Protein AF-A0A1Y1HLN6-F1 (afdb_monomer)

InterPro domains:
  IPR004328 BRO1 domain [PF03097] (76-357)
  IPR004328 BRO1 domain [PS51180] (1-440)
  IPR004328 BRO1 domain [SM01041] (19-430)
  IPR038499 BRO1 domain superfamily [G3DSA:1.25.40.280] (29-387)
  IPR038898 BRO1 domain-containing protein BROX [PTHR23032] (1-384)

Secondary structure (DSSP, 8-state):
-----------------PPPP------B-S---HHHHTTTTS-HHHHHHHHHHHHHHHHHHHHTTSTTTPPPHHHHHHHHHHHHHHHTTSHHHHTTS-EEEE-SSBSSSEEEES-HHHHHHHHHHHHHHHHHHHHHHHTS--TTPPPPHHHHHHHHHHHHHHHHHHHHIIIIITTTSS-HHHHHT--GGGSHHHHHHHHHHHHHHHHHHHHHHTTT-TTS-HHHHHHHHHHHHHHHHHHHHHHTT--SB-HHHHHHHHHHHHHHHHHHHHHHHHHHHHHHT--STTHHHHHHHHHHHHHHHHHHHHHHHHHHHHSSSPPP--PPPHHHHHHHHHHHHHHHHHHHHIIIII-PPPPSSPPPPPPP-----PPP--PPPPPGGGGTTS------------------------------------------------------

Organism: Klebsormidium nitens (NCBI:txid105231)

Radius of gyration: 29.05 Å; Cα contacts (8 Å, |Δi|>4): 603; chains: 1; bounding box: 72×100×76 Å

Foldseek 3Di:
DDDDDDDDDDDPLAAAFFAFDFLDAKAFPDQKPLVVLCVVPADPVLSVQLNVLNVVLRVQSVQVVDPDDGDDNVVSLLSNQQSLVLQLPDPCSQQRIWTKMADSFFPDGMDIGSGSLLVNLSSLLNQLSSLSVQLRVLRGDDPRDHRDPVSLVSSLQSLLQSLQSLVCSLPPRQDPRDDPVCQVRRGLSRHSLQSLLSSLSSLLSSLVSVLVSCVPPPPQDLVNNLLSLLSSLVSLVSSLVSLVPRDRGDQSSVLVNLVSVLSNLLSQLSNLQSQLVVLLPDPDQQSLLLSLLSLVSSVVSLVVSVVSLVVSCPGPVHDDNPSDYPSSVVCVVVSVVSNVVSVVCCVPPRVHHRDPDHDDRDNHPCPRHRDHDDRDHRDCSSVPPPDDDDDDDDDDDDDDDDDDDDDDDDDDDDDDDDDDDDDDDDDDDDDDDDDDDDDD

Structure (mmCIF, N/CA/C/O backbone):
data_AF-A0A1Y1HLN6-F1
#
_entry.id   AF-A0A1Y1HLN6-F1
#
loop_
_atom_site.group_PDB
_atom_site.id
_atom_site.type_symbol
_atom_site.label_atom_id
_atom_site.label_alt_id
_atom_site.label_comp_id
_atom_site.label_asym_id
_atom_site.label_entity_id
_atom_site.label_seq_id
_atom_site.pdbx_PDB_ins_code
_atom_site.Cartn_x
_atom_site.Cartn_y
_atom_site.Cartn_z
_atom_site.occupancy
_atom_site.B_iso_or_equiv
_atom_site.auth_seq_id
_atom_site.auth_comp_id
_atom_site.auth_asym_id
_atom_site.auth_atom_id
_atom_site.pdbx_PDB_model_num
ATOM 1 N N . MET A 1 1 ? 38.274 47.391 -0.704 1.00 29.92 1 MET A N 1
ATOM 2 C CA . MET A 1 1 ? 38.345 46.811 -2.063 1.00 29.92 1 MET A CA 1
ATOM 3 C C . MET A 1 1 ? 39.164 45.528 -2.000 1.00 29.92 1 MET A C 1
ATOM 5 O O . MET A 1 1 ? 40.218 45.572 -1.386 1.00 29.92 1 MET A O 1
ATOM 9 N N . GLY A 1 2 ? 38.673 44.441 -2.613 1.00 26.55 2 GLY A N 1
ATOM 10 C CA . GLY A 1 2 ? 39.388 43.168 -2.833 1.00 26.55 2 GLY A CA 1
ATOM 11 C C . GLY A 1 2 ? 39.224 42.144 -1.701 1.00 26.55 2 GLY A C 1
ATOM 12 O O . GLY A 1 2 ? 39.966 42.196 -0.734 1.00 26.55 2 GLY A O 1
ATOM 13 N N . CYS A 1 3 ? 38.142 41.360 -1.660 1.00 24.03 3 CYS A N 1
ATOM 14 C CA . CYS A 1 3 ? 37.932 40.070 -2.352 1.00 24.03 3 CYS A CA 1
ATOM 15 C C . CYS A 1 3 ? 38.729 38.903 -1.736 1.00 24.03 3 CYS A C 1
ATOM 17 O O . CYS A 1 3 ? 39.879 38.674 -2.093 1.00 24.03 3 CYS A O 1
ATOM 19 N N . ALA A 1 4 ? 38.070 38.119 -0.875 1.00 26.00 4 ALA A N 1
ATOM 20 C CA . ALA A 1 4 ? 38.476 36.760 -0.529 1.00 26.00 4 ALA A CA 1
ATOM 21 C C . ALA A 1 4 ? 37.462 35.787 -1.146 1.00 26.00 4 ALA A C 1
ATOM 23 O O . ALA A 1 4 ? 36.274 35.825 -0.827 1.00 26.00 4 ALA A O 1
ATOM 24 N N . ALA A 1 5 ? 37.935 34.958 -2.074 1.00 28.08 5 ALA A N 1
ATOM 25 C CA . ALA A 1 5 ? 37.158 33.903 -2.703 1.00 28.08 5 ALA A CA 1
ATOM 26 C C . ALA A 1 5 ? 36.904 32.778 -1.687 1.00 28.08 5 ALA A C 1
ATOM 28 O O . ALA A 1 5 ? 37.830 32.080 -1.271 1.00 28.08 5 ALA A O 1
ATOM 29 N N . GLY A 1 6 ? 35.646 32.616 -1.279 1.00 26.19 6 GLY A N 1
ATOM 30 C CA . GLY A 1 6 ? 35.192 31.469 -0.502 1.00 26.19 6 GLY A CA 1
ATOM 31 C C . GLY A 1 6 ? 34.996 30.268 -1.420 1.00 26.19 6 GLY A C 1
ATOM 32 O O . GLY A 1 6 ? 34.179 30.311 -2.337 1.00 26.19 6 GLY A O 1
ATOM 33 N N . LYS A 1 7 ? 35.757 29.199 -1.175 1.00 26.69 7 LYS A N 1
ATOM 34 C CA . LYS A 1 7 ? 35.515 27.877 -1.758 1.00 26.69 7 LYS A CA 1
ATOM 35 C C . LYS A 1 7 ? 34.116 27.416 -1.347 1.00 26.69 7 LYS A C 1
ATOM 37 O O . LYS A 1 7 ? 33.857 27.224 -0.163 1.00 26.69 7 LYS A O 1
ATOM 42 N N . THR A 1 8 ? 33.233 27.225 -2.318 1.00 26.41 8 THR A N 1
ATOM 43 C CA . THR A 1 8 ? 31.985 26.484 -2.140 1.00 26.41 8 THR A CA 1
ATOM 44 C C . THR A 1 8 ? 32.344 25.026 -1.866 1.00 26.41 8 THR A C 1
ATOM 46 O O . THR A 1 8 ? 32.855 24.339 -2.751 1.00 26.41 8 THR A O 1
ATOM 49 N N . SER A 1 9 ? 32.140 24.565 -0.632 1.00 27.22 9 SER A N 1
ATOM 50 C CA . SER A 1 9 ? 32.163 23.139 -0.313 1.00 27.22 9 SER A CA 1
ATOM 51 C C . SER A 1 9 ? 31.026 22.463 -1.071 1.00 27.22 9 SER A C 1
ATOM 53 O O . SER A 1 9 ? 29.874 22.887 -0.954 1.00 27.22 9 SER A O 1
ATOM 55 N N . ALA A 1 10 ? 31.367 21.450 -1.864 1.00 28.22 10 ALA A N 1
ATOM 56 C CA . ALA A 1 10 ? 30.407 20.567 -2.502 1.00 28.22 10 ALA A CA 1
ATOM 57 C C . ALA A 1 10 ? 29.442 20.023 -1.440 1.00 28.22 10 ALA A C 1
ATOM 59 O O . ALA A 1 10 ? 29.867 19.547 -0.388 1.00 28.22 10 ALA A O 1
ATOM 60 N N . VAL A 1 11 ? 28.148 20.166 -1.703 1.00 30.42 11 VAL A N 1
ATOM 61 C CA . VAL A 1 11 ? 27.100 19.480 -0.955 1.00 30.42 11 VAL A CA 1
ATOM 62 C C . VAL A 1 11 ? 27.232 18.008 -1.331 1.00 30.42 11 VAL A C 1
ATOM 64 O O . VAL A 1 11 ? 27.036 17.665 -2.492 1.00 30.42 11 VAL A O 1
ATOM 67 N N . ASP A 1 12 ? 27.639 17.167 -0.381 1.00 27.11 12 ASP A N 1
ATOM 68 C CA . ASP A 1 12 ? 27.586 15.715 -0.543 1.00 27.11 12 ASP A CA 1
ATOM 69 C C . ASP A 1 12 ? 26.129 15.304 -0.808 1.00 27.11 12 ASP A C 1
ATOM 71 O O . ASP A 1 12 ? 25.257 15.473 0.051 1.00 27.11 12 ASP A O 1
ATOM 75 N N . ASP A 1 13 ? 25.871 14.776 -2.005 1.00 34.47 13 ASP A N 1
ATOM 76 C CA . ASP A 1 13 ? 24.613 14.137 -2.396 1.00 34.47 13 ASP A CA 1
ATOM 77 C C . ASP A 1 13 ? 24.435 12.834 -1.592 1.00 34.47 13 ASP A C 1
ATOM 79 O O . ASP A 1 13 ? 24.794 11.742 -2.038 1.00 34.47 13 ASP A O 1
ATOM 83 N N . LYS A 1 14 ? 23.914 12.946 -0.365 1.00 43.97 14 LYS A N 1
ATOM 84 C CA . LYS A 1 14 ? 23.647 11.799 0.518 1.00 43.97 14 LYS A CA 1
ATOM 85 C C . LYS A 1 14 ? 22.472 10.956 0.011 1.00 43.97 14 LYS A C 1
ATOM 87 O O . LYS A 1 14 ? 21.434 11.496 -0.373 1.00 43.97 14 LYS A O 1
ATOM 92 N N . GLU A 1 15 ? 22.619 9.632 0.056 1.00 40.84 15 GLU A N 1
ATOM 93 C CA . GLU A 1 15 ? 21.611 8.674 -0.412 1.00 40.84 15 GLU A CA 1
ATOM 94 C C . GLU A 1 15 ? 20.513 8.424 0.638 1.00 40.84 15 GLU A C 1
ATOM 96 O O . GLU A 1 15 ? 20.801 7.874 1.701 1.00 40.84 15 GLU A O 1
ATOM 101 N N . PRO A 1 16 ? 19.244 8.787 0.378 1.00 45.59 16 PRO A N 1
ATOM 102 C CA . PRO A 1 16 ? 18.127 8.337 1.202 1.00 45.59 16 PRO A CA 1
ATOM 103 C C . PRO A 1 16 ? 17.753 6.887 0.862 1.00 45.59 16 PRO A C 1
ATOM 105 O O . PRO A 1 16 ? 17.787 6.474 -0.298 1.00 45.59 16 PRO A O 1
ATOM 108 N N . GLY A 1 17 ? 17.315 6.125 1.862 1.00 48.16 17 GLY A N 1
ATOM 109 C CA . GLY A 1 17 ? 16.719 4.806 1.651 1.00 48.16 17 GLY A CA 1
ATOM 110 C C . GLY A 1 17 ? 15.365 4.850 0.913 1.00 48.16 17 GLY A C 1
ATOM 111 O O . GLY A 1 17 ? 14.820 5.922 0.629 1.00 48.16 17 GLY A O 1
ATOM 112 N N . PRO A 1 18 ? 14.791 3.683 0.573 1.00 57.91 18 PRO A N 1
ATOM 113 C CA . PRO A 1 18 ? 13.494 3.587 -0.098 1.00 57.91 18 PRO A CA 1
ATOM 114 C C . PRO A 1 18 ? 12.382 4.216 0.750 1.00 57.91 18 PRO A C 1
ATOM 116 O O . PRO A 1 18 ? 12.263 3.937 1.938 1.00 57.91 18 PRO A O 1
ATOM 119 N N . GLN A 1 19 ? 11.554 5.071 0.148 1.00 69.31 19 GLN A N 1
ATOM 120 C CA . GLN A 1 19 ? 10.585 5.868 0.899 1.00 69.31 19 GLN A CA 1
ATOM 121 C C . GLN A 1 19 ? 9.187 5.237 0.888 1.00 69.31 19 GLN A C 1
ATOM 123 O O . GLN A 1 19 ? 8.571 5.067 -0.169 1.00 69.31 19 GLN A O 1
ATOM 128 N N . VAL A 1 20 ? 8.667 4.950 2.081 1.00 80.75 20 VAL A N 1
ATOM 129 C CA . VAL A 1 20 ? 7.297 4.473 2.303 1.00 80.75 20 VAL A CA 1
ATOM 130 C C . VAL A 1 20 ? 6.437 5.647 2.766 1.00 80.75 20 VAL A C 1
ATOM 132 O O . VAL A 1 20 ? 6.754 6.297 3.761 1.00 80.75 20 VAL A O 1
ATOM 135 N N . PHE A 1 21 ? 5.354 5.941 2.045 1.00 83.88 21 PHE A N 1
ATOM 136 C CA . PHE A 1 21 ? 4.353 6.910 2.495 1.00 83.88 21 PHE A CA 1
ATOM 137 C C . PHE A 1 21 ? 3.326 6.230 3.405 1.00 83.88 21 PHE A C 1
ATOM 139 O O . PHE A 1 21 ? 2.778 5.190 3.044 1.00 83.88 21 PHE A O 1
ATOM 146 N N . SER A 1 22 ? 3.030 6.850 4.545 1.00 84.44 22 SER A N 1
ATOM 147 C CA . SER A 1 22 ? 1.969 6.436 5.464 1.00 84.44 22 SER A CA 1
ATOM 148 C C . SER A 1 22 ? 0.910 7.543 5.553 1.00 84.44 22 SER A C 1
ATOM 150 O O . SER A 1 22 ? 1.285 8.711 5.681 1.00 84.44 22 SER A O 1
ATOM 152 N N . PRO A 1 23 ? -0.396 7.210 5.521 1.00 80.31 23 PRO A N 1
ATOM 153 C CA . PRO A 1 23 ? -1.470 8.173 5.765 1.00 80.31 23 PRO A CA 1
ATOM 154 C C . PRO A 1 23 ? -1.574 8.614 7.240 1.00 80.31 23 PRO A C 1
ATOM 156 O O . PRO A 1 23 ? -2.346 9.519 7.536 1.00 80.31 23 PRO A O 1
ATOM 159 N N . GLY A 1 24 ? -0.794 8.011 8.146 1.00 84.62 24 GLY A N 1
ATOM 160 C CA . GLY A 1 24 ? -0.754 8.338 9.572 1.00 84.62 24 GLY A CA 1
ATOM 161 C C . GLY A 1 24 ? -1.697 7.489 10.433 1.00 84.62 24 GLY A C 1
ATOM 162 O O . GLY A 1 24 ? -2.741 7.011 9.983 1.00 84.62 24 GLY A O 1
ATOM 163 N N . LEU A 1 25 ? -1.306 7.282 11.693 1.00 90.12 25 LEU A N 1
ATOM 164 C CA . LEU A 1 25 ? -2.078 6.525 12.682 1.00 90.12 25 LEU A CA 1
ATOM 165 C C . LEU A 1 25 ? -3.244 7.356 13.227 1.00 90.12 25 LEU A C 1
ATOM 167 O O . LEU A 1 25 ? -3.020 8.406 13.828 1.00 90.12 25 LEU A O 1
ATOM 171 N N . ARG A 1 26 ? -4.481 6.877 13.051 1.00 92.56 26 ARG A N 1
ATOM 172 C CA . ARG A 1 26 ? -5.685 7.457 13.673 1.00 92.56 26 ARG A CA 1
ATOM 173 C C . ARG A 1 26 ? -5.709 7.175 15.176 1.00 92.56 26 ARG A C 1
ATOM 175 O O . ARG A 1 26 ? -5.148 6.181 15.632 1.00 92.56 26 ARG A O 1
ATOM 182 N N . HIS A 1 27 ? -6.425 8.006 15.927 1.00 92.00 27 HIS A N 1
ATOM 183 C CA . HIS A 1 27 ? -6.564 7.911 17.382 1.00 92.00 27 HIS A CA 1
ATOM 184 C C . HIS A 1 27 ? -8.038 7.846 17.772 1.00 92.00 27 HIS A C 1
ATOM 186 O O . HIS A 1 27 ? -8.852 8.521 17.145 1.00 92.00 27 HIS A O 1
ATOM 192 N N . PRO A 1 28 ? -8.406 7.108 18.829 1.00 93.31 28 PRO A N 1
ATOM 193 C CA . PRO A 1 28 ? -9.713 7.266 19.455 1.00 93.31 28 PRO A CA 1
ATOM 194 C C . PRO A 1 28 ? -9.944 8.736 19.856 1.00 93.31 28 PRO A C 1
ATOM 196 O O . PRO A 1 28 ? -9.133 9.297 20.590 1.00 93.31 28 PRO A O 1
ATOM 199 N N . SER A 1 29 ? -11.006 9.378 19.357 1.00 85.12 29 SER A N 1
ATOM 200 C CA . SER A 1 29 ? -11.251 10.822 19.562 1.00 85.12 29 SER A CA 1
ATOM 201 C C . SER A 1 29 ? -12.098 11.143 20.793 1.00 85.12 29 SER A C 1
ATOM 203 O O . SER A 1 29 ? -12.063 12.269 21.283 1.00 85.12 29 SER A O 1
ATOM 205 N N . SER A 1 30 ? -12.869 10.173 21.280 1.00 73.31 30 SER A N 1
ATOM 206 C CA . SER A 1 30 ? -13.723 10.293 22.460 1.00 73.31 30 SER A CA 1
ATOM 207 C C . SER A 1 30 ? -13.644 9.030 23.311 1.00 73.31 30 SER A C 1
ATOM 209 O O . SER A 1 30 ? -13.392 7.930 22.800 1.00 73.31 30 SER A O 1
ATOM 211 N N . ASP A 1 31 ? -13.838 9.187 24.621 1.00 75.62 31 ASP A N 1
ATOM 212 C CA . ASP A 1 31 ? -13.949 8.066 25.548 1.00 75.62 31 ASP A CA 1
ATOM 213 C C . ASP A 1 31 ? -15.291 7.369 25.313 1.00 75.62 31 ASP A C 1
ATOM 215 O O . ASP A 1 31 ? -16.357 7.895 25.636 1.00 75.62 31 ASP A O 1
ATOM 219 N N . ALA A 1 32 ? -15.240 6.181 24.712 1.00 84.31 32 ALA A N 1
ATOM 220 C CA . ALA A 1 32 ? -16.422 5.363 24.494 1.00 84.31 32 ALA A CA 1
ATOM 221 C C . ALA A 1 32 ? -17.040 4.987 25.846 1.00 84.31 32 ALA A C 1
ATOM 223 O O . ALA A 1 32 ? -16.388 4.365 26.689 1.00 84.31 32 ALA A O 1
ATOM 224 N N . ASN A 1 33 ? -18.308 5.336 26.058 1.00 88.50 33 ASN A N 1
ATOM 225 C CA . ASN A 1 33 ? -18.982 5.082 27.327 1.00 88.50 33 ASN A CA 1
ATOM 226 C C . ASN A 1 33 ? -19.594 3.675 27.364 1.00 88.50 33 ASN A C 1
ATOM 228 O O . ASN A 1 33 ? -20.807 3.506 27.512 1.00 88.50 33 ASN A O 1
ATOM 232 N N . PHE A 1 34 ? -18.740 2.653 27.247 1.00 93.50 34 PHE A N 1
ATOM 233 C CA . PHE A 1 34 ? -19.156 1.248 27.266 1.00 93.50 34 PHE A CA 1
ATOM 234 C C . PHE A 1 34 ? -20.017 0.918 28.488 1.00 93.50 34 PHE A C 1
ATOM 236 O O . PHE A 1 34 ? -20.987 0.175 28.372 1.00 93.50 34 PHE A O 1
ATOM 243 N N . ARG A 1 35 ? -19.709 1.505 29.652 1.00 91.50 35 ARG A N 1
ATOM 244 C CA . ARG A 1 35 ? -20.424 1.234 30.903 1.00 91.50 35 ARG A CA 1
ATOM 245 C C . ARG A 1 35 ? -21.891 1.637 30.868 1.00 91.50 35 ARG A C 1
ATOM 247 O O . ARG A 1 35 ? -22.736 0.876 31.330 1.00 91.50 35 ARG A O 1
ATOM 254 N N . VAL A 1 36 ? -22.195 2.818 30.338 1.00 92.06 36 VAL A N 1
ATOM 255 C CA . VAL A 1 36 ? -23.585 3.273 30.213 1.00 92.06 36 VAL A CA 1
ATOM 256 C C . VAL A 1 36 ? -24.261 2.590 29.027 1.00 92.06 36 VAL A C 1
ATOM 258 O O . VAL A 1 36 ? -25.377 2.096 29.159 1.00 92.06 36 VAL A O 1
ATOM 261 N N . GLU A 1 37 ? -23.589 2.521 27.879 1.00 93.25 37 GLU A N 1
ATOM 262 C CA . GLU A 1 37 ? -24.217 2.102 26.620 1.00 93.25 37 GLU A CA 1
ATOM 263 C C . GLU A 1 37 ? -24.426 0.581 26.494 1.00 93.25 37 GLU A C 1
ATOM 265 O O . GLU A 1 37 ? -25.338 0.139 25.785 1.00 93.25 37 GLU A O 1
ATOM 270 N N . LEU A 1 38 ? -23.640 -0.224 27.220 1.00 93.19 38 LEU A N 1
ATOM 271 C CA . LEU A 1 38 ? -23.789 -1.684 27.301 1.00 93.19 38 LEU A CA 1
ATOM 272 C C . LEU A 1 38 ? -24.459 -2.163 28.596 1.00 93.19 38 LEU A C 1
ATOM 274 O O . LEU A 1 38 ? -24.530 -3.373 28.831 1.00 93.19 38 LEU A O 1
ATOM 278 N N . SER A 1 39 ? -24.979 -1.252 29.423 1.00 90.62 39 SER A N 1
ATOM 279 C CA . SER A 1 39 ? -25.675 -1.618 30.659 1.00 90.62 39 SER A CA 1
ATOM 280 C C . SER A 1 39 ? -26.838 -2.577 30.371 1.00 90.62 39 SER A C 1
ATOM 282 O O . SER A 1 39 ? -27.693 -2.305 29.526 1.00 90.62 39 SER A O 1
ATOM 284 N N . GLY A 1 40 ? -26.835 -3.738 31.031 1.00 87.69 40 GLY A N 1
ATOM 285 C CA . GLY A 1 40 ? -27.831 -4.797 30.829 1.00 87.69 40 GLY A CA 1
ATOM 286 C C . GLY A 1 40 ? -27.706 -5.581 29.514 1.00 87.69 40 GLY A C 1
ATOM 287 O O . GLY A 1 40 ? -28.495 -6.495 29.290 1.00 87.69 40 GLY A O 1
ATOM 288 N N . LYS A 1 41 ? -26.731 -5.257 28.653 1.00 90.00 41 LYS A N 1
ATOM 289 C CA . LYS A 1 41 ? -26.472 -5.939 27.369 1.00 90.00 41 LYS A CA 1
ATOM 290 C C . LYS A 1 41 ? -25.193 -6.781 27.373 1.00 90.00 41 LYS A C 1
ATOM 292 O O . LYS A 1 41 ? -25.070 -7.700 26.570 1.00 90.00 41 LYS A O 1
ATOM 297 N N . ALA A 1 42 ? -24.250 -6.464 28.257 1.00 90.25 42 ALA A N 1
ATOM 298 C CA . ALA A 1 42 ? -23.002 -7.192 28.466 1.00 90.25 42 ALA A CA 1
ATOM 299 C C . ALA A 1 42 ? -22.700 -7.303 29.970 1.00 90.25 42 ALA A C 1
ATOM 301 O O . ALA A 1 42 ? -23.250 -6.550 30.774 1.00 90.25 42 ALA A O 1
ATOM 302 N N . SER A 1 43 ? -21.842 -8.250 30.358 1.00 92.81 43 SER A N 1
ATOM 303 C CA . SER A 1 43 ? -21.429 -8.416 31.756 1.00 92.81 43 SER A CA 1
ATOM 304 C C . SER A 1 43 ? -20.450 -7.317 32.186 1.00 92.81 43 SER A C 1
ATOM 306 O O . SER A 1 43 ? -19.627 -6.866 31.388 1.00 92.81 43 SER A O 1
ATOM 308 N N . ASP A 1 44 ? -20.491 -6.915 33.459 1.00 92.44 44 ASP A N 1
ATOM 309 C CA . ASP A 1 44 ? -19.596 -5.875 33.993 1.00 92.44 44 ASP A CA 1
ATOM 310 C C . ASP A 1 44 ? -18.099 -6.160 33.740 1.00 92.44 44 ASP A C 1
ATOM 312 O O . ASP A 1 44 ? -17.396 -5.245 33.309 1.00 92.44 44 ASP A O 1
ATOM 316 N N . PRO A 1 45 ? -17.583 -7.401 33.906 1.00 93.81 45 PRO A N 1
ATOM 317 C CA . PRO A 1 45 ? -16.180 -7.694 33.603 1.00 93.81 45 PRO A CA 1
ATOM 318 C C . PRO A 1 45 ? -15.817 -7.469 32.131 1.00 93.81 45 PRO A C 1
ATOM 320 O O . PRO A 1 45 ? -14.715 -7.021 31.817 1.00 93.81 45 PRO A O 1
ATOM 323 N N . LEU A 1 46 ? -16.741 -7.768 31.217 1.00 93.88 46 LEU A N 1
ATOM 324 C CA . LEU A 1 46 ? -16.534 -7.613 29.780 1.00 93.88 46 LEU A CA 1
ATOM 325 C C . LEU A 1 46 ? -16.537 -6.135 29.374 1.00 93.88 46 LEU A C 1
ATOM 327 O O . LEU A 1 46 ? -15.687 -5.697 28.601 1.00 93.88 46 LEU A O 1
ATOM 331 N N . VAL A 1 47 ? -17.453 -5.359 29.949 1.00 94.44 47 VAL A N 1
ATOM 332 C CA . VAL A 1 47 ? -17.524 -3.901 29.788 1.00 94.44 47 VAL A CA 1
ATOM 333 C C . VAL A 1 47 ? -16.250 -3.221 30.300 1.00 94.44 47 VAL A C 1
ATOM 335 O O . VAL A 1 47 ? -15.705 -2.339 29.629 1.00 94.44 47 VAL A O 1
ATOM 338 N N . GLU A 1 48 ? -15.744 -3.649 31.458 1.00 94.31 48 GLU A N 1
ATOM 339 C CA . GLU A 1 48 ? -14.488 -3.144 32.022 1.00 94.31 48 GLU A CA 1
ATOM 340 C C . GLU A 1 48 ? -13.290 -3.508 31.134 1.00 94.31 48 GLU A C 1
ATOM 342 O O . GLU A 1 48 ? -12.417 -2.675 30.880 1.00 94.31 48 GLU A O 1
ATOM 347 N N . THR A 1 49 ? -13.279 -4.729 30.593 1.00 95.31 49 THR A N 1
ATOM 348 C CA . THR A 1 49 ? -12.235 -5.206 29.676 1.00 95.31 49 THR A CA 1
ATOM 349 C C . THR A 1 49 ? -12.207 -4.384 28.385 1.00 95.31 49 THR A C 1
ATOM 351 O O . THR A 1 49 ? -11.144 -3.899 27.999 1.00 95.31 49 THR A O 1
ATOM 354 N N . LEU A 1 50 ? -13.363 -4.149 27.752 1.00 95.12 50 LEU A N 1
ATOM 355 C CA . LEU A 1 50 ? -13.490 -3.288 26.566 1.00 95.12 50 LEU A CA 1
ATOM 356 C C . LEU A 1 50 ? -12.972 -1.870 26.837 1.00 95.12 50 LEU A C 1
ATOM 358 O O . LEU A 1 50 ? -12.164 -1.344 26.069 1.00 95.12 50 LEU A O 1
ATOM 362 N N . SER A 1 51 ? -13.392 -1.277 27.957 1.00 94.62 51 SER A N 1
ATOM 363 C CA . SER A 1 51 ? -12.984 0.076 28.360 1.00 94.62 51 SER A CA 1
ATOM 364 C C . SER A 1 51 ? -11.473 0.161 28.585 1.00 94.62 51 SER A C 1
ATOM 366 O O . SER A 1 51 ? -10.807 1.060 28.064 1.00 94.62 51 SER A O 1
ATOM 368 N N . THR A 1 52 ? -10.914 -0.815 29.304 1.00 95.00 52 THR A N 1
ATOM 369 C CA . THR A 1 52 ? -9.481 -0.896 29.605 1.00 95.00 52 THR A CA 1
ATOM 370 C C . THR A 1 52 ? -8.653 -1.071 28.336 1.00 95.00 52 THR A C 1
ATOM 372 O O . THR A 1 52 ? -7.672 -0.352 28.135 1.00 95.00 52 THR A O 1
ATOM 375 N N . LEU A 1 53 ? -9.042 -1.997 27.456 1.00 95.44 53 LEU A N 1
ATOM 376 C CA . LEU A 1 53 ? -8.313 -2.276 26.219 1.00 95.44 53 LEU A CA 1
ATOM 377 C C . LEU A 1 53 ? -8.359 -1.085 25.263 1.00 95.44 53 LEU A C 1
ATOM 379 O O . LEU A 1 53 ? -7.308 -0.654 24.789 1.00 95.44 53 LEU A O 1
ATOM 383 N N . ARG A 1 54 ? -9.528 -0.468 25.054 1.00 94.81 54 ARG A N 1
ATOM 384 C CA . ARG A 1 54 ? -9.635 0.727 24.204 1.00 94.81 54 ARG A CA 1
ATOM 385 C C . ARG A 1 54 ? -8.820 1.904 24.749 1.00 94.81 54 ARG A C 1
ATOM 387 O O . ARG A 1 54 ? -8.143 2.591 23.985 1.00 94.81 54 ARG A O 1
ATOM 394 N N . THR A 1 55 ? -8.810 2.098 26.069 1.00 93.31 55 THR A N 1
ATOM 395 C CA . THR A 1 55 ? -7.971 3.119 26.721 1.00 93.31 55 THR A CA 1
ATOM 396 C C . THR A 1 55 ? -6.483 2.835 26.506 1.00 93.31 55 THR A C 1
ATOM 398 O O . THR A 1 55 ? -5.720 3.739 26.161 1.00 93.31 55 THR A O 1
ATOM 401 N N . ARG A 1 56 ? -6.056 1.570 26.638 1.00 92.62 56 ARG A N 1
ATOM 402 C CA . ARG A 1 56 ? -4.675 1.142 26.353 1.00 92.62 56 ARG A CA 1
ATOM 403 C C . ARG A 1 56 ? -4.287 1.357 24.893 1.00 92.62 56 ARG A C 1
ATOM 405 O O . ARG A 1 56 ? -3.148 1.754 24.644 1.00 92.62 56 ARG A O 1
ATOM 412 N N . VAL A 1 57 ? -5.204 1.142 23.946 1.00 93.06 57 VAL A N 1
ATOM 413 C CA . VAL A 1 57 ? -4.985 1.452 22.525 1.00 93.06 57 VAL A CA 1
ATOM 414 C C . VAL A 1 57 ? -4.720 2.948 22.352 1.00 93.06 57 VAL A C 1
ATOM 416 O O . VAL A 1 57 ? -3.681 3.317 21.807 1.00 93.06 57 VAL A O 1
ATOM 419 N N . GLY A 1 58 ? -5.589 3.813 22.887 1.00 91.62 58 GLY A N 1
ATOM 420 C CA . GLY A 1 58 ? -5.406 5.267 22.826 1.00 91.62 58 GLY A CA 1
ATOM 421 C C . GLY A 1 58 ? -4.094 5.737 23.468 1.00 91.62 58 GLY A C 1
ATOM 422 O O . GLY A 1 58 ? -3.344 6.507 22.868 1.00 91.62 58 GLY A O 1
ATOM 423 N N . ALA A 1 59 ? -3.761 5.221 24.654 1.00 89.38 59 ALA A N 1
ATOM 424 C CA . ALA A 1 59 ? -2.517 5.549 25.350 1.00 89.38 59 ALA A CA 1
ATOM 425 C C . ALA A 1 59 ? -1.269 5.105 24.566 1.00 89.38 59 ALA A C 1
ATOM 427 O O . ALA A 1 59 ? -0.312 5.872 24.442 1.00 89.38 59 ALA A O 1
ATOM 428 N N . THR A 1 60 ? -1.293 3.897 23.996 1.00 89.44 60 THR A N 1
ATOM 429 C CA . THR A 1 60 ? -0.201 3.364 23.168 1.00 89.44 60 THR A CA 1
ATOM 430 C C . THR A 1 60 ? -0.023 4.182 21.892 1.00 89.44 60 THR A C 1
ATOM 432 O O . THR A 1 60 ? 1.100 4.555 21.572 1.00 89.44 60 THR A O 1
ATOM 435 N N . LEU A 1 61 ? -1.112 4.547 21.209 1.00 87.75 61 LEU A N 1
ATOM 436 C CA . LEU A 1 61 ? -1.076 5.396 20.012 1.00 87.75 61 LEU A CA 1
ATOM 437 C C . LEU A 1 61 ? -0.548 6.810 20.294 1.00 87.75 61 LEU A C 1
ATOM 439 O O . LEU A 1 61 ? 0.178 7.374 19.477 1.00 87.75 61 LEU A O 1
ATOM 443 N N . ASN A 1 62 ? -0.865 7.375 21.461 1.00 81.62 62 ASN A N 1
ATOM 444 C CA . ASN A 1 62 ? -0.305 8.655 21.897 1.00 81.62 62 ASN A CA 1
ATOM 445 C C . ASN A 1 62 ? 1.199 8.537 22.207 1.00 81.62 62 ASN A C 1
ATOM 447 O O . ASN A 1 62 ? 1.979 9.429 21.867 1.00 81.62 62 ASN A O 1
ATOM 451 N N . GLY A 1 63 ? 1.623 7.427 22.821 1.00 69.12 63 GLY A N 1
ATOM 452 C CA . GLY A 1 63 ? 3.023 7.142 23.154 1.00 69.12 63 GLY A CA 1
ATOM 453 C C . GLY A 1 63 ? 3.898 6.734 21.962 1.00 69.12 63 GLY A C 1
ATOM 454 O O . GLY A 1 63 ? 5.097 7.011 21.973 1.00 69.12 63 GLY A O 1
ATOM 455 N N . ALA A 1 64 ? 3.311 6.142 20.916 1.00 59.12 64 ALA A N 1
ATOM 456 C CA . ALA A 1 64 ? 3.999 5.708 19.695 1.00 59.12 64 ALA A CA 1
ATOM 457 C C . ALA A 1 64 ? 4.635 6.870 18.906 1.00 59.12 64 ALA A C 1
ATOM 459 O O . ALA A 1 64 ? 5.516 6.655 18.078 1.00 59.12 64 ALA A O 1
ATOM 460 N N . THR A 1 65 ? 4.255 8.115 19.210 1.00 50.22 65 THR A N 1
ATOM 461 C CA . THR A 1 65 ? 4.834 9.331 18.618 1.00 50.22 65 THR A CA 1
ATOM 462 C C . THR A 1 65 ? 6.266 9.644 19.087 1.00 50.22 65 THR A C 1
ATOM 464 O O . THR A 1 65 ? 6.896 10.551 18.542 1.00 50.22 65 THR A O 1
ATOM 467 N N . LYS A 1 66 ? 6.820 8.911 20.072 1.00 45.41 66 LYS A N 1
ATOM 468 C CA . LYS A 1 66 ? 8.195 9.094 20.578 1.00 45.41 66 LYS A CA 1
ATOM 469 C C . LYS A 1 66 ? 9.125 7.931 20.173 1.00 45.41 66 LYS A C 1
ATOM 471 O O . LYS A 1 66 ? 9.118 6.893 20.838 1.00 45.41 66 LYS A O 1
ATOM 476 N N . PRO A 1 67 ? 9.965 8.083 19.131 1.00 50.47 67 PRO A N 1
ATOM 477 C CA . PRO A 1 67 ? 11.012 7.106 18.810 1.00 50.47 67 PRO A CA 1
ATOM 478 C C . PRO A 1 67 ? 12.186 7.174 19.815 1.00 50.47 67 PRO A C 1
ATOM 480 O O . PRO A 1 67 ? 12.442 8.254 20.353 1.00 50.47 67 PRO A O 1
ATOM 483 N N . PRO A 1 68 ? 12.937 6.076 20.078 1.00 48.50 68 PRO A N 1
ATOM 484 C CA . PRO A 1 68 ? 12.842 4.720 19.517 1.00 48.50 68 PRO A CA 1
ATOM 485 C C . PRO A 1 68 ? 12.240 3.673 20.489 1.00 48.50 68 PRO A C 1
ATOM 487 O O . PRO A 1 68 ? 12.323 2.479 20.222 1.00 48.50 68 PRO A O 1
ATOM 490 N N . SER A 1 69 ? 11.662 4.099 21.619 1.00 48.78 69 SER A N 1
ATOM 491 C CA . SER A 1 69 ? 11.348 3.226 22.771 1.00 48.78 69 SER A CA 1
ATOM 492 C C . SER A 1 69 ? 9.854 3.120 23.109 1.00 48.78 69 SER A C 1
ATOM 494 O O . SER A 1 69 ? 9.504 2.718 24.219 1.00 48.78 69 SER A O 1
ATOM 496 N N . GLY A 1 70 ? 8.967 3.537 22.202 1.00 52.78 70 GLY A N 1
ATOM 497 C CA . GLY A 1 70 ? 7.521 3.419 22.402 1.00 52.78 70 GLY A CA 1
ATOM 498 C C . GLY A 1 70 ? 7.072 1.950 22.496 1.00 52.78 70 GLY A C 1
ATOM 499 O O . GLY A 1 70 ? 7.683 1.087 21.863 1.00 52.78 70 GLY A O 1
ATOM 500 N N . PRO A 1 71 ? 6.027 1.633 23.282 1.00 56.81 71 PRO A N 1
ATOM 501 C CA . PRO A 1 71 ? 5.476 0.282 23.326 1.00 56.81 71 PRO A CA 1
ATOM 502 C C . PRO A 1 71 ? 4.973 -0.143 21.938 1.00 56.81 71 PRO A C 1
ATOM 504 O O . PRO A 1 71 ? 4.355 0.654 21.232 1.00 56.81 71 PRO A O 1
ATOM 507 N N . SER A 1 72 ? 5.231 -1.400 21.555 1.00 73.56 72 SER A N 1
ATOM 508 C CA . SER A 1 72 ? 4.692 -1.964 20.312 1.00 73.56 72 SER A CA 1
ATOM 509 C C . SER A 1 72 ? 3.165 -1.915 20.346 1.00 73.56 72 SER A C 1
ATOM 511 O O . SER A 1 72 ? 2.545 -2.350 21.318 1.00 73.56 72 SER A O 1
ATOM 513 N N . LEU A 1 73 ? 2.563 -1.371 19.289 1.00 85.62 73 LEU A N 1
ATOM 514 C CA . LEU A 1 73 ? 1.114 -1.230 19.171 1.00 85.62 73 LEU A CA 1
ATOM 515 C C . LEU A 1 73 ? 0.423 -2.577 18.920 1.00 85.62 73 LEU A C 1
ATOM 517 O O . LEU A 1 73 ? -0.698 -2.788 19.376 1.00 85.62 73 LEU A O 1
ATOM 521 N N . GLN A 1 74 ? 1.104 -3.492 18.229 1.00 88.00 74 GLN A N 1
ATOM 522 C CA . GLN A 1 74 ? 0.521 -4.745 17.757 1.00 88.00 74 GLN A CA 1
ATOM 523 C C . GLN A 1 74 ? -0.078 -5.607 18.888 1.00 88.00 74 GLN A C 1
ATOM 525 O O . GLN A 1 74 ? -1.262 -5.922 18.779 1.00 88.00 74 GLN A O 1
ATOM 530 N N . PRO A 1 75 ? 0.630 -5.920 19.996 1.00 90.81 75 PRO A N 1
ATOM 531 C CA . PRO A 1 75 ? 0.064 -6.753 21.060 1.00 90.81 75 PRO A CA 1
ATOM 532 C C . PRO A 1 75 ? -1.217 -6.166 21.662 1.00 90.81 75 PRO A C 1
ATOM 534 O O . PRO A 1 75 ? -2.165 -6.886 21.952 1.00 90.81 75 PRO A O 1
ATOM 537 N N . VAL A 1 76 ? -1.279 -4.838 21.802 1.00 92.62 76 VAL A N 1
ATOM 538 C CA . VAL A 1 76 ? -2.444 -4.157 22.383 1.00 92.62 76 VAL A CA 1
ATOM 539 C C . VAL A 1 76 ? -3.661 -4.263 21.460 1.00 92.62 76 VAL A C 1
ATOM 541 O O . VAL A 1 76 ? -4.778 -4.458 21.936 1.00 92.62 76 VAL A O 1
ATOM 544 N N . LEU A 1 77 ? -3.457 -4.158 20.143 1.00 94.25 77 LEU A N 1
ATOM 545 C CA . LEU A 1 77 ? -4.532 -4.342 19.167 1.00 94.25 77 LEU A CA 1
ATOM 546 C C . LEU A 1 77 ? -4.979 -5.809 19.103 1.00 94.25 77 LEU A C 1
ATOM 548 O O . LEU A 1 77 ? -6.178 -6.074 19.083 1.00 94.25 77 LEU A O 1
ATOM 552 N N . GLU A 1 78 ? -4.040 -6.756 19.131 1.00 94.06 78 GLU A N 1
ATOM 553 C CA . GLU A 1 78 ? -4.328 -8.197 19.123 1.00 94.06 78 GLU A CA 1
ATOM 554 C C . GLU A 1 78 ? -5.095 -8.659 20.370 1.00 94.06 78 GLU A C 1
ATOM 556 O O . GLU A 1 78 ? -5.937 -9.546 20.262 1.00 94.06 78 GLU A O 1
ATOM 561 N N . GLU A 1 79 ? -4.876 -8.030 21.528 1.00 95.12 79 GLU A N 1
ATOM 562 C CA . GLU A 1 79 ? -5.686 -8.258 22.732 1.00 95.12 79 GLU A CA 1
ATOM 563 C C . GLU A 1 79 ? -7.107 -7.678 22.605 1.00 95.12 79 GLU A C 1
ATOM 565 O O . GLU A 1 79 ? -8.061 -8.246 23.135 1.00 95.12 79 GLU A O 1
ATOM 570 N N . TYR A 1 80 ? -7.277 -6.551 21.904 1.00 96.44 80 TYR A N 1
ATOM 571 C CA . TYR A 1 80 ? -8.573 -5.875 21.784 1.00 96.44 80 TYR A CA 1
ATOM 572 C C . TYR A 1 80 ? -9.509 -6.523 20.758 1.00 96.44 80 TYR A C 1
ATOM 574 O O . TYR A 1 80 ? -10.715 -6.622 21.000 1.00 96.44 80 TYR A O 1
ATOM 582 N N . ILE A 1 81 ? -8.970 -6.996 19.629 1.00 96.12 81 ILE A N 1
ATOM 583 C CA . ILE A 1 81 ? -9.761 -7.541 18.514 1.00 96.12 81 ILE A CA 1
ATOM 584 C C . ILE A 1 81 ? -10.703 -8.690 18.948 1.00 96.12 81 ILE A C 1
ATOM 586 O O . ILE A 1 81 ? -11.889 -8.594 18.632 1.00 96.12 81 ILE A O 1
ATOM 590 N N . PRO A 1 82 ? -10.270 -9.738 19.685 1.00 95.75 82 PRO A N 1
ATOM 591 C CA . PRO A 1 82 ? -11.146 -10.836 20.122 1.00 95.75 82 PRO A CA 1
ATOM 592 C C . PRO A 1 82 ? -12.356 -10.377 20.940 1.00 95.75 82 PRO A C 1
ATOM 594 O O . PRO A 1 82 ? -13.462 -10.903 20.788 1.00 95.75 82 PRO A O 1
ATOM 597 N N . VAL A 1 83 ? -12.154 -9.380 21.806 1.00 95.31 83 VAL A N 1
ATOM 598 C CA . VAL A 1 83 ? -13.205 -8.841 22.674 1.00 95.31 83 VAL A CA 1
ATOM 599 C C . VAL A 1 83 ? -14.172 -7.985 21.855 1.00 95.31 83 VAL A C 1
ATOM 601 O O . VAL A 1 83 ? -15.387 -8.141 21.983 1.00 95.31 83 VAL A O 1
ATOM 604 N N . LEU A 1 84 ? -13.645 -7.142 20.962 1.00 94.62 84 LEU A N 1
ATOM 605 C CA . LEU A 1 84 ? -14.423 -6.305 20.046 1.00 94.62 84 LEU A CA 1
ATOM 606 C C . LEU A 1 84 ? -15.257 -7.135 19.061 1.00 94.62 84 LEU A C 1
ATOM 608 O O . LEU A 1 84 ? -16.397 -6.781 18.767 1.00 94.62 84 LEU A O 1
ATOM 612 N N . LEU A 1 85 ? -14.730 -8.266 18.589 1.00 93.75 85 LEU A N 1
ATOM 613 C CA . LEU A 1 85 ? -15.446 -9.175 17.693 1.00 93.75 85 LEU A CA 1
ATOM 614 C C . LEU A 1 85 ? -16.742 -9.716 18.296 1.00 93.75 85 LEU A C 1
ATOM 616 O O . LEU A 1 85 ? -17.646 -10.055 17.542 1.00 93.75 85 LEU A O 1
ATOM 620 N N . GLY A 1 86 ? -16.877 -9.793 19.621 1.00 92.69 86 GLY A N 1
ATOM 621 C CA . GLY A 1 86 ? -18.152 -10.179 20.224 1.00 92.69 86 GLY A CA 1
ATOM 622 C C . GLY A 1 86 ? -19.233 -9.102 20.090 1.00 92.69 86 GLY A C 1
ATOM 623 O O . GLY A 1 86 ? -20.398 -9.441 19.884 1.00 92.69 86 GLY A O 1
ATOM 624 N N . LEU A 1 87 ? -18.860 -7.814 20.079 1.00 91.31 87 LEU A N 1
ATOM 625 C CA . LEU A 1 87 ? -19.805 -6.716 19.829 1.00 91.31 87 LEU A CA 1
ATOM 626 C C . LEU A 1 87 ? -20.359 -6.741 18.402 1.00 91.31 87 LEU A C 1
ATOM 628 O O . LEU A 1 87 ? -21.494 -6.330 18.184 1.00 91.31 87 LEU A O 1
ATOM 632 N N . THR A 1 88 ? -19.597 -7.248 17.431 1.00 89.56 88 THR A N 1
ATOM 633 C CA . THR A 1 88 ? -20.034 -7.278 16.027 1.00 89.56 88 THR A CA 1
ATOM 634 C C . THR A 1 88 ? -21.009 -8.418 15.712 1.00 89.56 88 THR A C 1
ATOM 636 O O . THR A 1 88 ? -21.599 -8.423 14.631 1.00 89.56 88 THR A O 1
ATOM 639 N N . LYS A 1 89 ? -21.206 -9.378 16.634 1.00 84.88 89 LYS A N 1
ATOM 640 C CA . LYS A 1 89 ? -21.999 -10.602 16.395 1.00 84.88 89 LYS A CA 1
ATOM 641 C C . LYS A 1 89 ? -23.504 -10.397 16.406 1.00 84.88 89 LYS A C 1
ATOM 643 O O . LYS A 1 89 ? -24.211 -11.143 15.737 1.00 84.88 89 LYS A O 1
ATOM 648 N N . LEU A 1 90 ? -23.992 -9.436 17.182 1.00 78.81 90 LEU A N 1
ATOM 649 C CA . LEU A 1 90 ? -25.416 -9.134 17.287 1.00 78.81 90 LEU A CA 1
ATOM 650 C C . LEU A 1 90 ? -25.643 -7.703 16.822 1.00 78.81 90 LEU A C 1
ATOM 652 O O . LEU A 1 90 ? -24.982 -6.792 17.311 1.00 78.81 90 LEU A O 1
ATOM 656 N N . GLU A 1 91 ? -26.614 -7.487 15.936 1.00 77.56 91 GLU A N 1
ATOM 657 C CA . GLU A 1 91 ? -26.948 -6.142 15.442 1.00 77.56 91 GLU A CA 1
ATOM 658 C C . GLU A 1 91 ? -27.263 -5.171 16.592 1.00 77.56 91 GLU A C 1
ATOM 660 O O . GLU A 1 91 ? -26.819 -4.027 16.586 1.00 77.56 91 GLU A O 1
ATOM 665 N N . SER A 1 92 ? -27.937 -5.655 17.644 1.00 84.06 92 SER A N 1
ATOM 666 C CA . SER A 1 92 ? -28.260 -4.865 18.840 1.00 84.06 92 SER A CA 1
ATOM 667 C C . SER A 1 92 ? -27.041 -4.407 19.647 1.00 84.06 92 SER A C 1
ATOM 669 O O . SER A 1 92 ? -27.161 -3.474 20.445 1.00 84.06 92 SER A O 1
ATOM 671 N N . LEU A 1 93 ? -25.907 -5.102 19.505 1.00 88.75 93 LEU A N 1
ATOM 672 C CA . LEU A 1 93 ? -24.631 -4.762 20.135 1.00 88.75 93 LEU A CA 1
ATOM 673 C C . LEU A 1 93 ? -23.750 -3.933 19.202 1.00 88.75 93 LEU A C 1
ATOM 675 O O . LEU A 1 93 ? -23.090 -3.012 19.682 1.00 88.75 93 LEU A O 1
ATOM 679 N N . ASP A 1 94 ? -23.797 -4.194 17.892 1.00 89.62 94 ASP A N 1
ATOM 680 C CA . ASP A 1 94 ? -23.031 -3.446 16.895 1.00 89.62 94 ASP A CA 1
ATOM 681 C C . ASP A 1 94 ? -23.337 -1.950 16.989 1.00 89.62 94 ASP A C 1
ATOM 683 O O . ASP A 1 94 ? -22.424 -1.136 17.076 1.00 89.62 94 ASP A O 1
ATOM 687 N N . THR A 1 95 ? -24.614 -1.577 17.085 1.00 91.50 95 THR A N 1
ATOM 688 C CA . THR A 1 95 ? -25.029 -0.167 17.154 1.00 91.50 95 THR A CA 1
ATOM 689 C C . THR A 1 95 ? -25.191 0.365 18.583 1.00 91.50 95 THR A C 1
ATOM 691 O O . THR A 1 95 ? -25.743 1.453 18.788 1.00 91.50 95 THR A O 1
ATOM 694 N N . ALA A 1 96 ? -24.773 -0.398 19.600 1.00 92.00 96 ALA A N 1
ATOM 695 C CA . ALA A 1 96 ? -25.019 -0.037 20.995 1.00 92.00 96 ALA A CA 1
ATOM 696 C C . ALA A 1 96 ? -24.172 1.154 21.453 1.00 92.00 96 ALA A C 1
ATOM 698 O O . ALA A 1 96 ? -24.684 2.009 22.178 1.00 92.00 96 ALA A O 1
ATOM 699 N N . VAL A 1 97 ? -22.913 1.207 21.016 1.00 93.25 97 VAL A N 1
ATOM 700 C CA . VAL A 1 97 ? -21.902 2.136 21.531 1.00 93.25 97 VAL A CA 1
ATOM 701 C C . VAL A 1 97 ? -21.542 3.165 20.471 1.00 93.25 97 VAL A C 1
ATOM 703 O O . VAL A 1 97 ? -21.306 2.794 19.324 1.00 93.25 97 VAL A O 1
ATOM 706 N N . ASN A 1 98 ? -21.486 4.445 20.840 1.00 93.81 98 ASN A N 1
ATOM 707 C CA . ASN A 1 98 ? -20.963 5.489 19.962 1.00 93.81 98 ASN A CA 1
ATOM 708 C C . ASN A 1 98 ? -19.428 5.514 20.028 1.00 93.81 98 ASN A C 1
ATOM 710 O O . ASN A 1 98 ? -18.848 5.703 21.097 1.00 93.81 98 ASN A O 1
ATOM 714 N N . LEU A 1 99 ? -18.770 5.306 18.888 1.00 94.94 99 LEU A N 1
ATOM 715 C CA . LEU A 1 99 ? -17.326 5.099 18.803 1.00 94.94 99 LEU A CA 1
ATOM 716 C C . LEU A 1 99 ? -16.701 6.188 17.930 1.00 94.94 99 LEU A C 1
ATOM 718 O O . LEU A 1 99 ? -17.027 6.308 16.750 1.00 94.94 99 LEU A O 1
ATOM 722 N N . GLY A 1 100 ? -15.817 6.991 18.526 1.00 95.25 100 GLY A N 1
ATOM 723 C CA . GLY A 1 100 ? -15.153 8.123 17.878 1.00 95.25 100 GLY A CA 1
ATOM 724 C C . GLY A 1 100 ? -13.690 7.870 17.530 1.00 95.25 100 GLY A C 1
ATOM 725 O O . GLY A 1 100 ? -12.935 7.350 18.358 1.00 95.25 100 GLY A O 1
ATOM 726 N N . TRP A 1 101 ? -13.282 8.301 16.334 1.00 96.31 101 TRP A N 1
ATOM 727 C CA . TRP A 1 101 ? -11.897 8.290 15.854 1.0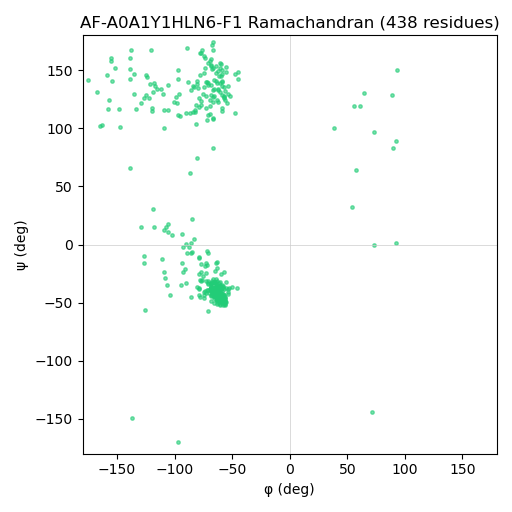0 96.31 101 TRP A CA 1
ATOM 728 C C . TRP A 1 101 ? -11.525 9.600 15.164 1.00 96.31 101 TRP A C 1
ATOM 730 O O . TRP A 1 101 ? -12.348 10.195 14.473 1.00 96.31 101 TRP A O 1
ATOM 740 N N . THR A 1 102 ? -10.264 10.010 15.285 1.00 95.25 102 THR A N 1
ATOM 741 C CA . THR A 1 102 ? -9.683 11.083 14.476 1.00 95.25 102 THR A CA 1
ATOM 742 C C . THR A 1 102 ? -9.546 10.646 13.022 1.00 95.25 102 THR A C 1
ATOM 744 O O . THR A 1 102 ? -9.433 9.456 12.715 1.00 95.25 102 THR A O 1
ATOM 747 N N . ASN A 1 103 ? -9.540 11.613 12.115 1.00 93.38 103 ASN A N 1
ATOM 748 C CA . ASN A 1 103 ? -9.347 11.387 10.692 1.00 93.38 103 ASN A CA 1
ATOM 749 C C . ASN A 1 103 ? -8.132 12.174 10.210 1.00 93.38 103 ASN A C 1
ATOM 751 O O . ASN A 1 103 ? -7.949 13.336 10.573 1.00 93.38 103 ASN A O 1
ATOM 755 N N . HIS A 1 104 ? -7.334 11.541 9.360 1.00 89.44 104 HIS A N 1
ATOM 756 C CA . HIS A 1 104 ? -6.177 12.155 8.716 1.00 89.44 104 HIS A CA 1
ATOM 757 C C . HIS A 1 104 ? -6.449 12.429 7.242 1.00 89.44 104 HIS A C 1
ATOM 759 O O . HIS A 1 104 ? -5.983 13.429 6.696 1.00 89.44 104 HIS A O 1
ATOM 765 N 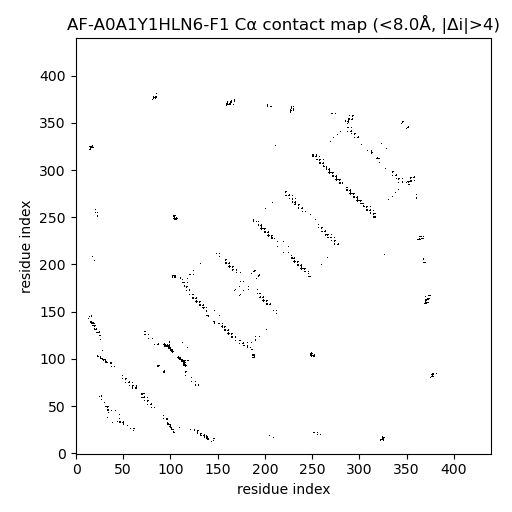N . LEU A 1 105 ? -7.215 11.551 6.591 1.00 90.81 105 LEU A N 1
ATOM 766 C CA . LEU A 1 105 ? -7.521 11.650 5.166 1.00 90.81 105 LEU A CA 1
ATOM 767 C C . LEU A 1 105 ? -8.816 12.406 4.878 1.00 90.81 105 LEU A C 1
ATOM 769 O O . LEU A 1 105 ? -8.965 12.928 3.773 1.00 90.81 105 LEU A O 1
ATOM 773 N N . ALA A 1 106 ? -9.748 12.473 5.828 1.00 88.81 106 ALA A N 1
ATOM 774 C CA . ALA A 1 106 ? -10.977 13.248 5.674 1.00 88.81 106 ALA A CA 1
ATOM 775 C C . ALA A 1 106 ? -10.748 14.758 5.885 1.00 88.81 106 ALA A C 1
ATOM 777 O O . ALA A 1 106 ? -9.720 15.194 6.401 1.00 88.81 106 ALA A O 1
ATOM 778 N N . ARG A 1 107 ? -11.722 15.577 5.470 1.00 85.06 107 ARG A N 1
ATOM 779 C CA . ARG A 1 107 ? -11.746 17.018 5.797 1.00 85.06 107 ARG A CA 1
ATOM 780 C C . ARG A 1 107 ? -12.114 17.270 7.253 1.00 85.06 107 ARG A C 1
ATOM 782 O O . ARG A 1 107 ? -11.539 18.157 7.879 1.00 85.06 107 ARG A O 1
ATOM 789 N N . ASP A 1 108 ? -13.066 16.496 7.758 1.00 87.38 108 ASP A N 1
ATOM 790 C CA . ASP A 1 108 ? -13.476 16.542 9.155 1.00 87.38 108 ASP A CA 1
ATOM 791 C C . ASP A 1 108 ? -12.407 15.879 10.012 1.00 87.38 108 ASP A C 1
ATOM 793 O O . ASP A 1 108 ? -11.928 14.802 9.668 1.00 87.38 108 ASP A O 1
ATOM 797 N N . SER A 1 109 ? -12.054 16.495 11.138 1.00 88.06 109 SER A N 1
ATOM 798 C CA . SER A 1 109 ? -10.956 16.033 11.996 1.00 88.06 109 SER A CA 1
ATOM 799 C C . SER A 1 109 ? -11.262 14.750 12.771 1.00 88.06 109 SER A C 1
ATOM 801 O O . SER A 1 109 ? -10.336 14.107 13.268 1.00 88.06 109 SER A O 1
ATOM 803 N N . ALA A 1 110 ? -12.536 14.376 12.898 1.00 93.88 110 ALA A N 1
ATOM 804 C CA . ALA A 1 110 ? -12.974 13.168 13.584 1.00 93.88 110 ALA A CA 1
ATOM 805 C C . ALA A 1 110 ? -14.336 12.685 13.070 1.00 93.88 110 ALA A C 1
ATOM 807 O O . ALA A 1 110 ? -15.123 13.459 12.525 1.00 93.88 110 ALA A O 1
ATOM 808 N N . THR A 1 111 ? -14.615 11.402 13.281 1.00 94.38 111 THR A N 1
ATOM 809 C CA . THR A 1 111 ? -15.899 10.769 12.978 1.00 94.38 111 THR A CA 1
ATOM 810 C C . THR A 1 111 ? -16.321 9.876 14.131 1.00 94.38 111 THR A C 1
ATOM 812 O O . THR A 1 111 ? -15.558 9.011 14.570 1.00 94.38 111 THR A O 1
ATOM 815 N N . GLU A 1 112 ? -17.561 10.065 14.574 1.00 94.50 112 GLU A N 1
ATOM 816 C CA . GLU A 1 112 ? -18.227 9.218 15.557 1.00 94.50 112 GLU A CA 1
ATOM 817 C C . GLU A 1 112 ? -19.345 8.426 14.890 1.00 94.50 112 GLU A C 1
ATOM 819 O O . GLU A 1 112 ? -20.170 8.999 14.178 1.00 94.50 112 GLU A O 1
ATOM 824 N N . LEU A 1 113 ? -19.368 7.111 15.111 1.00 93.25 113 LEU A N 1
ATOM 825 C CA . LEU A 1 113 ? -20.417 6.234 14.603 1.00 93.25 113 LEU A CA 1
ATOM 826 C C . LEU A 1 113 ? -20.825 5.212 15.658 1.00 93.25 113 LEU A C 1
ATOM 828 O O . LEU A 1 113 ? -19.993 4.630 16.355 1.00 93.25 113 LEU A O 1
ATOM 832 N N . ARG A 1 114 ? -22.125 4.920 15.697 1.00 93.12 114 ARG A N 1
ATOM 833 C CA . ARG A 1 114 ? -22.683 3.792 16.446 1.00 93.12 114 ARG A CA 1
ATOM 834 C C . ARG A 1 114 ? -22.520 2.495 15.657 1.00 93.12 114 ARG A C 1
ATOM 836 O O . ARG A 1 114 ? -23.478 2.016 15.059 1.00 93.12 114 ARG A O 1
ATOM 843 N N . SER A 1 115 ? -21.297 1.971 15.598 1.00 93.12 115 SER A N 1
ATOM 844 C CA . SER A 1 115 ? -21.002 0.690 14.945 1.00 93.12 115 SER A CA 1
ATOM 845 C C . SER A 1 115 ? -19.706 0.068 15.475 1.00 93.12 115 SER A C 1
ATOM 847 O O . SER A 1 115 ? -18.614 0.598 15.266 1.00 93.12 115 SER A O 1
ATOM 849 N N . ALA A 1 116 ? -19.800 -1.101 16.104 1.00 93.38 116 ALA A N 1
ATOM 850 C CA . ALA A 1 116 ? -18.647 -1.904 16.501 1.00 93.38 116 ALA A CA 1
ATOM 851 C C . ALA A 1 116 ? -17.853 -2.402 15.283 1.00 93.38 116 ALA A C 1
ATOM 853 O O . ALA A 1 116 ? -16.632 -2.537 15.349 1.00 93.38 116 ALA A O 1
ATOM 854 N N . LYS A 1 117 ? -18.511 -2.617 14.139 1.00 92.62 117 LYS A N 1
ATOM 855 C CA . LYS A 1 117 ? -17.843 -2.909 12.861 1.00 92.62 117 LYS A CA 1
ATOM 856 C C . LYS A 1 117 ? -17.006 -1.726 12.374 1.00 92.62 117 LYS A C 1
ATOM 858 O O . LYS A 1 117 ? -15.909 -1.948 11.870 1.00 92.62 117 LYS A O 1
ATOM 863 N N . TYR A 1 118 ? -17.459 -0.483 12.561 1.00 94.06 118 TYR A N 1
ATOM 864 C CA . TYR A 1 118 ? -16.635 0.703 12.281 1.00 94.06 118 TYR A CA 1
ATOM 865 C C . TYR A 1 118 ? -15.384 0.758 13.170 1.00 94.06 118 TYR A C 1
ATOM 867 O O . TYR A 1 118 ? -14.285 1.021 12.671 1.00 94.06 118 TYR A O 1
ATOM 875 N N . GLU A 1 119 ? -15.523 0.457 14.461 1.00 95.25 119 GLU A N 1
ATOM 876 C CA . GLU A 1 119 ? -14.380 0.334 15.373 1.00 95.25 119 GLU A CA 1
ATOM 877 C C . GLU A 1 119 ? -13.426 -0.775 14.913 1.00 95.25 119 GLU A C 1
ATOM 879 O O . GLU A 1 119 ? -12.224 -0.541 14.827 1.00 95.25 119 GLU A O 1
ATOM 884 N N . LEU A 1 120 ? -13.946 -1.949 14.536 1.00 95.06 120 LEU A N 1
ATOM 885 C CA . LEU A 1 120 ? -13.129 -3.072 14.073 1.00 95.06 120 LEU A CA 1
ATOM 886 C C . LEU A 1 120 ? -12.340 -2.712 12.811 1.00 95.06 120 LEU A C 1
ATOM 888 O O . LEU A 1 120 ? -11.133 -2.940 12.760 1.00 95.06 120 LEU A O 1
ATOM 892 N N . VAL A 1 121 ? -12.987 -2.104 11.812 1.00 94.81 121 VAL A N 1
ATOM 893 C CA . VAL A 1 121 ? -12.297 -1.628 10.602 1.00 94.81 121 VAL A CA 1
ATOM 894 C C . VAL A 1 121 ? -11.231 -0.589 10.954 1.00 94.81 121 VAL A C 1
ATOM 896 O O . VAL A 1 121 ? -10.132 -0.646 10.405 1.00 94.81 121 VAL A O 1
ATOM 899 N N . SER A 1 122 ? -11.523 0.331 11.877 1.00 95.38 122 SER A N 1
ATOM 900 C CA . SER A 1 122 ? -10.572 1.362 12.313 1.00 95.38 122 SER A CA 1
ATOM 901 C C . SER A 1 122 ? -9.349 0.753 13.005 1.00 95.38 122 SER A C 1
ATOM 903 O O . SER A 1 122 ? -8.222 1.127 12.690 1.00 95.38 122 SER A O 1
ATOM 905 N N . ILE A 1 123 ? -9.546 -0.249 13.865 1.00 95.81 123 ILE A N 1
ATOM 906 C CA . ILE A 1 123 ? -8.466 -0.995 14.526 1.00 95.81 123 ILE A CA 1
ATOM 907 C C . ILE A 1 123 ? -7.602 -1.754 13.514 1.00 95.81 123 ILE A C 1
ATOM 909 O O . ILE A 1 123 ? -6.376 -1.658 13.565 1.00 95.81 123 ILE A O 1
ATOM 913 N N . LEU A 1 124 ? -8.216 -2.466 12.562 1.00 95.81 124 LEU A N 1
ATOM 914 C CA . LEU A 1 124 ? -7.481 -3.188 11.518 1.00 95.81 124 LEU A CA 1
ATOM 915 C C . LEU A 1 124 ? -6.703 -2.231 10.604 1.00 95.81 124 LEU A C 1
ATOM 917 O O . LEU A 1 124 ? -5.562 -2.513 10.241 1.00 95.81 124 LEU A O 1
ATOM 921 N N . GLN A 1 125 ? -7.293 -1.085 10.255 1.00 95.56 125 GLN A N 1
ATOM 922 C CA . GLN A 1 125 ? -6.627 -0.054 9.461 1.00 95.56 125 GLN A CA 1
ATOM 923 C C . GLN A 1 125 ? -5.415 0.523 10.201 1.00 95.56 125 GLN A C 1
ATOM 925 O O . GLN A 1 125 ? -4.335 0.601 9.617 1.00 95.56 125 GLN A O 1
ATOM 930 N N . VAL A 1 126 ? -5.558 0.862 11.484 1.00 95.31 126 VAL A N 1
ATOM 931 C CA . VAL A 1 126 ? -4.458 1.357 12.325 1.00 95.31 126 VAL A CA 1
ATOM 932 C C . VAL A 1 126 ? -3.348 0.313 12.461 1.00 95.31 126 VAL A C 1
ATOM 934 O O . VAL A 1 126 ? -2.174 0.654 12.332 1.00 95.31 126 VAL A O 1
ATOM 937 N N . MET A 1 127 ? -3.699 -0.962 12.650 1.00 95.19 127 MET A N 1
ATOM 938 C CA . MET A 1 127 ? -2.727 -2.057 12.706 1.00 95.19 127 MET A CA 1
ATOM 939 C C . MET A 1 127 ? -1.926 -2.173 11.406 1.00 95.19 127 MET A C 1
ATOM 941 O O . MET A 1 127 ? -0.702 -2.283 11.437 1.00 95.19 127 MET A O 1
ATOM 945 N N . ALA A 1 128 ? -2.599 -2.101 10.255 1.00 96.38 128 ALA A N 1
ATOM 946 C CA . ALA A 1 128 ? -1.933 -2.134 8.959 1.00 96.38 128 ALA A CA 1
ATOM 947 C C . ALA A 1 128 ? -1.024 -0.913 8.746 1.00 96.38 128 ALA A C 1
ATOM 949 O O . ALA A 1 128 ? 0.108 -1.067 8.294 1.00 96.38 128 ALA A O 1
ATOM 950 N N . VAL A 1 129 ? -1.480 0.292 9.103 1.00 94.69 129 VAL A N 1
ATOM 951 C CA . VAL A 1 129 ? -0.664 1.512 8.998 1.00 94.69 129 VAL A CA 1
ATOM 952 C C . VAL A 1 129 ? 0.560 1.455 9.910 1.00 94.69 129 VAL A C 1
ATOM 954 O O . VAL A 1 129 ? 1.628 1.895 9.497 1.00 94.69 129 VAL A O 1
ATOM 957 N N . ALA A 1 130 ? 0.458 0.857 11.097 1.00 92.56 130 ALA A N 1
ATOM 958 C CA . ALA A 1 130 ? 1.609 0.673 11.977 1.00 92.56 130 ALA A CA 1
ATOM 959 C C . ALA A 1 130 ? 2.713 -0.163 11.313 1.00 92.56 130 ALA A C 1
ATOM 961 O O . ALA A 1 130 ? 3.874 0.240 11.346 1.00 92.56 130 ALA A O 1
ATOM 962 N N . PHE A 1 131 ? 2.351 -1.247 10.616 1.00 94.25 131 PHE A N 1
ATOM 963 C CA . PHE A 1 131 ? 3.300 -2.031 9.818 1.00 94.25 131 PHE A CA 1
ATOM 964 C C . PHE A 1 131 ? 3.900 -1.235 8.649 1.00 94.25 131 PHE A C 1
ATOM 966 O O . PHE A 1 131 ? 5.088 -1.372 8.356 1.00 94.25 131 PHE A O 1
ATOM 973 N N . VAL A 1 132 ? 3.112 -0.382 7.986 1.00 94.00 132 VAL A N 1
ATOM 974 C CA . VAL A 1 132 ? 3.617 0.517 6.931 1.00 94.00 132 VAL A CA 1
ATOM 975 C C . VAL A 1 132 ? 4.629 1.514 7.508 1.00 94.00 132 VAL A C 1
ATOM 977 O O . VAL A 1 132 ? 5.677 1.754 6.909 1.00 94.00 132 VAL A O 1
ATOM 980 N N . GLU A 1 133 ? 4.369 2.068 8.692 1.00 89.62 133 GLU A N 1
ATOM 981 C CA . GLU A 1 133 ? 5.321 2.943 9.376 1.00 89.62 133 GLU A CA 1
ATOM 982 C C . GLU A 1 133 ? 6.565 2.199 9.875 1.00 89.62 133 GLU A C 1
ATOM 984 O O . GLU A 1 133 ? 7.659 2.754 9.796 1.00 89.62 133 GLU A O 1
ATOM 989 N N . ASP A 1 134 ? 6.435 0.953 10.342 1.00 88.69 134 ASP A N 1
ATOM 990 C CA . ASP A 1 134 ? 7.572 0.089 10.685 1.00 88.69 134 ASP A CA 1
ATOM 991 C C . ASP A 1 134 ? 8.456 -0.181 9.468 1.00 88.69 134 ASP A C 1
ATOM 993 O O . ASP A 1 134 ? 9.679 -0.058 9.558 1.00 88.69 134 ASP A O 1
ATOM 997 N N . ALA A 1 135 ? 7.851 -0.471 8.312 1.00 91.00 135 ALA A N 1
ATOM 998 C CA . ALA A 1 135 ? 8.577 -0.601 7.054 1.00 91.00 135 ALA A CA 1
ATOM 999 C C . ALA A 1 135 ? 9.308 0.703 6.706 1.00 91.00 135 ALA A C 1
ATOM 1001 O O . ALA A 1 135 ? 10.498 0.684 6.398 1.00 91.00 135 ALA A O 1
ATOM 1002 N N . GLY A 1 136 ? 8.627 1.848 6.823 1.00 88.44 136 GLY A N 1
ATOM 1003 C CA . GLY A 1 136 ? 9.236 3.161 6.621 1.00 88.44 136 GLY A CA 1
ATOM 1004 C C . GLY A 1 136 ? 10.416 3.424 7.559 1.00 88.44 136 GLY A C 1
ATOM 1005 O O . GLY A 1 136 ? 11.459 3.876 7.099 1.00 88.44 136 GLY A O 1
ATOM 1006 N N . ARG A 1 137 ? 10.289 3.099 8.852 1.00 84.81 137 ARG A N 1
ATOM 1007 C CA . ARG A 1 137 ? 11.365 3.231 9.849 1.00 84.81 137 ARG A CA 1
ATOM 1008 C C . ARG A 1 137 ? 12.549 2.318 9.552 1.00 84.81 137 ARG A C 1
ATOM 1010 O O . ARG A 1 137 ? 13.683 2.769 9.657 1.00 84.81 137 ARG A O 1
ATOM 1017 N N . ALA A 1 138 ? 12.305 1.067 9.166 1.00 85.62 138 ALA A N 1
ATOM 1018 C CA . ALA A 1 138 ? 13.369 0.131 8.804 1.00 85.62 138 ALA A CA 1
ATOM 1019 C C . ALA A 1 138 ? 14.183 0.629 7.597 1.00 85.62 138 ALA A C 1
ATOM 1021 O O . ALA A 1 138 ? 15.388 0.417 7.527 1.00 85.62 138 ALA A O 1
ATOM 1022 N N . LEU A 1 139 ? 13.532 1.333 6.669 1.00 83.75 139 LEU A N 1
ATOM 1023 C CA . LEU A 1 139 ? 14.157 1.883 5.466 1.00 83.75 139 LEU A CA 1
ATOM 1024 C C . LEU A 1 139 ? 14.760 3.284 5.671 1.00 83.75 139 LEU A C 1
ATOM 1026 O O . LEU A 1 139 ? 15.355 3.835 4.743 1.00 83.75 139 LEU A O 1
ATOM 1030 N N . GLN A 1 140 ? 14.633 3.875 6.863 1.00 77.69 140 GLN A N 1
ATOM 1031 C CA . GLN A 1 140 ? 15.309 5.127 7.197 1.00 77.69 140 GLN A CA 1
ATOM 1032 C C . GLN A 1 140 ? 16.780 4.863 7.536 1.00 77.69 140 GLN A C 1
ATOM 1034 O O . GLN A 1 140 ? 17.113 4.084 8.427 1.00 77.69 140 GLN A O 1
ATOM 1039 N N . THR A 1 141 ? 17.678 5.572 6.857 1.00 64.69 141 THR A N 1
ATOM 1040 C CA . THR A 1 141 ? 19.116 5.548 7.139 1.00 64.69 141 THR A CA 1
ATOM 1041 C C . THR A 1 141 ? 19.406 6.303 8.441 1.00 64.69 141 THR A C 1
ATOM 1043 O O . THR A 1 141 ? 19.173 7.512 8.531 1.00 64.69 141 THR A O 1
ATOM 1046 N N . GLN A 1 142 ? 19.932 5.624 9.467 1.00 55.62 142 GLN A N 1
ATOM 1047 C CA . GLN A 1 142 ? 20.482 6.299 10.648 1.00 55.62 142 GLN A CA 1
ATOM 1048 C C . GLN A 1 142 ? 21.914 6.773 10.358 1.00 55.62 142 GLN A C 1
ATOM 1050 O O . GLN A 1 142 ? 22.858 5.982 10.379 1.00 55.62 142 GLN A O 1
ATOM 1055 N N . GLY A 1 143 ? 22.085 8.074 10.111 1.00 52.72 143 GLY A N 1
ATOM 1056 C CA . GLY A 1 143 ? 23.394 8.654 9.785 1.00 52.72 143 GLY A CA 1
ATOM 1057 C C . GLY A 1 143 ? 23.883 8.256 8.387 1.00 52.72 143 GLY A C 1
ATOM 1058 O O . GLY A 1 143 ? 23.079 8.144 7.469 1.00 52.72 143 GLY A O 1
ATOM 1059 N N . ASP A 1 144 ? 25.193 8.044 8.226 1.00 50.00 144 ASP A N 1
ATOM 1060 C CA . ASP A 1 144 ? 25.842 7.766 6.929 1.00 50.00 144 ASP A CA 1
ATOM 1061 C C . ASP A 1 144 ? 25.815 6.271 6.518 1.00 50.00 144 ASP A C 1
ATOM 1063 O O . ASP A 1 144 ? 26.658 5.822 5.744 1.00 50.00 144 ASP A O 1
ATOM 1067 N N . LYS A 1 145 ? 24.896 5.459 7.062 1.00 62.88 145 LYS A N 1
ATOM 1068 C CA . LYS A 1 145 ? 24.801 4.024 6.739 1.00 62.88 145 LYS A CA 1
ATOM 1069 C C . LYS A 1 145 ? 23.719 3.759 5.697 1.00 62.88 145 LYS A C 1
ATOM 1071 O O . LYS A 1 145 ? 22.565 4.123 5.913 1.00 62.88 145 LYS A O 1
ATOM 1076 N N . GLU A 1 146 ? 24.087 3.064 4.621 1.00 70.06 146 GLU A N 1
ATOM 1077 C CA . GLU A 1 146 ? 23.131 2.470 3.680 1.00 70.06 146 GLU A CA 1
ATOM 1078 C C . GLU A 1 146 ? 22.195 1.483 4.397 1.00 70.06 146 GLU A C 1
ATOM 1080 O O . GLU A 1 146 ? 22.569 0.841 5.384 1.00 70.06 146 GLU A O 1
ATOM 1085 N N . VAL A 1 147 ? 20.967 1.357 3.890 1.00 79.38 147 VAL A N 1
ATOM 1086 C CA . VAL A 1 147 ? 19.989 0.383 4.391 1.00 79.38 147 VAL A CA 1
ATOM 1087 C C . VAL A 1 147 ? 20.485 -1.027 4.073 1.00 79.38 147 VAL A C 1
ATOM 1089 O O . VAL A 1 147 ? 20.722 -1.362 2.913 1.00 79.38 147 VAL A O 1
ATOM 1092 N N . GLY A 1 148 ? 20.632 -1.866 5.096 1.00 84.25 148 GLY A N 1
ATOM 1093 C CA . GLY A 1 148 ? 21.103 -3.233 4.932 1.00 84.25 148 GLY A CA 1
ATOM 1094 C C . GLY A 1 148 ? 20.041 -4.188 4.380 1.00 84.25 148 GLY A C 1
ATOM 1095 O O . GLY A 1 148 ? 18.838 -3.918 4.334 1.00 84.25 148 GLY A O 1
ATOM 1096 N N . LEU A 1 149 ? 20.501 -5.375 3.975 1.00 87.44 149 LEU A N 1
ATOM 1097 C CA . LEU A 1 149 ? 19.642 -6.445 3.461 1.00 87.44 149 LEU A CA 1
ATOM 1098 C C . LEU A 1 149 ? 18.597 -6.908 4.490 1.00 87.44 149 LEU A C 1
ATOM 1100 O O . LEU A 1 149 ? 17.489 -7.295 4.114 1.00 87.44 149 LEU A O 1
ATOM 1104 N N . ALA A 1 150 ? 18.953 -6.917 5.776 1.00 89.56 150 ALA A N 1
ATOM 1105 C CA . ALA A 1 150 ? 18.058 -7.346 6.846 1.00 89.56 150 ALA A CA 1
ATOM 1106 C C . ALA A 1 150 ? 16.891 -6.364 7.010 1.00 89.56 150 ALA A C 1
ATOM 1108 O O . ALA A 1 150 ? 15.739 -6.785 7.090 1.00 89.56 150 ALA A O 1
ATOM 1109 N N . GLU A 1 151 ? 17.185 -5.067 6.970 1.00 90.12 151 GLU A N 1
ATOM 1110 C CA . GLU A 1 151 ? 16.216 -3.982 7.061 1.00 90.12 151 GLU A CA 1
ATOM 1111 C C . GLU A 1 151 ? 15.264 -3.979 5.859 1.00 90.12 151 GLU A C 1
ATOM 1113 O O . GLU A 1 151 ? 14.048 -3.912 6.039 1.00 90.12 151 GLU A O 1
ATOM 1118 N N . MET A 1 152 ? 15.785 -4.155 4.637 1.00 89.62 152 MET A N 1
ATOM 1119 C CA . MET A 1 152 ? 14.945 -4.282 3.438 1.00 89.62 152 MET A CA 1
ATOM 1120 C C . MET A 1 152 ? 14.008 -5.495 3.512 1.00 89.62 152 MET A C 1
ATOM 1122 O O . MET A 1 152 ? 12.832 -5.387 3.169 1.00 89.62 152 MET A O 1
ATOM 1126 N N . LYS A 1 153 ? 14.498 -6.648 3.993 1.00 92.75 153 LYS A N 1
ATOM 1127 C CA . LYS A 1 153 ? 13.669 -7.851 4.189 1.00 92.75 153 LYS A CA 1
ATOM 1128 C C . LYS A 1 153 ? 12.611 -7.658 5.275 1.00 92.75 153 LYS A C 1
ATOM 1130 O O . LYS A 1 153 ? 11.489 -8.130 5.111 1.00 92.75 153 LYS A O 1
ATOM 1135 N N . ALA A 1 154 ? 12.948 -6.965 6.362 1.00 93.12 154 ALA A N 1
ATOM 1136 C CA . ALA A 1 154 ? 11.999 -6.643 7.423 1.00 93.12 154 ALA A CA 1
ATOM 1137 C C . ALA A 1 154 ? 10.888 -5.712 6.912 1.00 93.12 154 ALA A C 1
ATOM 1139 O O . ALA A 1 154 ? 9.711 -5.979 7.149 1.00 93.12 154 ALA A O 1
ATOM 1140 N N . ALA A 1 155 ? 11.248 -4.678 6.147 1.00 93.38 155 ALA A N 1
ATOM 1141 C CA . ALA A 1 155 ? 10.289 -3.775 5.518 1.00 93.38 155 ALA A CA 1
ATOM 1142 C C . ALA A 1 155 ? 9.387 -4.500 4.510 1.00 93.38 155 ALA A C 1
ATOM 1144 O O . ALA A 1 155 ? 8.171 -4.316 4.528 1.00 93.38 155 ALA A O 1
ATOM 1145 N N . PHE A 1 156 ? 9.965 -5.375 3.682 1.00 94.88 156 PHE A N 1
ATOM 1146 C CA . PHE A 1 156 ? 9.213 -6.225 2.762 1.00 94.88 156 PHE A CA 1
ATOM 1147 C C . PHE A 1 156 ? 8.174 -7.076 3.509 1.00 94.88 156 PHE A C 1
ATOM 1149 O O . PHE A 1 156 ? 6.992 -7.027 3.180 1.00 94.88 156 PHE A O 1
ATOM 1156 N N . ALA A 1 157 ? 8.583 -7.786 4.565 1.00 96.44 157 ALA A N 1
ATOM 1157 C CA . ALA A 1 157 ? 7.674 -8.602 5.368 1.00 96.44 157 ALA A CA 1
ATOM 1158 C C . ALA A 1 157 ? 6.568 -7.767 6.041 1.00 96.44 157 ALA A C 1
ATOM 1160 O O . ALA A 1 157 ? 5.403 -8.159 6.027 1.00 96.44 157 ALA A O 1
ATOM 1161 N N . ALA A 1 158 ? 6.902 -6.595 6.589 1.00 96.06 158 ALA A N 1
ATOM 1162 C CA . ALA A 1 158 ? 5.925 -5.701 7.209 1.00 96.06 158 ALA A CA 1
ATOM 1163 C C . ALA A 1 158 ? 4.859 -5.214 6.207 1.00 96.06 158 ALA A C 1
ATOM 1165 O O . ALA A 1 158 ? 3.669 -5.217 6.526 1.00 96.06 158 ALA A O 1
ATOM 1166 N N . LEU A 1 159 ? 5.246 -4.880 4.971 1.00 97.62 159 LEU A N 1
ATOM 1167 C CA . LEU A 1 159 ? 4.297 -4.494 3.919 1.00 97.62 159 LEU A CA 1
ATOM 1168 C C . LEU A 1 159 ? 3.350 -5.641 3.538 1.00 97.62 159 LEU A C 1
ATOM 1170 O O . LEU A 1 159 ? 2.154 -5.406 3.352 1.00 97.62 159 LEU A O 1
ATOM 1174 N N . LEU A 1 160 ? 3.846 -6.883 3.464 1.00 98.25 160 LEU A N 1
ATOM 1175 C CA . LEU A 1 160 ? 2.995 -8.044 3.176 1.00 98.25 160 LEU A CA 1
ATOM 1176 C C . LEU A 1 160 ? 2.000 -8.330 4.309 1.00 98.25 160 LEU A C 1
ATOM 1178 O O . LEU A 1 160 ? 0.845 -8.656 4.023 1.00 98.25 160 LEU A O 1
ATOM 1182 N N . LYS A 1 161 ? 2.402 -8.137 5.573 1.00 97.88 161 LYS A N 1
ATOM 1183 C CA . LYS A 1 161 ? 1.500 -8.205 6.738 1.00 97.88 161 LYS A CA 1
ATOM 1184 C C . LYS A 1 161 ? 0.415 -7.141 6.686 1.00 97.88 161 LYS A C 1
ATOM 1186 O O . LYS A 1 161 ? -0.764 -7.462 6.826 1.00 97.88 161 LYS A O 1
ATOM 1191 N N . ALA A 1 162 ? 0.793 -5.890 6.419 1.00 97.75 162 ALA A N 1
ATOM 1192 C CA . ALA A 1 162 ? -0.162 -4.798 6.251 1.00 97.75 162 ALA A CA 1
ATOM 1193 C C . ALA A 1 162 ? -1.182 -5.113 5.144 1.00 97.75 162 ALA A C 1
ATOM 1195 O O . ALA A 1 162 ? -2.386 -4.938 5.335 1.00 97.75 162 ALA A O 1
ATOM 1196 N N . ALA A 1 163 ? -0.711 -5.629 4.003 1.00 98.31 163 ALA A N 1
ATOM 1197 C CA . ALA A 1 163 ? -1.573 -6.026 2.896 1.00 98.31 163 ALA A CA 1
ATOM 1198 C C . ALA A 1 163 ? -2.553 -7.147 3.292 1.00 98.31 163 ALA A C 1
ATOM 1200 O O . ALA A 1 163 ? -3.730 -7.069 2.944 1.00 98.31 163 ALA A O 1
ATOM 1201 N N . GLY A 1 164 ? -2.104 -8.147 4.055 1.00 97.94 164 GLY A N 1
ATOM 1202 C CA . GLY A 1 164 ? -2.951 -9.216 4.593 1.00 97.94 164 GLY A CA 1
ATOM 1203 C C . GLY A 1 164 ? -4.084 -8.718 5.477 1.00 97.94 164 GLY A C 1
ATOM 1204 O O . GLY A 1 164 ? -5.250 -9.061 5.272 1.00 97.94 164 GLY A O 1
ATOM 1205 N N . ILE A 1 165 ? -3.752 -7.845 6.426 1.00 97.12 165 ILE A N 1
ATOM 1206 C CA . ILE A 1 165 ? -4.720 -7.246 7.351 1.00 97.12 165 ILE A CA 1
ATOM 1207 C C . ILE A 1 165 ? -5.772 -6.433 6.585 1.00 97.12 165 ILE A C 1
ATOM 1209 O O . ILE A 1 165 ? -6.973 -6.558 6.837 1.00 97.12 165 ILE A O 1
ATOM 1213 N N . LEU A 1 166 ? -5.340 -5.625 5.611 1.00 97.25 166 LEU A N 1
ATOM 1214 C CA . LEU A 1 166 ? -6.247 -4.824 4.786 1.00 97.25 166 LEU A CA 1
ATOM 1215 C C . LEU A 1 166 ? -7.124 -5.700 3.893 1.00 97.25 166 LEU A C 1
ATOM 1217 O O . LEU A 1 166 ? -8.321 -5.442 3.788 1.00 97.25 166 LEU A O 1
ATOM 1221 N N . GLN A 1 167 ? -6.565 -6.755 3.297 1.00 95.81 167 GLN A N 1
ATOM 1222 C CA . GLN A 1 167 ? -7.332 -7.720 2.511 1.00 95.81 167 GLN A CA 1
ATOM 1223 C C . GLN A 1 167 ? -8.440 -8.362 3.354 1.00 95.81 167 GLN A C 1
ATOM 1225 O O . GLN A 1 167 ? -9.584 -8.430 2.900 1.00 95.81 167 GLN A O 1
ATOM 1230 N N . GLN A 1 168 ? -8.132 -8.762 4.591 1.00 92.62 168 GLN A N 1
ATOM 1231 C CA . GLN A 1 168 ? -9.119 -9.322 5.513 1.00 92.62 168 GLN A CA 1
ATOM 1232 C C . GLN A 1 168 ? -10.201 -8.301 5.892 1.00 92.62 168 GLN A C 1
ATOM 1234 O O . GLN A 1 168 ? -11.388 -8.634 5.888 1.00 92.62 168 GLN A O 1
ATOM 1239 N N . SER A 1 169 ? -9.814 -7.051 6.168 1.00 91.69 169 SER A N 1
ATOM 1240 C CA . SER A 1 169 ? -10.747 -5.957 6.480 1.00 91.69 169 SER A CA 1
ATOM 1241 C C . SER A 1 169 ? -11.717 -5.679 5.319 1.00 91.69 169 SER A C 1
ATOM 1243 O O . SER A 1 169 ? -12.936 -5.630 5.509 1.00 91.69 169 SER A O 1
ATOM 1245 N N . ILE A 1 170 ? -11.190 -5.593 4.091 1.00 91.12 170 ILE A N 1
ATOM 1246 C CA . ILE A 1 170 ? -11.972 -5.363 2.868 1.00 91.12 170 ILE A CA 1
ATOM 1247 C C . ILE A 1 170 ? -12.882 -6.549 2.553 1.00 91.12 170 ILE A C 1
ATOM 1249 O O . ILE A 1 170 ? -14.000 -6.331 2.110 1.00 91.12 170 ILE A O 1
ATOM 1253 N N . GLY A 1 171 ? -12.411 -7.787 2.722 1.00 85.56 171 GLY A N 1
ATOM 1254 C CA . GLY A 1 171 ? -13.158 -8.981 2.322 1.00 85.56 171 GLY A CA 1
ATOM 1255 C C . GLY A 1 171 ? -14.229 -9.409 3.322 1.00 85.56 171 GLY A C 1
ATOM 1256 O O . GLY A 1 171 ? -15.296 -9.859 2.912 1.00 85.56 171 GLY A O 1
ATOM 1257 N N . SER A 1 172 ? -13.957 -9.258 4.621 1.00 79.56 172 SER A N 1
ATOM 1258 C CA . SER A 1 172 ? -14.799 -9.839 5.675 1.00 79.56 172 SER A CA 1
ATOM 1259 C C . SER A 1 172 ? -15.616 -8.811 6.456 1.00 79.56 172 SER A C 1
ATOM 1261 O O . SER A 1 172 ? -16.685 -9.155 6.942 1.00 79.56 172 SER A O 1
ATOM 1263 N N . VAL A 1 173 ? -15.147 -7.564 6.591 1.00 74.44 173 VAL A N 1
ATOM 1264 C CA . VAL A 1 173 ? -15.777 -6.589 7.506 1.00 74.44 173 VAL A CA 1
ATOM 1265 C C . VAL A 1 173 ? -16.617 -5.544 6.760 1.00 74.44 173 VAL A C 1
ATOM 1267 O O . VAL A 1 173 ? -17.738 -5.247 7.166 1.00 74.44 173 VAL A O 1
ATOM 1270 N N . LEU A 1 174 ? -16.116 -5.002 5.644 1.00 75.56 174 LEU A N 1
ATOM 1271 C CA . LEU A 1 174 ? -16.792 -3.933 4.886 1.00 75.56 174 LEU A CA 1
ATOM 1272 C C . LEU A 1 174 ? -18.021 -4.342 4.038 1.00 75.56 174 LEU A C 1
ATOM 1274 O O . LEU A 1 174 ? -19.006 -3.599 4.058 1.00 75.56 174 LEU A O 1
ATOM 1278 N N . PRO A 1 175 ? -18.007 -5.427 3.235 1.00 61.16 175 PRO A N 1
ATOM 1279 C CA . PRO A 1 175 ? -18.972 -5.570 2.141 1.00 61.16 175 PRO A CA 1
ATOM 1280 C C . PRO A 1 175 ? -20.367 -6.021 2.578 1.00 61.16 175 PRO A C 1
ATOM 1282 O O . PRO A 1 175 ? -21.341 -5.632 1.940 1.00 61.16 175 PRO A O 1
ATOM 1285 N N . ASN A 1 176 ? -20.485 -6.804 3.655 1.00 55.88 176 ASN A N 1
ATOM 1286 C CA . ASN A 1 176 ? -21.695 -7.606 3.883 1.00 55.88 176 ASN A CA 1
ATOM 1287 C C . ASN A 1 176 ? -22.376 -7.418 5.241 1.00 55.88 176 ASN A C 1
ATOM 1289 O O . ASN A 1 176 ? -23.492 -7.896 5.409 1.00 55.88 176 ASN A O 1
ATOM 1293 N N . GLU A 1 177 ? -21.758 -6.723 6.197 1.00 61.88 177 GLU A N 1
ATOM 1294 C CA . GLU A 1 177 ? -22.265 -6.732 7.575 1.00 61.88 177 GLU A CA 1
ATOM 1295 C C . GLU A 1 177 ? -22.515 -5.345 8.171 1.00 61.88 177 GLU A C 1
ATOM 1297 O O . GLU A 1 177 ? -23.190 -5.243 9.191 1.00 61.88 177 GLU A O 1
ATOM 1302 N N . MET A 1 178 ? -21.986 -4.272 7.586 1.00 78.62 178 MET A N 1
ATOM 1303 C CA . MET A 1 178 ? -22.170 -2.932 8.143 1.00 78.62 178 MET A CA 1
ATOM 1304 C C . MET A 1 178 ? -23.543 -2.360 7.775 1.00 78.62 178 MET A C 1
ATOM 1306 O O . MET A 1 178 ? -23.952 -2.416 6.611 1.00 78.62 178 MET A O 1
ATOM 1310 N N . ASP A 1 179 ? -24.222 -1.769 8.762 1.00 82.62 179 ASP A N 1
ATOM 1311 C CA . ASP A 1 179 ? -25.466 -1.035 8.538 1.00 82.62 179 ASP A CA 1
ATOM 1312 C C . ASP A 1 179 ? -25.286 0.073 7.482 1.00 82.62 179 ASP A C 1
ATOM 1314 O O . ASP A 1 179 ? -24.212 0.669 7.338 1.00 82.62 179 ASP A O 1
ATOM 1318 N N . VAL A 1 180 ? -26.357 0.356 6.732 1.00 83.94 180 VAL A N 1
ATOM 1319 C CA . VAL A 1 180 ? -26.341 1.334 5.638 1.00 83.94 180 VAL A CA 1
ATOM 1320 C C . VAL A 1 180 ? -25.896 2.703 6.140 1.00 83.94 180 VAL A C 1
ATOM 1322 O O . VAL A 1 180 ? -25.064 3.328 5.483 1.00 83.94 180 VAL A O 1
ATOM 1325 N N . HIS A 1 181 ? -26.396 3.145 7.299 1.00 86.38 181 HIS A N 1
ATOM 1326 C CA . HIS A 1 181 ? -26.043 4.440 7.865 1.00 86.38 181 HIS A CA 1
ATOM 1327 C C . HIS A 1 181 ? -24.555 4.503 8.210 1.00 86.38 181 HIS A C 1
ATOM 1329 O O . HIS A 1 181 ? -23.881 5.459 7.830 1.00 86.38 181 HIS A O 1
ATOM 1335 N N . ALA A 1 182 ? -24.010 3.482 8.874 1.00 85.25 182 ALA A N 1
ATOM 1336 C CA . ALA A 1 182 ? -22.585 3.447 9.192 1.00 85.25 182 ALA A CA 1
ATOM 1337 C C . ALA A 1 182 ? -21.726 3.460 7.915 1.00 85.25 182 ALA A C 1
ATOM 1339 O O . ALA A 1 182 ? -20.795 4.256 7.803 1.00 85.25 182 ALA A O 1
ATOM 1340 N N . ARG A 1 183 ? -22.096 2.666 6.902 1.00 86.50 183 ARG A N 1
ATOM 1341 C CA . ARG A 1 183 ? -21.357 2.568 5.636 1.00 86.50 183 ARG A CA 1
ATOM 1342 C C . ARG A 1 183 ? -21.340 3.875 4.838 1.00 86.50 183 ARG A C 1
ATOM 1344 O O . ARG A 1 183 ? -20.321 4.190 4.228 1.00 86.50 183 ARG A O 1
ATOM 1351 N N . THR A 1 184 ? -22.435 4.638 4.827 1.00 88.06 184 THR A N 1
ATOM 1352 C CA . THR A 1 184 ? -22.503 5.925 4.108 1.00 88.06 184 THR A CA 1
ATOM 1353 C C . THR A 1 184 ? -21.789 7.066 4.826 1.00 88.06 184 THR A C 1
ATOM 1355 O O . THR A 1 184 ? -21.522 8.086 4.200 1.00 88.06 184 THR A O 1
ATOM 1358 N N . ASN A 1 185 ? -21.486 6.906 6.116 1.00 91.56 185 ASN A N 1
ATOM 1359 C CA . ASN A 1 185 ? -20.852 7.932 6.946 1.00 91.56 185 ASN A CA 1
ATOM 1360 C C . ASN A 1 185 ? -19.396 7.594 7.314 1.00 91.56 185 ASN A C 1
ATOM 1362 O O . ASN A 1 185 ? -18.815 8.241 8.184 1.00 91.56 185 ASN A O 1
ATOM 1366 N N . LEU A 1 186 ? -18.787 6.596 6.660 1.00 92.94 186 LEU A N 1
ATOM 1367 C CA . LEU A 1 186 ? -17.371 6.285 6.856 1.00 92.94 186 LEU A CA 1
ATOM 1368 C C . LEU A 1 186 ? -16.488 7.477 6.439 1.00 92.94 186 LEU A C 1
ATOM 1370 O O . LEU A 1 186 ? -16.668 8.013 5.339 1.00 92.94 186 LEU A O 1
ATOM 1374 N N . PRO A 1 187 ? -15.492 7.865 7.257 1.00 94.69 187 PRO A N 1
ATOM 1375 C CA . PRO A 1 187 ? -14.523 8.872 6.853 1.00 94.69 187 PRO A CA 1
ATOM 1376 C C . PRO A 1 187 ? -13.610 8.320 5.762 1.00 94.69 187 PRO A C 1
ATOM 1378 O O . PRO A 1 187 ? -13.420 7.103 5.653 1.00 94.69 187 PRO A O 1
ATOM 1381 N N . ALA A 1 188 ? -13.005 9.227 4.987 1.00 94.19 188 ALA A N 1
ATOM 1382 C CA . ALA A 1 188 ? -12.109 8.895 3.879 1.00 94.19 188 ALA A CA 1
ATOM 1383 C C . ALA A 1 188 ? -11.080 7.819 4.262 1.00 94.19 188 ALA A C 1
ATOM 1385 O O . ALA A 1 188 ? -10.831 6.923 3.466 1.00 94.19 188 ALA A O 1
ATOM 1386 N N . ASP A 1 189 ? -10.572 7.859 5.495 1.00 94.12 189 ASP A N 1
ATOM 1387 C CA . ASP A 1 189 ? -9.576 6.953 6.066 1.00 94.12 189 ASP A CA 1
ATOM 1388 C C . ASP A 1 189 ? -9.928 5.458 6.021 1.00 94.12 189 ASP A C 1
ATOM 1390 O O . ASP A 1 189 ? -9.032 4.622 5.909 1.00 94.12 189 ASP A O 1
ATOM 1394 N N . VAL A 1 190 ? -11.214 5.111 6.116 1.00 94.06 190 VAL A N 1
ATOM 1395 C CA . VAL A 1 190 ? -11.681 3.713 6.201 1.00 94.06 190 VAL A CA 1
ATOM 1396 C C . VAL A 1 190 ? -12.776 3.378 5.190 1.00 94.06 190 VAL A C 1
ATOM 1398 O O . VAL A 1 190 ? -13.438 2.346 5.293 1.00 94.06 190 VAL A O 1
ATOM 1401 N N . THR A 1 191 ? -12.963 4.224 4.176 1.00 93.44 191 THR A N 1
ATOM 1402 C CA . THR A 1 191 ? -13.808 3.862 3.032 1.00 93.44 191 THR A CA 1
ATOM 1403 C C . THR A 1 191 ? -13.250 2.625 2.311 1.00 93.44 191 THR A C 1
ATOM 1405 O O . THR A 1 191 ? -12.031 2.425 2.283 1.00 93.44 191 THR A O 1
ATOM 1408 N N . PRO A 1 192 ? -14.096 1.813 1.644 1.00 92.81 192 PRO A N 1
ATOM 1409 C CA . PRO A 1 192 ? -13.619 0.693 0.830 1.00 92.81 192 PRO A CA 1
ATOM 1410 C C . PRO A 1 192 ? -12.578 1.108 -0.218 1.00 92.81 192 PRO A C 1
ATOM 1412 O O . PRO A 1 192 ? -11.597 0.397 -0.429 1.00 92.81 192 PRO A O 1
ATOM 1415 N N . GLY A 1 193 ? -12.763 2.284 -0.830 1.00 94.00 193 GLY A N 1
ATOM 1416 C CA . GLY A 1 193 ? -11.824 2.866 -1.788 1.00 94.00 193 GLY A CA 1
ATOM 1417 C C . GLY A 1 193 ? -10.447 3.135 -1.186 1.00 94.00 193 GLY A C 1
ATOM 1418 O O . GLY A 1 193 ? -9.440 2.712 -1.752 1.00 94.00 193 GLY A O 1
ATOM 1419 N N . ALA A 1 194 ? -10.392 3.773 -0.014 1.00 95.25 194 ALA A N 1
ATOM 1420 C CA . ALA A 1 194 ? -9.130 4.052 0.666 1.00 95.25 194 ALA A CA 1
ATOM 1421 C C . ALA A 1 194 ? -8.449 2.781 1.182 1.00 95.25 194 ALA A C 1
ATOM 1423 O O . ALA A 1 194 ? -7.254 2.601 0.969 1.00 95.25 194 ALA A O 1
ATOM 1424 N N . LEU A 1 195 ? -9.188 1.852 1.790 1.00 96.06 195 LEU A N 1
ATOM 1425 C CA . LEU A 1 195 ? -8.596 0.601 2.270 1.00 96.06 195 LEU A CA 1
ATOM 1426 C C . LEU A 1 195 ? -8.038 -0.235 1.115 1.00 96.06 195 LEU A C 1
ATOM 1428 O O . LEU A 1 195 ? -6.922 -0.747 1.213 1.00 96.06 195 LEU A O 1
ATOM 1432 N N . LYS A 1 196 ? -8.758 -0.311 -0.012 1.00 97.06 196 LYS A N 1
ATOM 1433 C CA . LYS A 1 196 ? -8.267 -0.975 -1.226 1.00 97.06 196 LYS A CA 1
ATOM 1434 C C . LYS A 1 196 ? -7.058 -0.252 -1.820 1.00 97.06 196 LYS A C 1
ATOM 1436 O O . LYS A 1 196 ? -6.114 -0.918 -2.241 1.00 97.06 196 LYS A O 1
ATOM 1441 N N . ALA A 1 197 ? -7.045 1.080 -1.815 1.00 97.62 197 ALA A N 1
ATOM 1442 C CA . ALA A 1 197 ? -5.889 1.852 -2.256 1.00 97.62 197 ALA A CA 1
ATOM 1443 C C . ALA A 1 197 ? -4.648 1.577 -1.395 1.00 97.62 197 ALA A C 1
ATOM 1445 O O . ALA A 1 197 ? -3.576 1.324 -1.943 1.00 97.62 197 ALA A O 1
ATOM 1446 N N . LEU A 1 198 ? -4.796 1.543 -0.067 1.00 97.75 198 LEU A N 1
ATOM 1447 C CA . LEU A 1 198 ? -3.700 1.239 0.852 1.00 97.75 198 LEU A CA 1
ATOM 1448 C C . LEU A 1 198 ? -3.215 -0.209 0.697 1.00 97.75 198 LEU A C 1
ATOM 1450 O O . LEU A 1 198 ? -2.014 -0.447 0.635 1.00 97.75 198 LEU A O 1
ATOM 1454 N N . PHE A 1 199 ? -4.134 -1.167 0.541 1.00 98.31 199 PHE A N 1
ATOM 1455 C CA . PHE A 1 199 ? -3.805 -2.568 0.259 1.00 98.31 199 PHE A CA 1
ATOM 1456 C C . PHE A 1 199 ? -2.939 -2.705 -0.998 1.00 98.31 199 PHE A C 1
ATOM 1458 O O . PHE A 1 199 ? -1.894 -3.358 -0.980 1.00 98.31 199 PHE A O 1
ATOM 1465 N N . ARG A 1 200 ? -3.359 -2.061 -2.092 1.00 98.38 200 ARG A N 1
ATOM 1466 C CA . ARG A 1 200 ? -2.628 -2.083 -3.361 1.00 98.38 200 ARG A CA 1
ATOM 1467 C C . ARG A 1 200 ? -1.294 -1.348 -3.270 1.00 98.38 200 ARG A C 1
ATOM 1469 O O . ARG A 1 200 ? -0.307 -1.849 -3.800 1.00 98.38 200 ARG A O 1
ATOM 1476 N N . GLN A 1 201 ? -1.235 -0.231 -2.547 1.00 98.00 201 GLN A N 1
ATOM 1477 C CA . GLN A 1 201 ? 0.020 0.455 -2.251 1.00 98.00 201 GLN A CA 1
ATOM 1478 C C . GLN A 1 201 ? 1.022 -0.473 -1.547 1.00 98.00 201 GLN A C 1
ATOM 1480 O O . GLN A 1 201 ? 2.175 -0.520 -1.967 1.00 98.00 201 GLN A O 1
ATOM 1485 N N . CYS A 1 202 ? 0.608 -1.223 -0.519 1.00 98.19 202 CYS A N 1
ATOM 1486 C CA . CYS A 1 202 ? 1.513 -2.121 0.205 1.00 98.19 202 CYS A CA 1
ATOM 1487 C C . CYS A 1 202 ? 2.146 -3.169 -0.725 1.00 98.19 202 CYS A C 1
ATOM 1489 O O . CYS A 1 202 ? 3.355 -3.390 -0.672 1.00 98.19 202 CYS A O 1
ATOM 1491 N N . LEU A 1 203 ? 1.351 -3.774 -1.616 1.00 98.50 203 LEU A N 1
ATOM 1492 C CA . LEU A 1 203 ? 1.856 -4.738 -2.602 1.00 98.50 203 LEU A CA 1
ATOM 1493 C C . LEU A 1 203 ? 2.785 -4.083 -3.630 1.00 98.50 203 LEU A C 1
ATOM 1495 O O . LEU A 1 203 ? 3.826 -4.645 -3.963 1.00 98.50 203 LEU A O 1
ATOM 1499 N N . ALA A 1 204 ? 2.445 -2.883 -4.103 1.00 97.50 204 ALA A N 1
ATOM 1500 C CA . ALA A 1 204 ? 3.275 -2.152 -5.055 1.00 97.50 204 ALA A CA 1
ATOM 1501 C C . ALA A 1 204 ? 4.641 -1.774 -4.454 1.00 97.50 204 ALA A C 1
ATOM 1503 O O . ALA A 1 204 ? 5.677 -1.985 -5.081 1.00 97.50 204 ALA A O 1
ATOM 1504 N N . GLN A 1 205 ? 4.658 -1.292 -3.208 1.00 95.19 205 GLN A N 1
ATOM 1505 C CA . GLN A 1 205 ? 5.890 -0.989 -2.475 1.00 95.19 205 GLN A CA 1
ATOM 1506 C C . GLN A 1 205 ? 6.721 -2.251 -2.210 1.00 95.19 205 GLN A C 1
ATOM 1508 O O . GLN A 1 205 ? 7.946 -2.215 -2.326 1.00 95.19 205 GLN A O 1
ATOM 1513 N N . ALA A 1 206 ? 6.076 -3.379 -1.896 1.00 96.44 206 ALA A N 1
ATOM 1514 C CA . ALA A 1 206 ? 6.765 -4.656 -1.731 1.00 96.44 206 ALA A CA 1
ATOM 1515 C C . ALA A 1 206 ? 7.416 -5.127 -3.044 1.00 96.44 206 ALA A C 1
ATOM 1517 O O . ALA A 1 206 ? 8.572 -5.548 -3.027 1.00 96.44 206 ALA A O 1
ATOM 1518 N N . ALA A 1 207 ? 6.738 -4.981 -4.187 1.00 96.06 207 ALA A N 1
ATOM 1519 C CA . ALA A 1 207 ? 7.312 -5.269 -5.504 1.00 96.06 207 ALA A CA 1
ATOM 1520 C C . ALA A 1 207 ? 8.525 -4.369 -5.817 1.00 96.06 207 ALA A C 1
ATOM 1522 O O . ALA A 1 207 ? 9.569 -4.847 -6.258 1.00 96.06 207 ALA A O 1
ATOM 1523 N N . GLU A 1 208 ? 8.444 -3.071 -5.516 1.00 93.31 208 GLU A N 1
ATOM 1524 C CA . GLU A 1 208 ? 9.565 -2.136 -5.692 1.00 93.31 208 GLU A CA 1
ATOM 1525 C C . GLU A 1 208 ? 10.762 -2.447 -4.776 1.00 93.31 208 GLU A C 1
ATOM 1527 O O . GLU A 1 208 ? 11.909 -2.227 -5.171 1.00 93.31 208 GLU A O 1
ATOM 1532 N N . LEU A 1 209 ? 10.524 -2.956 -3.563 1.00 92.31 209 LEU A N 1
ATOM 1533 C CA . LEU A 1 209 ? 11.585 -3.456 -2.683 1.00 92.31 209 LEU A CA 1
ATOM 1534 C C . LEU A 1 209 ? 12.183 -4.764 -3.202 1.00 92.31 209 LEU A C 1
ATOM 1536 O O . LEU A 1 209 ? 13.400 -4.925 -3.152 1.00 92.31 209 LEU A O 1
ATOM 1540 N N . GLN A 1 210 ? 11.367 -5.672 -3.741 1.00 93.81 210 GLN A N 1
ATOM 1541 C CA . GLN A 1 210 ? 11.847 -6.913 -4.348 1.00 93.81 210 GLN A CA 1
ATOM 1542 C C . GLN A 1 210 ? 12.818 -6.624 -5.503 1.00 93.81 210 GLN A C 1
ATOM 1544 O O . GLN A 1 210 ? 13.901 -7.201 -5.551 1.00 93.81 210 GLN A O 1
ATOM 1549 N N . LEU A 1 211 ? 12.500 -5.652 -6.367 1.00 92.06 211 LEU A N 1
ATOM 1550 C CA . LEU A 1 211 ? 13.406 -5.211 -7.437 1.00 92.06 211 LEU A CA 1
ATOM 1551 C C . LEU A 1 211 ? 14.760 -4.722 -6.909 1.00 92.06 211 LEU A C 1
ATOM 1553 O O . LEU A 1 211 ? 15.793 -4.962 -7.532 1.00 92.06 211 LEU A O 1
ATOM 1557 N N . GLN A 1 212 ? 14.770 -4.047 -5.760 1.00 89.25 212 GLN A N 1
ATOM 1558 C CA . GLN A 1 212 ? 16.005 -3.575 -5.134 1.00 89.25 212 GLN A CA 1
ATOM 1559 C C . GLN A 1 212 ? 16.794 -4.717 -4.492 1.00 89.25 212 GLN A C 1
ATOM 1561 O O . GLN A 1 212 ? 18.011 -4.781 -4.656 1.00 89.25 212 GLN A O 1
ATOM 1566 N N . LEU A 1 213 ? 16.106 -5.647 -3.826 1.00 88.62 213 LEU A N 1
ATOM 1567 C CA . LEU A 1 213 ? 16.699 -6.866 -3.269 1.00 88.62 213 LEU A CA 1
ATOM 1568 C C . LEU A 1 213 ? 17.337 -7.745 -4.353 1.00 88.62 213 LEU A C 1
ATOM 1570 O O . LEU A 1 213 ? 18.329 -8.423 -4.086 1.00 88.62 213 LEU A O 1
ATOM 1574 N N . ASP A 1 214 ? 16.778 -7.731 -5.560 1.00 90.12 214 ASP A N 1
ATOM 1575 C CA . ASP A 1 214 ? 17.250 -8.512 -6.704 1.00 90.12 214 ASP A CA 1
ATOM 1576 C C . ASP A 1 214 ? 18.243 -7.751 -7.594 1.00 90.12 214 ASP A C 1
ATOM 1578 O O . ASP A 1 214 ? 18.775 -8.313 -8.551 1.00 90.12 214 ASP A O 1
ATOM 1582 N N . ARG A 1 215 ? 18.543 -6.480 -7.288 1.00 83.19 215 ARG A N 1
ATOM 1583 C CA . ARG A 1 215 ? 19.385 -5.617 -8.133 1.00 83.19 215 ARG A CA 1
ATOM 1584 C C . ARG A 1 215 ? 20.778 -6.200 -8.370 1.00 83.19 215 ARG A C 1
ATOM 1586 O O . ARG A 1 215 ? 21.238 -6.204 -9.509 1.00 83.19 215 ARG A O 1
ATOM 1593 N N . SER A 1 216 ? 21.432 -6.679 -7.311 1.00 75.50 216 SER A N 1
ATOM 1594 C CA . SER A 1 216 ? 22.790 -7.246 -7.349 1.00 75.50 216 SER A CA 1
ATOM 1595 C C . SER A 1 216 ? 22.824 -8.755 -7.597 1.00 75.50 216 SER A C 1
ATOM 1597 O O . SER A 1 216 ? 23.901 -9.345 -7.637 1.00 75.50 216 SER A O 1
ATOM 1599 N N . LYS A 1 217 ? 21.660 -9.391 -7.752 1.00 86.00 217 LYS A N 1
ATOM 1600 C CA . LYS A 1 217 ? 21.555 -10.830 -7.963 1.00 86.00 217 LYS A CA 1
ATOM 1601 C C . LYS A 1 217 ? 21.684 -11.155 -9.447 1.00 86.00 217 LYS A C 1
ATOM 1603 O O . LYS A 1 217 ? 20.827 -10.797 -10.258 1.00 86.00 217 LYS A O 1
ATOM 1608 N N . GLU A 1 218 ? 22.772 -11.827 -9.803 1.00 81.69 218 GLU A N 1
ATOM 1609 C CA . GLU A 1 218 ? 23.019 -12.289 -11.175 1.00 81.69 218 GLU A CA 1
ATOM 1610 C C . GLU A 1 218 ? 22.119 -13.473 -11.558 1.00 81.69 218 GLU A C 1
ATOM 1612 O O . GLU A 1 218 ? 21.806 -13.653 -12.731 1.00 81.69 218 GLU A O 1
ATOM 1617 N N . ASP A 1 219 ? 21.647 -14.244 -10.575 1.00 89.25 219 ASP A N 1
ATOM 1618 C CA . ASP A 1 219 ? 20.807 -15.429 -10.762 1.00 89.25 219 ASP A CA 1
ATOM 1619 C C . ASP A 1 219 ? 19.329 -15.109 -11.026 1.00 89.25 219 ASP A C 1
ATOM 1621 O O . ASP A 1 219 ? 18.580 -15.997 -11.431 1.00 89.25 219 ASP A O 1
ATOM 1625 N N . VAL A 1 220 ? 18.894 -13.856 -10.839 1.00 90.06 220 VAL A N 1
ATOM 1626 C CA . VAL A 1 220 ? 17.510 -13.445 -11.113 1.00 90.06 220 VAL A CA 1
ATOM 1627 C C . VAL A 1 220 ? 17.350 -13.106 -12.601 1.00 90.06 220 VAL A C 1
ATOM 1629 O O . VAL A 1 220 ? 17.900 -12.091 -13.058 1.00 90.06 220 VAL A O 1
ATOM 1632 N N . PRO A 1 221 ? 16.554 -13.881 -13.366 1.00 90.50 221 PRO A N 1
ATOM 1633 C CA . PRO A 1 221 ? 16.374 -13.643 -14.793 1.00 90.50 221 PRO A CA 1
ATOM 1634 C C . PRO A 1 221 ? 15.800 -12.245 -15.080 1.00 90.50 221 PRO A C 1
ATOM 1636 O O . PRO A 1 221 ? 14.929 -11.779 -14.335 1.00 90.50 221 PRO A O 1
ATOM 1639 N N . PRO A 1 222 ? 16.201 -11.580 -16.181 1.00 89.44 222 PRO A N 1
ATOM 1640 C CA . PRO A 1 222 ? 15.631 -10.290 -16.582 1.00 89.44 222 PRO A CA 1
ATOM 1641 C C . PRO A 1 222 ? 14.101 -10.322 -16.686 1.00 89.44 222 PRO A C 1
ATOM 1643 O O . PRO A 1 222 ? 13.419 -9.424 -16.194 1.00 89.44 222 PRO A O 1
ATOM 1646 N N . ALA A 1 223 ? 13.546 -11.408 -17.238 1.00 92.50 223 ALA A N 1
ATOM 1647 C CA . ALA A 1 223 ? 12.102 -11.606 -17.354 1.00 92.50 223 ALA A CA 1
ATOM 1648 C C . ALA A 1 223 ? 11.379 -11.566 -15.99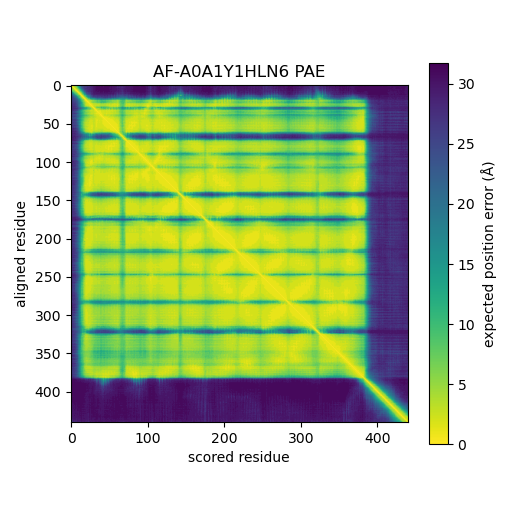9 1.00 92.50 223 ALA A C 1
ATOM 1650 O O . ALA A 1 223 ? 10.282 -11.016 -15.929 1.00 92.50 223 ALA A O 1
ATOM 1651 N N . THR A 1 224 ? 12.000 -12.082 -14.932 1.00 94.50 224 THR A N 1
ATOM 1652 C CA . THR A 1 224 ? 11.460 -12.037 -13.566 1.00 94.50 224 THR A CA 1
ATOM 1653 C C . THR A 1 224 ? 11.441 -10.609 -13.028 1.00 94.50 224 THR A C 1
ATOM 1655 O O . THR A 1 224 ? 10.428 -10.173 -12.491 1.00 94.50 224 THR A O 1
ATOM 1658 N N . ARG A 1 225 ? 12.518 -9.835 -13.228 1.00 93.19 225 ARG A N 1
ATOM 1659 C CA . ARG A 1 225 ? 12.560 -8.416 -12.819 1.00 93.19 225 ARG A CA 1
ATOM 1660 C C . ARG A 1 225 ? 11.516 -7.590 -13.562 1.00 93.19 225 ARG A C 1
ATOM 1662 O O . ARG A 1 225 ? 10.816 -6.787 -12.953 1.00 93.19 225 ARG A O 1
ATOM 1669 N N . ARG A 1 226 ? 11.363 -7.814 -14.867 1.00 95.31 226 ARG A N 1
ATOM 1670 C CA . ARG A 1 226 ? 10.293 -7.188 -15.648 1.00 95.31 226 ARG A CA 1
ATOM 1671 C C . ARG A 1 226 ? 8.910 -7.572 -15.116 1.00 95.31 226 ARG A C 1
ATOM 1673 O O . ARG A 1 226 ? 8.061 -6.694 -15.010 1.00 95.31 226 ARG A O 1
ATOM 1680 N N . ASP A 1 227 ? 8.681 -8.845 -14.793 1.00 96.88 227 ASP A N 1
ATOM 1681 C CA . ASP A 1 227 ? 7.394 -9.317 -14.268 1.00 96.88 227 ASP A CA 1
ATOM 1682 C C . ASP A 1 227 ? 7.023 -8.586 -12.970 1.00 96.88 227 ASP A C 1
ATOM 1684 O O . ASP A 1 227 ? 5.967 -7.962 -12.901 1.00 96.88 227 ASP A O 1
ATOM 1688 N N . VAL A 1 228 ? 7.952 -8.520 -12.008 1.00 97.00 228 VAL A N 1
ATOM 1689 C CA . VAL A 1 228 ? 7.776 -7.777 -10.746 1.00 97.00 228 VAL A CA 1
ATOM 1690 C C . VAL A 1 228 ? 7.565 -6.275 -10.991 1.00 97.00 228 VAL A C 1
ATOM 1692 O O . VAL A 1 228 ? 6.725 -5.649 -10.344 1.00 97.00 228 VAL A O 1
ATOM 1695 N N . ALA A 1 229 ? 8.274 -5.672 -11.952 1.00 96.75 229 ALA A N 1
ATOM 1696 C CA . ALA A 1 229 ? 8.043 -4.276 -12.325 1.00 96.75 229 ALA A CA 1
ATOM 1697 C C . ALA A 1 229 ? 6.633 -4.058 -12.906 1.00 96.75 229 ALA A C 1
ATOM 1699 O O . ALA A 1 229 ? 5.978 -3.066 -12.583 1.00 96.75 229 ALA A O 1
ATOM 1700 N N . CYS A 1 230 ? 6.130 -4.998 -13.710 1.00 98.31 230 CYS A N 1
ATOM 1701 C CA . CYS A 1 230 ? 4.764 -4.961 -14.230 1.00 98.31 230 CYS A CA 1
ATOM 1702 C C . CYS A 1 230 ? 3.722 -5.176 -13.117 1.00 98.31 230 CYS A C 1
ATOM 1704 O O . CYS A 1 230 ? 2.693 -4.500 -13.127 1.00 98.31 230 CYS A O 1
ATOM 1706 N N . GLU A 1 231 ? 3.989 -6.032 -12.120 1.00 98.12 231 GLU A N 1
ATOM 1707 C CA . GLU A 1 231 ? 3.146 -6.157 -10.915 1.00 98.12 231 GLU A CA 1
ATOM 1708 C C . GLU A 1 231 ? 3.003 -4.813 -10.193 1.00 98.12 231 GLU A C 1
ATOM 1710 O O . GLU A 1 231 ? 1.885 -4.394 -9.884 1.00 98.12 231 GLU A O 1
ATOM 1715 N N . ALA A 1 232 ? 4.113 -4.093 -9.987 1.00 97.44 232 ALA A N 1
ATOM 1716 C CA . ALA A 1 232 ? 4.094 -2.769 -9.365 1.00 97.44 232 ALA A CA 1
ATOM 1717 C C . ALA A 1 232 ? 3.235 -1.770 -10.163 1.00 97.44 232 ALA A C 1
ATOM 1719 O O . ALA A 1 232 ? 2.445 -1.030 -9.574 1.00 97.44 232 ALA A O 1
ATOM 1720 N N . VAL A 1 233 ? 3.334 -1.771 -11.501 1.00 98.38 233 VAL A N 1
ATOM 1721 C CA . VAL A 1 233 ? 2.499 -0.923 -12.377 1.00 98.38 233 VAL A CA 1
ATOM 1722 C C . VAL A 1 233 ? 1.014 -1.210 -12.179 1.00 98.38 233 VAL A C 1
ATOM 1724 O O . VAL A 1 233 ? 0.226 -0.267 -12.047 1.00 98.38 233 VAL A O 1
ATOM 1727 N N . VAL A 1 234 ? 0.633 -2.491 -12.155 1.00 98.50 234 VAL A N 1
ATOM 1728 C CA . VAL A 1 234 ? -0.764 -2.888 -11.957 1.00 98.50 234 VAL A CA 1
ATOM 1729 C C . VAL A 1 234 ? -1.246 -2.444 -10.582 1.00 98.50 234 VAL A C 1
ATOM 1731 O O . VAL A 1 234 ? -2.254 -1.748 -10.492 1.00 98.50 234 VAL A O 1
ATOM 1734 N N . HIS A 1 235 ? -0.510 -2.762 -9.518 1.00 98.56 235 HIS A N 1
ATOM 1735 C CA . HIS A 1 235 ? -0.927 -2.420 -8.162 1.00 98.56 235 HIS A CA 1
ATOM 1736 C C . HIS A 1 235 ? -1.033 -0.908 -7.935 1.00 98.56 235 HIS A C 1
ATOM 1738 O O . HIS A 1 235 ? -2.035 -0.453 -7.384 1.00 98.56 235 HIS A O 1
ATOM 1744 N N . TRP A 1 236 ? -0.087 -0.097 -8.416 1.00 98.19 236 TRP A N 1
ATOM 1745 C CA . TRP A 1 236 ? -0.226 1.361 -8.335 1.00 98.19 236 TRP A CA 1
ATOM 1746 C C . TRP A 1 236 ? -1.407 1.897 -9.155 1.00 98.19 236 TRP A C 1
ATOM 1748 O O . TRP A 1 236 ? -2.077 2.838 -8.725 1.00 98.19 236 TRP A O 1
ATOM 1758 N N . GLY A 1 237 ? -1.688 1.302 -10.319 1.00 98.25 237 GLY A N 1
ATOM 1759 C CA . GLY A 1 237 ? -2.866 1.639 -11.120 1.00 98.25 237 GLY A CA 1
ATOM 1760 C C . GLY A 1 237 ? -4.171 1.353 -10.384 1.00 98.25 237 GLY A C 1
ATOM 1761 O O . GLY A 1 237 ? -5.003 2.246 -10.237 1.00 98.25 237 GLY A O 1
ATOM 1762 N N . GLU A 1 238 ? -4.307 0.153 -9.829 1.00 98.31 238 GLU A N 1
ATOM 1763 C CA . GLU A 1 238 ? -5.476 -0.240 -9.041 1.00 98.31 238 GLU A CA 1
ATOM 1764 C C . GLU A 1 238 ? -5.618 0.591 -7.758 1.00 98.31 238 GLU A C 1
ATOM 1766 O O . GLU A 1 238 ? -6.739 0.877 -7.328 1.00 98.31 238 GLU A O 1
ATOM 1771 N N . ALA A 1 239 ? -4.501 1.000 -7.142 1.00 98.19 239 ALA A N 1
ATOM 1772 C CA . ALA A 1 239 ? -4.519 1.913 -6.005 1.00 98.19 239 ALA A CA 1
ATOM 1773 C C . ALA A 1 239 ? -5.150 3.251 -6.408 1.00 98.19 239 ALA A C 1
ATOM 1775 O O . ALA A 1 239 ? -6.117 3.688 -5.787 1.00 98.19 239 ALA A O 1
ATOM 1776 N N . ARG A 1 240 ? -4.670 3.855 -7.502 1.00 97.31 240 ARG A N 1
ATOM 1777 C CA . ARG A 1 240 ? -5.199 5.115 -8.040 1.00 97.31 240 ARG A CA 1
ATOM 1778 C C . ARG A 1 240 ? -6.684 5.022 -8.396 1.00 97.31 240 ARG A C 1
ATOM 1780 O O . ARG A 1 240 ? -7.442 5.932 -8.068 1.00 97.31 240 ARG A O 1
ATOM 1787 N N . GLU A 1 241 ? -7.101 3.950 -9.062 1.00 97.62 241 GLU A N 1
ATOM 1788 C CA . GLU A 1 241 ? -8.512 3.720 -9.404 1.00 97.62 241 GLU A CA 1
ATOM 1789 C C . GLU A 1 241 ? -9.383 3.610 -8.151 1.00 97.62 241 GLU A C 1
ATOM 1791 O O . GLU A 1 241 ? -10.460 4.199 -8.084 1.00 97.62 241 GLU A O 1
ATOM 1796 N N . SER A 1 242 ? -8.893 2.917 -7.121 1.00 96.88 242 SER A N 1
ATOM 1797 C CA . SER A 1 242 ? -9.606 2.783 -5.849 1.00 96.88 242 SER A CA 1
ATOM 1798 C C . SER A 1 242 ? -9.747 4.133 -5.139 1.00 96.88 242 SER A C 1
ATOM 1800 O O . SER A 1 242 ? -10.821 4.443 -4.622 1.00 96.88 242 SER A O 1
ATOM 1802 N N . MET A 1 243 ? -8.714 4.983 -5.184 1.00 95.31 243 MET A N 1
ATOM 1803 C CA . MET A 1 243 ? -8.771 6.343 -4.635 1.00 95.31 243 MET A CA 1
ATOM 1804 C C . MET A 1 243 ? -9.807 7.227 -5.336 1.00 95.31 243 MET A C 1
ATOM 1806 O O . MET A 1 243 ? -10.415 8.067 -4.681 1.00 95.31 243 MET A O 1
ATOM 1810 N N . ALA A 1 244 ? -10.067 7.027 -6.633 1.00 94.25 244 ALA A N 1
ATOM 1811 C CA . ALA A 1 244 ? -11.071 7.804 -7.366 1.00 94.25 244 ALA A CA 1
ATOM 1812 C C . ALA A 1 244 ? -12.507 7.598 -6.842 1.00 94.25 244 ALA A C 1
ATOM 1814 O O . ALA A 1 244 ? -13.389 8.402 -7.130 1.00 94.25 244 ALA A O 1
ATOM 1815 N N . THR A 1 245 ? -12.742 6.542 -6.056 1.00 92.44 245 THR A N 1
ATOM 1816 C CA . THR A 1 245 ? -14.042 6.269 -5.420 1.00 92.44 245 THR A CA 1
ATOM 1817 C C . THR A 1 245 ? -14.239 6.999 -4.085 1.00 92.44 245 THR A C 1
ATOM 1819 O O . THR A 1 245 ? -15.328 6.952 -3.517 1.00 92.44 245 THR A O 1
ATOM 1822 N N . VAL A 1 246 ? -13.209 7.681 -3.571 1.00 91.38 246 VAL A N 1
ATOM 1823 C CA . VAL A 1 246 ? -13.254 8.401 -2.291 1.00 91.38 246 VAL A CA 1
ATOM 1824 C C . VAL A 1 246 ? -13.707 9.843 -2.525 1.00 91.38 246 VAL A C 1
ATOM 1826 O O . VAL A 1 246 ? -12.994 10.636 -3.133 1.00 91.38 246 VAL A O 1
ATOM 1829 N N . SER A 1 247 ? -14.888 10.206 -2.023 1.00 84.94 247 SER A N 1
ATOM 1830 C CA . SER A 1 247 ? -15.501 11.528 -2.243 1.00 84.94 247 SER A CA 1
ATOM 1831 C C . SER A 1 247 ? -15.204 12.565 -1.149 1.00 84.94 247 SER A C 1
ATOM 1833 O O . SER A 1 247 ? -15.391 13.759 -1.371 1.00 84.94 247 SER A O 1
ATOM 1835 N N . THR A 1 248 ? -14.730 12.139 0.027 1.00 81.75 248 THR A N 1
ATOM 1836 C CA . THR A 1 248 ? -14.578 12.979 1.235 1.00 81.75 248 THR A CA 1
ATOM 1837 C C . THR A 1 248 ? -13.125 13.362 1.555 1.00 81.75 248 THR A C 1
ATOM 1839 O O . THR A 1 248 ? -12.818 13.786 2.671 1.00 81.75 248 THR A O 1
ATOM 1842 N N . GLY A 1 249 ? -12.222 13.243 0.577 1.00 87.50 249 GLY A N 1
ATOM 1843 C CA . GLY A 1 249 ? -10.791 13.507 0.742 1.00 87.50 249 GLY A CA 1
ATOM 1844 C C . GLY A 1 249 ? -10.454 14.955 1.131 1.00 87.50 249 GLY A C 1
ATOM 1845 O O . GLY A 1 249 ? -10.956 15.924 0.545 1.00 87.50 249 GLY A O 1
ATOM 1846 N N . GLY A 1 250 ? -9.583 15.091 2.131 1.00 91.69 250 GLY A N 1
ATOM 1847 C CA . GLY A 1 250 ? -8.946 16.331 2.568 1.00 91.69 250 GLY A CA 1
ATOM 1848 C C . GLY A 1 250 ? -7.537 16.534 1.983 1.00 91.69 250 GLY A C 1
ATOM 1849 O O . GLY A 1 250 ? -7.110 15.804 1.088 1.00 91.69 250 GLY A O 1
ATOM 1850 N N . PRO A 1 251 ? -6.773 17.525 2.478 1.00 91.44 251 PRO A N 1
ATOM 1851 C CA . PRO A 1 251 ? -5.450 17.861 1.939 1.00 91.44 251 PRO A CA 1
ATOM 1852 C C . PRO A 1 251 ? -4.429 16.714 1.975 1.00 91.44 251 PRO A C 1
ATOM 1854 O O . PRO A 1 251 ? -3.702 16.513 1.003 1.00 91.44 251 PRO A O 1
ATOM 1857 N N . LEU A 1 252 ? -4.393 15.925 3.055 1.00 91.19 252 LEU A N 1
ATOM 1858 C CA . LEU A 1 252 ? -3.475 14.787 3.146 1.00 91.19 252 LEU A CA 1
ATOM 1859 C C . LEU A 1 252 ? -3.856 13.666 2.169 1.00 91.19 252 LEU A C 1
ATOM 1861 O O . LEU A 1 252 ? -2.974 13.019 1.609 1.00 91.19 252 LEU A O 1
ATOM 1865 N 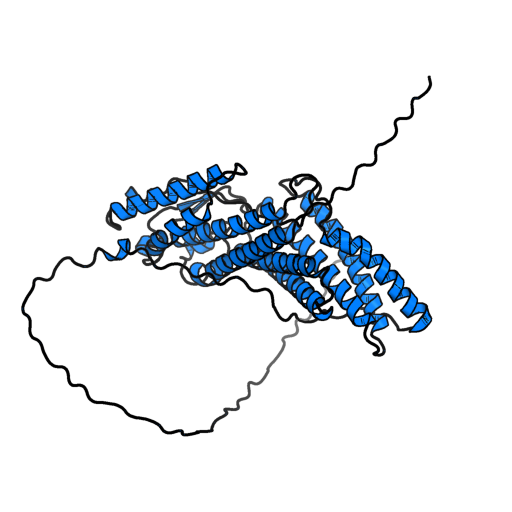N . PHE A 1 253 ? -5.151 13.475 1.900 1.00 93.62 253 PHE A N 1
ATOM 1866 C CA . PHE A 1 253 ? -5.610 12.556 0.858 1.00 93.62 253 PHE A CA 1
ATOM 1867 C C . PHE A 1 253 ? -5.141 13.003 -0.532 1.00 93.62 253 PHE A C 1
ATOM 1869 O O . PHE A 1 253 ? -4.629 12.195 -1.303 1.00 93.62 253 PHE A O 1
ATOM 1876 N N . GLU A 1 254 ? -5.216 14.300 -0.833 1.00 93.12 254 GLU A N 1
ATOM 1877 C CA . GLU A 1 254 ? -4.669 14.857 -2.076 1.00 93.12 254 GLU A CA 1
ATOM 1878 C C . GLU A 1 254 ? -3.155 14.648 -2.193 1.00 93.12 254 GLU A C 1
ATOM 1880 O O . GLU A 1 254 ? -2.639 14.376 -3.282 1.00 93.12 254 GLU A O 1
ATOM 1885 N N . LYS A 1 255 ? -2.428 14.758 -1.074 1.00 92.75 255 LYS A N 1
ATOM 1886 C CA . LYS A 1 255 ? -0.997 14.440 -1.019 1.00 92.75 255 LYS A CA 1
ATOM 1887 C C . LYS A 1 255 ? -0.749 12.956 -1.281 1.00 92.75 255 LYS A C 1
ATOM 1889 O O . LYS A 1 255 ? 0.127 12.622 -2.078 1.00 92.75 255 LYS A O 1
ATOM 1894 N N . TRP A 1 256 ? -1.542 12.072 -0.681 1.00 94.31 256 TRP A N 1
ATOM 1895 C CA . TRP A 1 256 ? -1.468 10.636 -0.934 1.00 94.31 256 TRP A CA 1
ATOM 1896 C C . TRP A 1 256 ? -1.747 10.294 -2.406 1.00 94.31 256 TRP A C 1
ATOM 1898 O O . TRP A 1 256 ? -1.030 9.497 -3.007 1.00 94.31 256 TRP A O 1
ATOM 1908 N N . LEU A 1 257 ? -2.713 10.962 -3.039 1.00 94.62 257 LEU A N 1
ATOM 1909 C CA . LEU A 1 257 ? -3.001 10.771 -4.459 1.00 94.62 257 LEU A CA 1
ATOM 1910 C C . LEU A 1 257 ? -1.817 11.191 -5.343 1.00 94.62 257 LEU A C 1
ATOM 1912 O O . LEU A 1 257 ? -1.493 10.491 -6.303 1.00 94.62 257 LEU A O 1
ATOM 1916 N N . ALA A 1 258 ? -1.147 12.305 -5.024 1.00 93.56 258 ALA A N 1
ATOM 1917 C CA . ALA A 1 258 ? 0.077 12.698 -5.726 1.00 93.56 258 ALA A CA 1
ATOM 1918 C C . ALA A 1 258 ? 1.208 11.683 -5.532 1.00 93.56 258 ALA A C 1
ATOM 1920 O O . ALA A 1 258 ? 1.904 11.370 -6.496 1.00 93.56 258 ALA A O 1
ATOM 1921 N N . TYR A 1 259 ? 1.350 11.121 -4.326 1.00 93.75 259 TYR A N 1
ATOM 1922 C CA . TYR A 1 259 ? 2.294 10.034 -4.074 1.00 93.75 259 TYR A CA 1
ATOM 1923 C C . TYR A 1 259 ? 2.013 8.831 -4.983 1.00 93.75 259 TYR A C 1
ATOM 1925 O O . TYR A 1 259 ? 2.902 8.391 -5.706 1.00 93.75 259 TYR A O 1
ATOM 1933 N N . VAL A 1 260 ? 0.770 8.344 -5.021 1.00 95.75 260 VAL A N 1
ATOM 1934 C CA . VAL A 1 260 ? 0.382 7.197 -5.859 1.00 95.75 260 VAL A CA 1
ATOM 1935 C C . VAL A 1 260 ? 0.606 7.482 -7.346 1.00 95.75 260 VAL A C 1
ATOM 1937 O O . VAL A 1 260 ? 1.135 6.625 -8.050 1.00 95.75 260 VAL A O 1
ATOM 1940 N N . LYS A 1 261 ? 0.267 8.683 -7.836 1.00 95.44 261 LYS A N 1
ATOM 1941 C CA . LYS A 1 261 ? 0.532 9.085 -9.231 1.00 95.44 261 LYS A CA 1
ATOM 1942 C C . LYS A 1 261 ? 2.024 9.064 -9.550 1.00 95.44 261 LYS A C 1
ATOM 1944 O O . LYS A 1 261 ? 2.423 8.466 -10.544 1.00 95.44 261 LYS A O 1
ATOM 1949 N N . TRP A 1 262 ? 2.839 9.672 -8.690 1.00 94.25 262 TRP A N 1
ATOM 1950 C CA . TRP A 1 262 ? 4.290 9.663 -8.836 1.00 94.25 262 TRP A CA 1
ATOM 1951 C C . TRP A 1 262 ? 4.836 8.233 -8.910 1.00 94.25 262 TRP A C 1
ATOM 1953 O O . TRP A 1 262 ? 5.553 7.898 -9.857 1.00 94.25 262 TRP A O 1
ATOM 1963 N N . ARG A 1 263 ? 4.470 7.374 -7.949 1.00 94.75 263 ARG A N 1
ATOM 1964 C CA . ARG A 1 263 ? 4.953 5.988 -7.898 1.00 94.75 263 ARG A CA 1
ATOM 1965 C C . ARG A 1 263 ? 4.465 5.156 -9.081 1.00 94.75 263 ARG A C 1
ATOM 1967 O O . ARG A 1 263 ? 5.258 4.418 -9.655 1.00 94.75 263 ARG A O 1
ATOM 1974 N N . GLN A 1 264 ? 3.218 5.335 -9.519 1.00 97.00 264 GLN A N 1
ATOM 1975 C CA . GLN A 1 264 ? 2.689 4.672 -10.713 1.00 97.00 264 GLN A CA 1
ATOM 1976 C C . GLN A 1 264 ? 3.531 4.993 -11.955 1.00 97.00 264 GLN A C 1
ATOM 1978 O O . GLN A 1 264 ? 3.896 4.090 -12.709 1.00 97.00 264 GLN A O 1
ATOM 1983 N N . THR A 1 265 ? 3.832 6.272 -12.181 1.00 97.38 265 THR A N 1
ATOM 1984 C CA . THR A 1 265 ? 4.612 6.710 -13.346 1.00 97.38 265 THR A CA 1
ATOM 1985 C C . THR A 1 265 ? 6.051 6.201 -13.271 1.00 97.38 265 THR A C 1
ATOM 1987 O O . THR A 1 265 ? 6.575 5.703 -14.267 1.00 97.38 265 THR A O 1
ATOM 1990 N N . LEU A 1 266 ? 6.662 6.226 -12.082 1.00 95.50 266 LEU A N 1
ATOM 1991 C CA . LEU A 1 266 ? 7.989 5.651 -11.863 1.00 95.50 266 LEU A CA 1
ATOM 1992 C C . LEU A 1 266 ? 8.017 4.138 -12.134 1.00 95.50 266 LEU A C 1
ATOM 1994 O O . LEU A 1 266 ? 8.905 3.660 -12.835 1.00 95.50 266 LEU A O 1
ATOM 1998 N N . ALA A 1 267 ? 7.035 3.384 -11.635 1.00 96.31 267 ALA A N 1
ATOM 1999 C CA . ALA A 1 267 ? 6.941 1.945 -11.874 1.00 96.31 267 ALA A CA 1
ATOM 2000 C C . ALA A 1 267 ? 6.821 1.624 -13.372 1.00 96.31 267 ALA A C 1
ATOM 2002 O O . ALA A 1 267 ? 7.454 0.684 -13.851 1.00 96.31 267 ALA A O 1
ATOM 2003 N N . LYS A 1 268 ? 6.082 2.442 -14.140 1.00 98.25 268 LYS A N 1
ATOM 2004 C CA . LYS A 1 268 ? 6.014 2.296 -15.603 1.00 98.25 268 LYS A CA 1
ATOM 2005 C C . LYS A 1 268 ? 7.374 2.532 -16.254 1.00 98.25 268 LYS A C 1
ATOM 2007 O O . LYS A 1 268 ? 7.756 1.750 -17.118 1.00 98.25 268 LYS A O 1
ATOM 2012 N N . ALA A 1 269 ? 8.111 3.562 -15.832 1.00 97.75 269 ALA A N 1
ATOM 2013 C CA . ALA A 1 269 ? 9.457 3.821 -16.343 1.00 97.75 269 ALA A CA 1
ATOM 2014 C C . ALA A 1 269 ? 10.384 2.612 -16.121 1.00 97.75 269 ALA A C 1
ATOM 2016 O O . ALA A 1 269 ? 11.082 2.186 -17.038 1.00 97.75 269 ALA A O 1
ATOM 2017 N N . VAL A 1 270 ? 10.327 2.001 -14.933 1.00 96.44 270 VAL A N 1
ATOM 2018 C CA . VAL A 1 270 ? 11.105 0.796 -14.608 1.00 96.44 270 VAL A CA 1
ATOM 2019 C C . VAL A 1 270 ? 10.669 -0.405 -15.450 1.00 96.44 270 VAL A C 1
ATOM 2021 O O . VAL A 1 270 ? 11.522 -1.102 -15.992 1.00 96.44 270 VAL A O 1
ATOM 2024 N N . ALA A 1 271 ? 9.365 -0.639 -15.615 1.00 97.88 271 ALA A N 1
ATOM 2025 C CA . ALA A 1 271 ? 8.858 -1.747 -16.426 1.00 97.88 271 ALA A CA 1
ATOM 2026 C C . ALA A 1 271 ? 9.290 -1.635 -17.899 1.00 97.88 271 ALA A C 1
ATOM 2028 O O . ALA A 1 271 ? 9.760 -2.615 -18.477 1.00 97.88 271 ALA A O 1
ATOM 2029 N N . TYR A 1 272 ? 9.207 -0.436 -18.486 1.00 98.50 272 TYR A N 1
ATOM 2030 C CA . TYR A 1 272 ? 9.672 -0.188 -19.853 1.00 98.50 272 TYR A CA 1
ATOM 2031 C C . TYR A 1 272 ? 11.191 -0.271 -19.998 1.00 98.50 272 TYR A C 1
ATOM 2033 O O . TYR A 1 272 ? 11.671 -0.750 -21.024 1.00 98.50 272 TYR A O 1
ATOM 2041 N N . HIS A 1 273 ? 11.954 0.135 -18.979 1.00 97.25 273 HIS A N 1
ATOM 2042 C CA . HIS A 1 273 ? 13.403 -0.070 -18.968 1.00 97.25 273 HIS A CA 1
ATOM 2043 C C . HIS A 1 273 ? 13.747 -1.561 -19.030 1.00 97.25 273 HIS A C 1
ATOM 2045 O O . HIS A 1 273 ? 14.517 -1.966 -19.896 1.00 97.25 273 HIS A O 1
ATOM 2051 N N . GLN A 1 274 ? 13.114 -2.389 -18.192 1.00 96.00 274 GLN A N 1
ATOM 2052 C CA . GLN A 1 274 ? 13.332 -3.840 -18.206 1.00 96.00 274 GLN A CA 1
ATOM 2053 C C . GLN A 1 274 ? 12.881 -4.493 -19.523 1.00 96.00 274 GLN A C 1
ATOM 2055 O O . GLN A 1 274 ? 13.593 -5.338 -20.060 1.00 96.00 274 GLN A O 1
ATOM 2060 N N . GLU A 1 275 ? 11.726 -4.101 -20.070 1.00 97.31 275 GLU A N 1
ATOM 2061 C CA . GLU A 1 275 ? 11.254 -4.624 -21.360 1.00 97.31 275 GLU A CA 1
ATOM 2062 C C . GLU A 1 275 ? 12.191 -4.222 -22.508 1.00 97.31 275 GLU A C 1
ATOM 2064 O O . GLU A 1 275 ? 12.483 -5.048 -23.368 1.00 97.31 275 GLU A O 1
ATOM 2069 N N . GLY A 1 276 ? 12.731 -2.999 -22.495 1.00 96.94 276 GLY A N 1
ATOM 2070 C CA . GLY A 1 276 ? 13.730 -2.555 -23.467 1.00 96.94 276 GLY A CA 1
ATOM 2071 C C . GLY A 1 276 ? 14.994 -3.416 -23.455 1.00 96.94 276 GLY A C 1
ATOM 2072 O O . GLY A 1 276 ? 15.462 -3.816 -24.518 1.00 96.94 276 GLY A O 1
ATOM 2073 N N . LEU A 1 277 ? 15.502 -3.765 -22.267 1.00 95.19 277 LEU A N 1
ATOM 2074 C CA . LEU A 1 277 ? 16.654 -4.664 -22.126 1.00 95.19 277 LEU A CA 1
ATOM 2075 C C . LEU A 1 277 ? 16.353 -6.072 -22.663 1.00 95.19 277 LEU A C 1
ATOM 2077 O O . LEU A 1 277 ? 17.141 -6.620 -23.424 1.00 95.19 277 LEU A O 1
ATOM 2081 N N . ILE A 1 278 ? 15.190 -6.636 -22.326 1.00 95.44 278 ILE A N 1
ATOM 2082 C CA . ILE A 1 278 ? 14.786 -7.973 -22.790 1.00 95.44 278 ILE A CA 1
ATOM 2083 C C . ILE A 1 278 ? 14.577 -8.009 -24.307 1.00 95.44 278 ILE A C 1
ATOM 2085 O O . ILE A 1 278 ? 14.864 -9.017 -24.947 1.00 95.44 278 ILE A O 1
ATOM 2089 N N . LEU A 1 279 ? 14.029 -6.945 -24.895 1.00 96.25 279 LEU A N 1
ATOM 2090 C CA . LEU A 1 279 ? 13.835 -6.859 -26.341 1.00 96.25 279 LEU A CA 1
ATOM 2091 C C . LEU A 1 279 ? 15.166 -6.753 -27.090 1.00 96.25 279 LEU A C 1
ATOM 2093 O O . LEU A 1 279 ? 15.279 -7.343 -28.159 1.00 96.25 279 LEU A O 1
ATOM 2097 N N . ASP A 1 280 ? 16.159 -6.053 -26.535 1.00 94.44 280 ASP A N 1
ATOM 2098 C CA . ASP A 1 280 ? 17.498 -5.951 -27.130 1.00 94.44 280 ASP A CA 1
ATOM 2099 C C . ASP A 1 280 ? 18.237 -7.297 -27.158 1.00 94.44 280 ASP A C 1
ATOM 2101 O O . ASP A 1 280 ? 18.986 -7.568 -28.092 1.00 94.44 280 ASP A O 1
ATOM 2105 N N . GLU A 1 281 ? 17.989 -8.165 -26.173 1.00 92.31 281 GLU A N 1
ATOM 2106 C CA . GLU A 1 281 ? 18.569 -9.514 -26.109 1.00 92.31 281 GLU A CA 1
ATOM 2107 C C . GLU A 1 281 ? 17.964 -10.496 -27.128 1.00 92.31 281 GLU A C 1
ATOM 2109 O O . GLU A 1 281 ? 18.541 -11.555 -27.377 1.00 92.31 281 GLU A O 1
ATOM 2114 N N . LYS A 1 282 ? 16.803 -10.187 -27.720 1.00 90.50 282 LYS A N 1
ATOM 2115 C CA . LYS A 1 282 ? 16.160 -11.060 -28.713 1.00 90.50 282 LYS A CA 1
ATOM 2116 C C . LYS A 1 282 ? 16.758 -10.840 -30.097 1.00 90.50 282 LYS A C 1
ATOM 2118 O O . LYS A 1 282 ? 16.839 -9.708 -30.554 1.00 90.50 282 LYS A O 1
ATOM 2123 N N . GLU A 1 283 ? 17.028 -11.933 -30.804 1.00 85.81 283 GLU A N 1
ATOM 2124 C CA . GLU A 1 283 ? 17.562 -11.922 -32.178 1.00 85.81 283 GLU A CA 1
ATOM 2125 C C . GLU A 1 283 ? 16.475 -11.812 -33.271 1.00 85.81 283 GLU A C 1
ATOM 2127 O O . GLU A 1 283 ? 16.772 -11.838 -34.467 1.00 85.81 283 GLU A O 1
ATOM 2132 N N . ASP A 1 284 ? 15.198 -11.718 -32.886 1.00 89.38 284 ASP A N 1
ATOM 2133 C CA . ASP A 1 284 ? 14.084 -11.675 -33.834 1.00 89.38 284 ASP A CA 1
ATOM 2134 C C . ASP A 1 284 ? 14.001 -10.325 -34.563 1.00 89.38 284 ASP A C 1
ATOM 2136 O O . ASP A 1 284 ? 14.086 -9.257 -33.969 1.00 89.38 284 ASP A O 1
ATOM 2140 N N . LYS A 1 285 ? 13.696 -10.345 -35.864 1.00 85.69 285 LYS A N 1
ATOM 2141 C CA . LYS A 1 285 ? 13.509 -9.108 -36.636 1.00 85.69 285 LYS A CA 1
ATOM 2142 C C . LYS A 1 285 ? 12.410 -8.219 -36.033 1.00 85.69 285 LYS A C 1
ATOM 2144 O O . LYS A 1 285 ? 11.258 -8.635 -35.892 1.00 85.69 285 LYS A O 1
ATOM 2149 N N . GLY A 1 286 ? 12.735 -6.953 -35.800 1.00 88.06 286 GLY A N 1
ATOM 2150 C CA . GLY A 1 286 ? 11.835 -5.927 -35.275 1.00 88.06 286 GLY A CA 1
ATOM 2151 C C . GLY A 1 286 ? 11.869 -5.778 -33.752 1.00 88.06 286 GLY A C 1
ATOM 2152 O O . GLY A 1 286 ? 11.090 -4.980 -33.221 1.00 88.06 286 GLY A O 1
ATOM 2153 N N . THR A 1 287 ? 12.697 -6.540 -33.029 1.00 93.94 287 THR A N 1
ATOM 2154 C CA . THR A 1 287 ? 12.837 -6.419 -31.569 1.00 93.94 287 THR A CA 1
ATOM 2155 C C . THR A 1 287 ? 13.718 -5.247 -31.164 1.00 93.94 287 THR A C 1
ATOM 2157 O O . THR A 1 287 ? 13.360 -4.548 -30.219 1.00 93.94 287 THR A O 1
ATOM 2160 N N . HIS A 1 288 ? 14.788 -4.948 -31.899 1.00 96.25 288 HIS A N 1
ATOM 2161 C CA . HIS A 1 288 ? 15.700 -3.847 -31.585 1.00 96.25 288 HIS A CA 1
ATOM 2162 C C . HIS A 1 288 ? 15.033 -2.480 -31.790 1.00 96.25 288 HIS A C 1
ATOM 2164 O O . HIS A 1 288 ? 15.183 -1.584 -30.958 1.00 96.25 288 HIS A O 1
ATOM 2170 N N . GLY A 1 289 ? 14.208 -2.324 -32.831 1.00 97.00 289 GLY A N 1
ATOM 2171 C CA . GLY A 1 289 ? 13.383 -1.123 -33.015 1.00 97.00 289 GLY A CA 1
ATOM 2172 C C . GLY A 1 289 ? 12.392 -0.912 -31.860 1.00 97.00 289 GLY A C 1
ATOM 2173 O O . GLY A 1 289 ? 12.223 0.209 -31.372 1.00 97.00 289 GLY A O 1
ATOM 2174 N N . LYS A 1 290 ? 11.778 -1.996 -31.361 1.00 97.75 290 LYS A N 1
ATOM 2175 C CA . LYS A 1 290 ? 10.902 -1.965 -30.174 1.00 97.75 290 LYS A CA 1
ATOM 2176 C C . LYS A 1 290 ? 11.679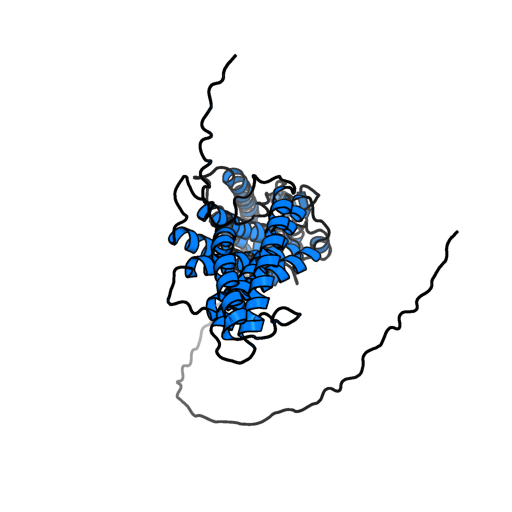 -1.679 -28.887 1.00 97.75 290 LYS A C 1
ATOM 2178 O O . LYS A 1 290 ? 11.171 -0.938 -28.050 1.00 97.75 290 LYS A O 1
ATOM 2183 N N . ALA A 1 291 ? 12.890 -2.218 -28.743 1.00 97.88 291 ALA A N 1
ATOM 2184 C CA . ALA A 1 291 ? 13.767 -1.973 -27.601 1.00 97.88 291 ALA A CA 1
ATOM 2185 C C . ALA A 1 291 ? 14.102 -0.481 -27.477 1.00 97.88 291 ALA A C 1
ATOM 2187 O O . ALA A 1 291 ? 13.913 0.109 -26.414 1.00 97.88 291 ALA A O 1
ATOM 2188 N N . VAL A 1 292 ? 14.498 0.160 -28.585 1.00 98.12 292 VAL A N 1
ATOM 2189 C CA . VAL A 1 292 ? 14.750 1.610 -28.622 1.00 98.12 292 VAL A CA 1
ATOM 2190 C C . VAL A 1 292 ? 13.507 2.397 -28.204 1.00 98.12 292 VAL A C 1
ATOM 2192 O O . VAL A 1 292 ? 13.604 3.297 -27.369 1.00 98.12 292 VAL A O 1
ATOM 2195 N N . LYS A 1 293 ? 12.330 2.045 -28.737 1.00 98.25 293 LYS A N 1
ATOM 2196 C CA . LYS A 1 293 ? 11.080 2.720 -28.373 1.00 98.25 293 LYS A CA 1
ATOM 2197 C C . LYS A 1 293 ? 10.742 2.555 -26.888 1.00 98.25 293 LYS A C 1
ATOM 2199 O O . LYS A 1 293 ? 10.395 3.544 -26.248 1.00 98.25 293 LYS A O 1
ATOM 2204 N N . ALA A 1 294 ? 10.882 1.351 -26.331 1.00 98.31 294 ALA A N 1
ATOM 2205 C CA . ALA A 1 294 ? 10.645 1.089 -24.911 1.00 98.31 294 ALA A CA 1
ATOM 2206 C C . ALA A 1 294 ? 11.539 1.958 -24.012 1.00 98.31 294 ALA A C 1
ATOM 2208 O O . ALA A 1 294 ? 11.048 2.573 -23.067 1.00 98.31 294 ALA A O 1
ATOM 2209 N N . LEU A 1 295 ? 12.831 2.071 -24.336 1.00 98.25 295 LEU A N 1
ATOM 2210 C CA . LEU A 1 295 ? 13.778 2.876 -23.557 1.00 98.25 295 LEU A CA 1
ATOM 2211 C C . LEU A 1 295 ? 13.487 4.378 -23.651 1.00 98.25 295 LEU A C 1
ATOM 2213 O O . LEU A 1 295 ? 13.519 5.055 -22.626 1.00 98.25 295 LEU A O 1
ATOM 2217 N N . LYS A 1 296 ? 13.113 4.892 -24.830 1.00 97.81 296 LYS A N 1
ATOM 2218 C CA . LYS A 1 296 ? 12.650 6.287 -24.970 1.00 97.81 296 LYS A CA 1
ATOM 2219 C C . LYS A 1 296 ? 11.403 6.555 -24.128 1.00 97.81 296 LYS A C 1
ATOM 2221 O O . LYS A 1 296 ? 11.337 7.554 -23.419 1.00 97.81 296 LYS A O 1
ATOM 2226 N N . THR A 1 297 ? 10.436 5.638 -24.143 1.00 98.50 297 THR A N 1
ATOM 2227 C CA . THR A 1 297 ? 9.240 5.742 -23.297 1.00 98.50 297 THR A CA 1
ATOM 2228 C C . THR A 1 297 ? 9.591 5.702 -21.807 1.00 98.50 297 THR A C 1
ATOM 2230 O O . THR A 1 297 ? 9.024 6.466 -21.027 1.00 98.50 297 THR A O 1
ATOM 2233 N N . ALA A 1 298 ? 10.556 4.877 -21.393 1.00 98.44 298 ALA A N 1
ATOM 2234 C CA . ALA A 1 298 ? 11.054 4.882 -20.020 1.00 98.44 298 ALA A CA 1
ATOM 2235 C C . ALA A 1 298 ? 11.685 6.233 -19.628 1.00 98.44 298 ALA A C 1
ATOM 2237 O O . ALA A 1 298 ? 11.460 6.699 -18.512 1.00 98.44 298 ALA A O 1
ATOM 2238 N N . GLU A 1 299 ? 12.433 6.886 -20.527 1.00 97.56 299 GLU A N 1
ATOM 2239 C CA . GLU A 1 299 ? 13.045 8.204 -20.278 1.00 97.56 299 GLU A CA 1
ATOM 2240 C C . GLU A 1 299 ? 11.984 9.298 -20.100 1.00 97.56 299 GLU A C 1
ATOM 2242 O O . GLU A 1 299 ? 12.063 10.104 -19.168 1.00 97.56 299 GLU A O 1
ATOM 2247 N N . GLU A 1 300 ? 10.964 9.303 -20.962 1.00 97.88 300 GLU A N 1
ATOM 2248 C CA . GLU A 1 300 ? 9.829 10.228 -20.884 1.00 97.88 300 GLU A CA 1
ATOM 2249 C C . GLU A 1 300 ? 9.059 10.060 -19.568 1.00 97.88 300 GLU A C 1
ATOM 2251 O O . GLU A 1 300 ? 8.802 11.042 -18.867 1.00 97.88 300 GLU A O 1
ATOM 2256 N N . LEU A 1 301 ? 8.759 8.814 -19.191 1.00 98.06 301 LEU A N 1
ATOM 2257 C CA . LEU A 1 301 ? 8.070 8.493 -17.942 1.00 98.06 301 LEU A CA 1
ATOM 2258 C C . LEU A 1 301 ? 8.915 8.827 -16.711 1.00 98.06 301 LEU A C 1
ATOM 2260 O O . LEU A 1 301 ? 8.374 9.313 -15.721 1.00 98.06 301 LEU A O 1
ATOM 2264 N N . LEU A 1 302 ? 10.234 8.609 -16.746 1.00 96.12 302 LEU A N 1
ATOM 2265 C CA . LEU A 1 302 ? 11.115 9.008 -15.649 1.00 96.12 302 LEU A CA 1
ATOM 2266 C C . LEU A 1 302 ? 11.044 10.525 -15.440 1.00 96.12 302 LEU A C 1
ATOM 2268 O O . LEU A 1 302 ? 10.799 10.973 -14.319 1.00 96.12 302 LEU A O 1
ATOM 2272 N N . LYS A 1 303 ? 11.153 11.309 -16.517 1.00 94.94 303 LYS A N 1
ATOM 2273 C CA . LYS A 1 303 ? 11.025 12.771 -16.465 1.00 94.94 303 LYS A CA 1
ATOM 2274 C C . LYS A 1 303 ? 9.654 13.219 -15.944 1.00 94.94 303 LYS A C 1
ATOM 2276 O O . LYS A 1 303 ? 9.574 14.135 -15.128 1.00 94.94 303 LYS A O 1
ATOM 2281 N N . GLU A 1 304 ? 8.574 12.579 -16.385 1.00 96.25 304 GLU A N 1
ATOM 2282 C CA . GLU A 1 304 ? 7.222 12.855 -15.884 1.00 96.25 304 GLU A CA 1
ATOM 2283 C C . GLU A 1 304 ? 7.089 12.505 -14.391 1.00 96.25 304 GLU A C 1
ATOM 2285 O O . GLU A 1 304 ? 6.533 13.277 -13.609 1.00 96.25 304 GLU A O 1
ATOM 2290 N N . SER A 1 305 ? 7.663 11.378 -13.958 1.00 94.69 305 SER A N 1
ATOM 2291 C CA . SER A 1 305 ? 7.644 10.959 -12.554 1.00 94.69 305 SER A CA 1
ATOM 2292 C C . SER A 1 305 ? 8.332 11.979 -11.640 1.00 94.69 305 SER A C 1
ATOM 2294 O O . SER A 1 305 ? 7.864 12.234 -10.534 1.00 94.69 305 SER A O 1
ATOM 2296 N N . GLU A 1 306 ? 9.399 12.627 -12.107 1.00 90.75 306 GLU A N 1
ATOM 2297 C CA . GLU A 1 306 ? 10.100 13.675 -11.362 1.00 90.75 306 GLU A CA 1
ATOM 2298 C C . GLU A 1 306 ? 9.259 14.948 -11.214 1.00 90.75 306 GLU A C 1
ATOM 2300 O O . GLU A 1 306 ? 9.321 15.616 -10.179 1.00 90.75 306 GLU A O 1
ATOM 2305 N N . ALA A 1 307 ? 8.426 15.265 -12.209 1.00 91.56 307 ALA A N 1
ATOM 2306 C CA . ALA A 1 307 ? 7.456 16.348 -12.095 1.00 91.56 307 ALA A CA 1
ATOM 2307 C C . ALA A 1 307 ? 6.388 16.029 -11.032 1.00 91.56 307 ALA A C 1
ATOM 2309 O O . ALA A 1 307 ? 6.088 16.880 -10.192 1.00 91.56 307 ALA A O 1
ATOM 2310 N N . PHE A 1 308 ? 5.878 14.793 -10.994 1.00 92.12 308 PHE A N 1
ATOM 2311 C CA . PHE A 1 308 ? 4.944 14.366 -9.944 1.00 92.12 308 PHE A CA 1
ATOM 2312 C C . PHE A 1 308 ? 5.585 14.294 -8.554 1.00 92.12 308 PHE A C 1
ATOM 2314 O O . PHE A 1 308 ? 4.925 14.599 -7.563 1.00 92.12 308 PHE A O 1
ATOM 2321 N N . LEU A 1 309 ? 6.872 13.951 -8.453 1.00 89.69 309 LEU A N 1
ATOM 2322 C CA . LEU A 1 309 ? 7.615 14.013 -7.191 1.00 89.69 309 LEU A CA 1
ATOM 2323 C C . LEU A 1 309 ? 7.647 15.438 -6.625 1.00 89.69 309 LEU A C 1
ATOM 2325 O O . LEU A 1 309 ? 7.466 15.642 -5.419 1.00 89.69 309 LEU A O 1
ATOM 2329 N N . LYS A 1 310 ? 7.848 16.431 -7.496 1.00 87.75 310 LYS A N 1
ATOM 2330 C CA . LYS A 1 310 ? 7.783 17.841 -7.112 1.00 87.75 310 LYS A CA 1
ATOM 2331 C C . LYS A 1 310 ? 6.380 18.216 -6.622 1.00 87.75 310 LYS A C 1
ATOM 2333 O O . LYS A 1 310 ? 6.265 18.763 -5.528 1.00 87.75 310 LYS A O 1
ATOM 2338 N N . GLU A 1 311 ? 5.331 17.838 -7.358 1.00 90.06 311 GLU A N 1
ATOM 2339 C CA . GLU A 1 311 ? 3.935 18.059 -6.941 1.00 90.06 311 GLU A CA 1
ATOM 2340 C C . GLU A 1 311 ? 3.646 17.440 -5.561 1.00 90.06 311 GLU A C 1
ATOM 2342 O O . GLU A 1 311 ? 3.107 18.100 -4.671 1.00 90.06 311 GLU A O 1
ATOM 2347 N N . PHE A 1 312 ? 4.038 16.181 -5.349 1.00 90.25 312 PHE A N 1
ATOM 2348 C CA . PHE A 1 312 ? 3.879 15.488 -4.069 1.00 90.25 312 PHE A CA 1
ATOM 2349 C C . PHE A 1 312 ? 4.583 16.220 -2.915 1.00 90.25 312 PHE A C 1
ATOM 2351 O O . PHE A 1 312 ? 4.022 16.349 -1.819 1.00 90.25 312 PHE A O 1
ATOM 2358 N N . SER A 1 313 ? 5.801 16.709 -3.165 1.00 86.69 313 SER A N 1
ATOM 2359 C CA . SER A 1 313 ? 6.608 17.409 -2.163 1.00 86.69 313 SER A CA 1
ATOM 2360 C C . SER A 1 313 ? 5.966 18.730 -1.727 1.00 86.69 313 SER A C 1
ATOM 2362 O O . SER A 1 313 ? 5.991 19.066 -0.542 1.00 86.69 313 SER A O 1
ATOM 2364 N N . GLU A 1 314 ? 5.342 19.439 -2.671 1.00 88.31 314 GLU A N 1
ATOM 2365 C CA . GLU A 1 314 ? 4.683 20.733 -2.462 1.00 88.31 314 GLU A CA 1
ATOM 2366 C C . GLU A 1 314 ? 3.286 20.612 -1.822 1.00 88.31 314 GLU A C 1
ATOM 2368 O O . GLU A 1 314 ? 2.831 21.544 -1.153 1.00 88.31 314 GLU A O 1
ATOM 2373 N N . LYS A 1 315 ? 2.593 19.473 -1.979 1.00 88.88 315 LYS A N 1
ATOM 2374 C CA . LYS A 1 315 ? 1.277 19.250 -1.354 1.00 88.88 315 LYS A CA 1
ATOM 2375 C C . LYS A 1 315 ? 1.363 19.194 0.174 1.00 88.88 315 LYS A C 1
ATOM 2377 O O . LYS A 1 315 ? 2.280 18.604 0.745 1.00 88.88 315 LYS A O 1
ATOM 2382 N N . GLN A 1 316 ? 0.356 19.771 0.834 1.00 82.44 316 GLN A N 1
ATOM 2383 C CA . GLN A 1 316 ? 0.258 19.831 2.295 1.00 82.44 316 GLN A CA 1
ATOM 2384 C C . GLN A 1 316 ? -0.070 18.459 2.915 1.00 82.44 316 GLN A C 1
ATOM 2386 O O . GLN A 1 316 ? -0.922 17.751 2.379 1.00 82.44 316 GLN A O 1
ATOM 2391 N N . PRO A 1 317 ? 0.544 18.090 4.053 1.00 81.31 317 PRO A N 1
ATOM 2392 C CA . PRO A 1 317 ? 1.635 18.792 4.734 1.00 81.31 317 PRO A CA 1
ATOM 2393 C C . PRO A 1 317 ? 2.914 18.784 3.890 1.00 81.31 317 PRO A C 1
ATOM 2395 O O . PRO A 1 317 ? 3.286 17.742 3.348 1.00 81.31 317 PRO A O 1
ATOM 2398 N N . ALA A 1 318 ? 3.575 19.939 3.762 1.00 74.06 318 ALA A N 1
ATOM 2399 C CA . ALA A 1 318 ? 4.806 20.043 2.980 1.00 74.06 318 ALA A CA 1
ATOM 2400 C C . ALA A 1 318 ? 5.848 19.056 3.522 1.00 74.06 318 ALA A C 1
ATOM 2402 O O . ALA A 1 318 ? 6.140 19.026 4.718 1.00 74.06 318 ALA A O 1
ATOM 2403 N N . THR A 1 319 ? 6.389 18.225 2.639 1.00 71.19 319 THR A N 1
ATOM 2404 C CA . THR A 1 319 ? 7.477 17.308 2.988 1.00 71.19 319 THR A CA 1
ATOM 2405 C C . THR A 1 319 ? 8.784 17.954 2.574 1.00 71.19 319 THR A C 1
ATOM 2407 O O . THR A 1 319 ? 8.839 18.608 1.532 1.00 71.19 319 THR A O 1
ATOM 2410 N N . MET A 1 320 ? 9.838 17.774 3.377 1.00 59.06 320 MET A N 1
ATOM 2411 C CA . MET A 1 320 ? 11.192 18.173 2.978 1.00 59.06 320 MET A CA 1
ATOM 2412 C C . MET A 1 320 ? 11.483 17.667 1.559 1.00 59.06 320 MET A C 1
ATOM 2414 O O . MET A 1 320 ? 10.961 16.601 1.212 1.00 59.06 320 MET A O 1
ATOM 2418 N N . PRO A 1 321 ? 12.278 18.402 0.750 1.00 55.28 321 PRO A N 1
ATOM 2419 C CA . PRO A 1 321 ? 12.585 18.010 -0.618 1.00 55.28 321 PRO A CA 1
ATOM 2420 C C . PRO A 1 321 ? 12.997 16.548 -0.624 1.00 55.28 321 PRO A C 1
ATOM 2422 O O . PRO A 1 321 ? 13.994 16.179 -0.001 1.00 55.28 321 PRO A O 1
ATOM 2425 N N . VAL A 1 322 ? 12.170 15.710 -1.243 1.00 55.47 322 VAL A N 1
ATOM 2426 C CA . VAL A 1 322 ? 12.428 14.281 -1.284 1.00 55.47 322 VAL A CA 1
ATOM 2427 C C . VAL A 1 322 ? 13.683 14.109 -2.126 1.00 55.47 322 VAL A C 1
ATOM 2429 O O . VAL A 1 322 ? 13.666 14.337 -3.337 1.00 55.47 322 VAL A O 1
ATOM 2432 N N . THR A 1 323 ? 14.795 13.759 -1.484 1.00 55.38 323 THR A N 1
ATOM 2433 C CA . THR A 1 323 ? 15.982 13.297 -2.195 1.00 55.38 323 THR A CA 1
ATOM 2434 C C . THR A 1 323 ? 15.579 12.063 -3.005 1.00 55.38 323 THR A C 1
ATOM 2436 O O . THR A 1 323 ? 14.778 11.240 -2.557 1.00 55.38 323 THR A O 1
ATOM 2439 N N . ALA A 1 324 ? 16.030 11.992 -4.259 1.00 58.59 324 ALA A N 1
ATOM 2440 C CA . ALA A 1 324 ? 15.551 10.995 -5.212 1.00 58.59 324 ALA A CA 1
ATOM 2441 C C . ALA A 1 324 ? 15.681 9.576 -4.633 1.00 58.59 324 ALA A C 1
ATOM 2443 O O . ALA A 1 324 ? 16.751 9.202 -4.159 1.00 58.59 324 ALA A O 1
ATOM 2444 N N . SER A 1 325 ? 14.596 8.790 -4.677 1.00 67.44 325 SER A N 1
ATOM 2445 C CA . SER A 1 325 ? 14.616 7.408 -4.173 1.00 67.44 325 SER A CA 1
ATOM 2446 C C . SER A 1 325 ? 15.727 6.583 -4.849 1.00 67.44 325 SER A C 1
ATOM 2448 O O . SER A 1 325 ? 16.027 6.858 -6.018 1.00 67.44 325 SER A O 1
ATOM 2450 N N . PRO A 1 326 ? 16.278 5.536 -4.200 1.00 75.12 326 PRO A N 1
ATOM 2451 C CA . PRO A 1 326 ? 17.332 4.696 -4.783 1.00 75.12 326 PRO A CA 1
ATOM 2452 C C . PRO A 1 326 ? 17.007 4.183 -6.191 1.00 75.12 326 PRO A C 1
ATOM 2454 O O . PRO A 1 326 ? 17.871 4.152 -7.062 1.00 75.12 326 PRO A O 1
ATOM 2457 N N . LEU A 1 327 ? 15.733 3.866 -6.440 1.00 79.38 327 LEU A N 1
ATOM 2458 C CA . LEU A 1 327 ? 15.231 3.423 -7.741 1.00 79.38 327 LEU A CA 1
ATOM 2459 C C . LEU A 1 327 ? 15.335 4.510 -8.824 1.00 79.38 327 LEU A C 1
ATOM 2461 O O . LEU A 1 327 ? 15.736 4.224 -9.946 1.00 79.38 327 LEU A O 1
ATOM 2465 N N . ILE A 1 328 ? 15.020 5.767 -8.488 1.00 83.31 328 ILE A N 1
ATOM 2466 C CA . ILE A 1 328 ? 15.177 6.907 -9.410 1.00 83.31 328 ILE A CA 1
ATOM 2467 C C . ILE A 1 328 ? 16.658 7.137 -9.700 1.00 83.31 328 ILE A C 1
ATOM 2469 O O . ILE A 1 328 ? 17.022 7.384 -10.846 1.00 83.31 328 ILE A O 1
ATOM 2473 N N . LYS A 1 329 ? 17.515 7.057 -8.676 1.00 84.00 329 LYS A N 1
ATOM 2474 C CA . LYS A 1 329 ? 18.962 7.224 -8.844 1.00 84.00 329 LYS A CA 1
ATOM 2475 C C . LYS A 1 329 ? 19.540 6.154 -9.774 1.00 84.00 329 LYS A C 1
ATOM 2477 O O . LYS A 1 329 ? 20.227 6.508 -10.728 1.00 84.00 329 LYS A O 1
ATOM 2482 N N . ASP A 1 330 ? 19.220 4.882 -9.531 1.00 84.50 330 ASP A N 1
ATOM 2483 C CA . ASP A 1 330 ? 19.643 3.767 -10.390 1.00 84.50 330 ASP A CA 1
ATOM 2484 C C . ASP A 1 330 ? 19.174 3.971 -11.833 1.00 84.50 330 ASP A C 1
ATOM 2486 O O . ASP A 1 330 ? 19.971 3.882 -12.768 1.00 84.50 330 ASP A O 1
ATOM 2490 N N . LEU A 1 331 ? 17.900 4.330 -12.017 1.00 90.62 331 LEU A N 1
ATOM 2491 C CA . LEU A 1 331 ? 17.342 4.522 -13.348 1.00 90.62 331 LEU A CA 1
ATOM 2492 C C . LEU A 1 331 ? 17.989 5.712 -14.075 1.00 90.62 331 LEU A C 1
ATOM 2494 O O . LEU A 1 331 ? 18.352 5.575 -15.238 1.00 90.62 331 LEU A O 1
ATOM 2498 N N . ARG A 1 332 ? 18.231 6.843 -13.396 1.00 91.31 332 ARG A N 1
ATOM 2499 C CA . ARG A 1 332 ? 18.960 7.999 -13.960 1.00 91.31 332 ARG A CA 1
ATOM 2500 C C . ARG A 1 332 ? 20.367 7.644 -14.423 1.00 91.31 332 ARG A C 1
ATOM 2502 O O . ARG A 1 332 ? 20.857 8.227 -15.386 1.00 91.31 332 ARG A O 1
ATOM 2509 N N . GLU A 1 333 ? 21.032 6.731 -13.724 1.00 91.69 333 GLU A N 1
ATOM 2510 C CA . GLU A 1 333 ? 22.393 6.337 -14.065 1.00 91.69 333 GLU A CA 1
ATOM 2511 C C . GLU A 1 333 ? 22.432 5.355 -15.242 1.00 91.69 333 GLU A C 1
ATOM 2513 O O . GLU A 1 333 ? 23.280 5.474 -16.132 1.00 91.69 333 GLU A O 1
ATOM 2518 N N . ARG A 1 334 ? 21.535 4.366 -15.237 1.00 92.69 334 ARG A N 1
ATOM 2519 C CA . ARG A 1 334 ? 21.550 3.252 -16.192 1.00 92.69 334 ARG A CA 1
ATOM 2520 C C . ARG A 1 334 ? 20.830 3.574 -17.489 1.00 92.69 334 ARG A C 1
ATOM 2522 O O . ARG A 1 334 ? 21.366 3.307 -18.561 1.00 92.69 334 ARG A O 1
ATOM 2529 N N . LEU A 1 335 ? 19.652 4.183 -17.400 1.00 95.12 335 LEU A N 1
ATOM 2530 C CA . LEU A 1 335 ? 18.764 4.361 -18.543 1.00 95.12 335 LEU A CA 1
ATOM 2531 C C . LEU A 1 335 ? 19.420 5.135 -19.702 1.00 95.12 335 LEU A C 1
ATOM 2533 O O . LEU A 1 335 ? 19.370 4.623 -20.819 1.00 95.12 335 LEU A O 1
ATOM 2537 N N . PRO A 1 336 ? 20.137 6.262 -19.490 1.00 95.56 336 PRO A N 1
ATOM 2538 C CA . PRO A 1 336 ? 20.804 6.960 -20.593 1.00 95.56 336 PRO A CA 1
ATOM 2539 C C . PRO A 1 336 ? 21.937 6.144 -21.234 1.00 95.56 336 PRO A C 1
ATOM 2541 O O . PRO A 1 336 ? 22.193 6.263 -22.435 1.00 95.56 336 PRO A O 1
ATOM 2544 N N . LYS A 1 337 ? 22.634 5.310 -20.444 1.00 96.06 337 LYS A N 1
ATOM 2545 C CA . LYS A 1 337 ? 23.707 4.431 -20.938 1.00 96.06 337 LYS A CA 1
ATOM 2546 C C . LYS A 1 337 ? 23.119 3.335 -21.826 1.00 96.06 337 LYS A C 1
ATOM 2548 O O . LYS A 1 337 ? 23.602 3.136 -22.941 1.00 96.06 337 LYS A O 1
ATOM 2553 N N . ASP A 1 338 ? 22.064 2.680 -21.350 1.00 96.38 338 ASP A N 1
ATOM 2554 C CA . ASP A 1 338 ? 21.380 1.596 -22.056 1.00 96.38 338 ASP A CA 1
ATOM 2555 C C . ASP A 1 338 ? 20.705 2.119 -23.334 1.00 96.38 338 ASP A C 1
ATOM 2557 O O . ASP A 1 338 ? 20.979 1.620 -24.425 1.00 96.38 338 ASP A O 1
ATOM 2561 N N . SER A 1 339 ? 19.928 3.202 -23.226 1.00 95.88 339 SER A N 1
ATOM 2562 C CA . SER A 1 339 ? 19.276 3.896 -24.347 1.00 95.88 339 SER A CA 1
ATOM 2563 C C . SER A 1 339 ? 20.287 4.333 -25.412 1.00 95.88 339 SER A C 1
ATOM 2565 O O . SER A 1 339 ? 20.152 4.014 -26.597 1.00 95.88 339 SER A O 1
ATOM 2567 N N . GLY A 1 340 ? 21.385 4.973 -24.992 1.00 95.94 340 GLY A N 1
ATOM 2568 C CA . GLY A 1 340 ? 22.438 5.423 -25.897 1.00 95.94 340 GLY A CA 1
ATOM 2569 C C . GLY A 1 340 ? 23.228 4.287 -26.553 1.00 95.94 340 GLY A C 1
ATOM 2570 O O . GLY A 1 340 ? 23.715 4.461 -27.674 1.00 95.94 340 GLY A O 1
ATOM 2571 N N . LYS A 1 341 ? 23.394 3.141 -25.881 1.00 96.75 341 LYS A N 1
ATOM 2572 C CA . LYS A 1 341 ? 24.020 1.940 -26.453 1.00 96.75 341 LYS A CA 1
ATOM 2573 C C . LYS A 1 341 ? 23.085 1.307 -27.483 1.00 96.75 341 LYS A C 1
ATOM 2575 O O . LYS A 1 341 ? 23.466 1.180 -28.645 1.00 96.75 341 LYS A O 1
ATOM 2580 N N . ILE A 1 342 ? 21.868 0.964 -27.076 1.00 96.75 342 ILE A N 1
ATOM 2581 C CA . ILE A 1 342 ? 20.897 0.214 -27.884 1.00 96.75 342 ILE A CA 1
ATOM 2582 C C . ILE A 1 342 ? 20.470 1.027 -29.113 1.00 96.75 342 ILE A C 1
ATOM 2584 O O . ILE A 1 342 ? 20.483 0.516 -30.232 1.00 96.75 342 ILE A O 1
ATOM 2588 N N . GLY A 1 343 ? 20.239 2.335 -28.957 1.00 96.06 343 GLY A N 1
ATOM 2589 C CA . GLY A 1 343 ? 19.965 3.235 -30.081 1.00 96.06 343 GLY A CA 1
ATOM 2590 C C . GLY A 1 343 ? 21.106 3.296 -31.104 1.00 96.06 343 GLY A C 1
ATOM 2591 O O . GLY A 1 343 ? 20.862 3.308 -32.314 1.00 96.06 343 GLY A O 1
ATOM 2592 N N . ARG A 1 344 ? 22.369 3.269 -30.648 1.00 97.19 344 ARG A N 1
ATOM 2593 C CA . ARG A 1 344 ? 23.539 3.231 -31.542 1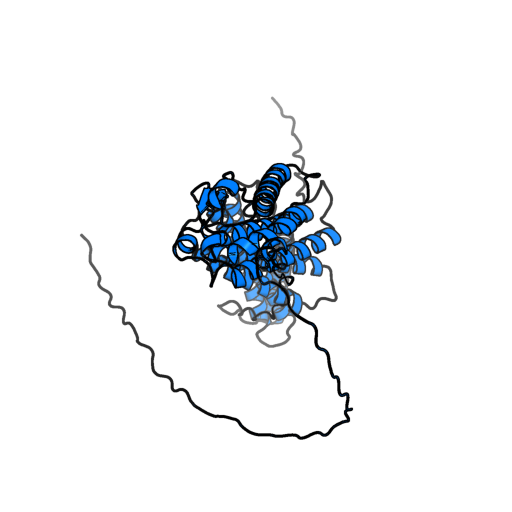.00 97.19 344 ARG A CA 1
ATOM 2594 C C . ARG A 1 344 ? 23.651 1.912 -32.298 1.00 97.19 344 ARG A C 1
ATOM 2596 O O . ARG A 1 344 ? 23.983 1.951 -33.480 1.00 97.19 344 ARG A O 1
ATOM 2603 N N . PHE A 1 345 ? 23.375 0.777 -31.660 1.00 95.06 345 PHE A N 1
ATOM 2604 C CA . PHE A 1 345 ? 23.354 -0.516 -32.349 1.00 95.06 345 PHE A CA 1
ATOM 2605 C C . PHE A 1 345 ? 22.226 -0.581 -33.378 1.00 95.06 345 PHE A C 1
ATOM 2607 O O . PHE A 1 345 ? 22.478 -0.936 -34.526 1.00 95.06 345 PHE A O 1
ATOM 2614 N N . ASN A 1 346 ? 21.017 -0.131 -33.034 1.00 95.50 346 ASN A N 1
ATOM 2615 C CA . ASN A 1 346 ? 19.930 -0.095 -34.007 1.00 95.50 346 ASN A CA 1
ATOM 2616 C C . ASN A 1 346 ? 20.246 0.825 -35.200 1.00 95.50 346 ASN A C 1
ATOM 2618 O O . ASN A 1 346 ? 19.980 0.467 -36.338 1.00 95.50 346 ASN A O 1
ATOM 2622 N N . THR A 1 347 ? 20.890 1.973 -34.970 1.00 95.56 347 THR A N 1
ATOM 2623 C CA . THR A 1 347 ? 21.235 2.915 -36.052 1.00 95.56 347 THR A CA 1
ATOM 2624 C C . THR A 1 347 ? 22.354 2.407 -36.968 1.00 95.56 347 THR A C 1
ATOM 2626 O O . THR A 1 347 ? 22.363 2.744 -38.147 1.00 95.56 347 THR A O 1
ATOM 2629 N N . ASN A 1 348 ? 23.315 1.641 -36.442 1.00 95.69 348 ASN A N 1
ATOM 2630 C CA . ASN A 1 348 ? 24.538 1.277 -37.173 1.00 95.69 348 ASN A CA 1
ATOM 2631 C C . ASN A 1 348 ? 24.631 -0.206 -37.565 1.00 95.69 348 ASN A C 1
ATOM 2633 O O . ASN A 1 348 ? 25.526 -0.563 -38.326 1.00 95.69 348 ASN A O 1
ATOM 2637 N N . VAL A 1 349 ? 23.774 -1.068 -37.015 1.00 93.56 349 VAL A N 1
ATOM 2638 C CA . VAL A 1 349 ? 23.832 -2.525 -37.212 1.00 93.56 349 VAL A CA 1
ATOM 2639 C C . VAL A 1 349 ? 22.494 -3.063 -37.709 1.00 93.56 349 VAL A C 1
ATOM 2641 O O . VAL A 1 349 ? 22.454 -3.683 -38.767 1.00 93.56 349 VAL A O 1
ATOM 2644 N N . TYR A 1 350 ? 21.404 -2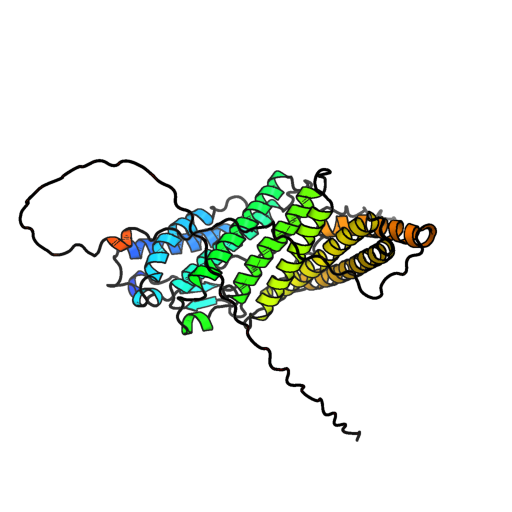.822 -36.975 1.00 93.56 350 TYR A N 1
ATOM 2645 C CA . TYR A 1 350 ? 20.123 -3.490 -37.252 1.00 93.56 350 TYR A CA 1
ATOM 2646 C C . TYR A 1 350 ? 19.220 -2.731 -38.237 1.00 93.56 350 TYR A C 1
ATOM 2648 O O . TYR A 1 350 ? 18.509 -3.350 -39.026 1.00 93.56 350 TYR A O 1
ATOM 2656 N N . TYR A 1 351 ? 19.273 -1.397 -38.229 1.00 94.56 351 TYR A N 1
ATOM 2657 C CA . TYR A 1 351 ? 18.472 -0.494 -39.064 1.00 94.56 351 TYR A CA 1
ATOM 2658 C C . TYR A 1 351 ? 16.958 -0.737 -38.965 1.00 94.56 351 TYR A C 1
ATOM 2660 O O . TYR A 1 351 ? 16.218 -0.553 -39.937 1.00 94.56 351 TYR A O 1
ATOM 2668 N N . GLU A 1 352 ? 16.471 -1.163 -37.799 1.00 95.81 352 GLU A N 1
ATOM 2669 C CA . GLU A 1 352 ? 15.054 -1.447 -37.618 1.00 95.81 352 GLU A CA 1
ATOM 2670 C C . GLU A 1 352 ? 14.263 -0.167 -37.380 1.00 95.81 352 GLU A C 1
ATOM 2672 O O . GLU A 1 352 ? 14.663 0.714 -36.613 1.00 95.81 352 GLU A O 1
ATOM 2677 N N . LYS A 1 353 ? 13.093 -0.082 -38.019 1.00 95.06 353 LYS A N 1
ATOM 2678 C CA . LYS A 1 353 ? 12.165 1.023 -37.802 1.00 95.06 353 LYS A CA 1
ATOM 2679 C C . LYS A 1 353 ? 11.624 0.959 -36.372 1.00 95.06 353 LYS A C 1
ATOM 2681 O O . LYS A 1 353 ? 11.065 -0.056 -35.960 1.00 95.06 353 LYS A O 1
ATOM 2686 N N . GLU A 1 354 ? 11.739 2.067 -35.650 1.00 95.81 354 GLU A N 1
ATOM 2687 C CA . GLU A 1 354 ? 11.065 2.241 -34.365 1.00 95.81 354 GLU A CA 1
ATOM 2688 C C . GLU A 1 354 ? 9.539 2.297 -34.577 1.00 95.81 354 GLU A C 1
ATOM 2690 O O . GLU A 1 354 ? 9.076 3.004 -35.480 1.00 95.81 354 GLU A O 1
ATOM 2695 N N . PRO A 1 355 ? 8.741 1.562 -33.788 1.00 95.62 355 PRO A N 1
ATOM 2696 C CA . PRO A 1 355 ? 7.290 1.681 -33.838 1.00 95.62 355 PRO A CA 1
ATOM 2697 C C . PRO A 1 355 ? 6.819 3.043 -33.307 1.00 95.62 355 PRO A C 1
ATOM 2699 O O . PRO A 1 355 ? 7.473 3.664 -32.464 1.00 95.62 355 PRO A O 1
ATOM 2702 N N . ASP A 1 356 ? 5.657 3.488 -33.788 1.00 94.94 356 ASP A N 1
ATOM 2703 C CA . ASP A 1 356 ? 5.054 4.760 -33.372 1.00 94.94 356 ASP A CA 1
ATOM 2704 C C . ASP A 1 356 ? 4.602 4.701 -31.899 1.00 94.94 356 ASP A C 1
ATOM 2706 O O . ASP A 1 356 ? 4.881 5.618 -31.118 1.00 94.94 356 ASP A O 1
ATOM 2710 N N . ASP A 1 357 ? 4.008 3.574 -31.499 1.00 96.25 357 ASP A N 1
ATOM 2711 C CA . ASP A 1 357 ? 3.543 3.296 -30.139 1.00 96.25 357 ASP A CA 1
ATOM 2712 C C . ASP A 1 357 ? 4.560 2.473 -29.329 1.00 96.25 357 ASP A C 1
ATOM 2714 O O . ASP A 1 357 ? 5.312 1.670 -29.899 1.00 96.25 357 ASP A O 1
ATOM 2718 N N . PRO A 1 358 ? 4.608 2.646 -27.994 1.00 96.44 358 PRO A N 1
ATOM 2719 C CA . PRO A 1 358 ? 5.410 1.785 -27.135 1.00 96.44 358 PRO A CA 1
ATOM 2720 C C . PRO A 1 358 ? 4.940 0.324 -27.201 1.00 96.44 358 PRO A C 1
ATOM 2722 O O . PRO A 1 358 ? 3.749 0.068 -27.397 1.00 96.44 358 PRO A O 1
ATOM 2725 N N . PRO A 1 359 ? 5.849 -0.653 -27.018 1.00 95.81 359 PRO A N 1
ATOM 2726 C CA . PRO A 1 359 ? 5.452 -2.054 -26.941 1.00 95.81 359 PRO A CA 1
ATOM 2727 C C . PRO A 1 359 ? 4.513 -2.288 -25.751 1.00 95.81 359 PRO A C 1
ATOM 2729 O O . PRO A 1 359 ? 4.672 -1.684 -24.694 1.00 95.81 359 PRO A O 1
ATOM 2732 N N . GLU A 1 360 ? 3.542 -3.185 -25.908 1.00 96.00 360 GLU A N 1
ATOM 2733 C CA . GLU A 1 360 ? 2.648 -3.547 -24.809 1.00 96.00 360 GLU A CA 1
ATOM 2734 C C . GLU A 1 360 ? 3.436 -4.253 -23.696 1.00 96.00 360 GLU A C 1
ATOM 2736 O O . GLU A 1 360 ? 4.151 -5.226 -23.948 1.00 96.00 360 GLU A O 1
ATOM 2741 N N . LEU A 1 361 ? 3.299 -3.768 -22.459 1.00 96.56 361 LEU A N 1
ATOM 2742 C CA . LEU A 1 361 ? 3.868 -4.447 -21.300 1.00 96.56 361 LEU A CA 1
ATOM 2743 C C . LEU A 1 361 ? 3.119 -5.766 -21.052 1.00 96.56 361 LEU A C 1
ATOM 2745 O O . LEU A 1 361 ? 1.887 -5.800 -21.110 1.00 96.56 361 LEU A O 1
ATOM 2749 N N . PRO A 1 362 ? 3.831 -6.858 -20.740 1.00 95.12 362 PRO A N 1
ATOM 2750 C CA . PRO A 1 362 ? 3.200 -8.144 -20.498 1.00 95.12 362 PRO A CA 1
ATOM 2751 C C . PRO A 1 362 ? 2.340 -8.120 -19.231 1.00 95.12 362 PRO A C 1
ATOM 2753 O O . PRO A 1 362 ? 2.619 -7.405 -18.267 1.00 95.12 362 PRO A O 1
ATOM 2756 N N . LYS A 1 363 ? 1.307 -8.966 -19.214 1.00 95.31 363 LYS A N 1
ATOM 2757 C CA . LYS A 1 363 ? 0.519 -9.214 -18.003 1.00 95.31 363 LYS A CA 1
ATOM 2758 C C . LYS A 1 363 ? 1.382 -9.976 -16.991 1.00 95.31 363 LYS A C 1
ATOM 2760 O O . LYS A 1 363 ? 1.880 -11.042 -17.356 1.00 95.31 363 LYS A O 1
ATOM 2765 N N . PRO A 1 364 ? 1.542 -9.466 -15.759 1.00 95.38 364 PRO A N 1
ATOM 2766 C CA . PRO A 1 364 ? 2.417 -10.093 -14.783 1.00 95.38 364 PRO A CA 1
ATOM 2767 C C . PRO A 1 364 ? 1.830 -11.375 -14.182 1.00 95.38 364 PRO A C 1
ATOM 2769 O O . PRO A 1 364 ? 0.614 -11.588 -14.220 1.00 95.38 364 PRO A O 1
ATOM 2772 N N . SER A 1 365 ? 2.682 -12.205 -13.572 1.00 92.25 365 SER A N 1
ATOM 2773 C CA . SER A 1 365 ? 2.275 -13.466 -12.932 1.00 92.25 365 SER A CA 1
ATOM 2774 C C . SER A 1 365 ? 1.797 -13.342 -11.472 1.00 92.25 365 SER A C 1
ATOM 2776 O O . SER A 1 365 ? 1.244 -14.306 -10.938 1.00 92.25 365 SER A O 1
ATOM 2778 N N . PHE A 1 366 ? 1.924 -12.163 -10.848 1.00 92.19 366 PHE A N 1
ATOM 2779 C CA . PHE A 1 366 ? 1.502 -11.869 -9.465 1.00 92.19 366 PHE A CA 1
ATOM 2780 C C . PHE A 1 366 ? 2.153 -12.779 -8.411 1.00 92.19 366 PHE A C 1
ATOM 2782 O O . PHE A 1 366 ? 1.503 -13.557 -7.699 1.00 92.19 366 PHE A O 1
ATOM 2789 N N . THR A 1 367 ? 3.470 -12.658 -8.315 1.00 94.12 367 THR A N 1
ATOM 2790 C CA . THR A 1 367 ? 4.332 -13.324 -7.341 1.00 94.12 367 THR A CA 1
ATOM 2791 C C . THR A 1 367 ? 4.274 -12.681 -5.956 1.00 94.12 367 THR A C 1
ATOM 2793 O O . THR A 1 367 ? 4.374 -13.397 -4.956 1.00 94.12 367 THR A O 1
ATOM 2796 N N . ILE A 1 368 ? 4.050 -11.365 -5.866 1.00 96.31 368 ILE A N 1
ATOM 2797 C CA . ILE A 1 368 ? 3.954 -10.648 -4.592 1.00 96.31 368 ILE A CA 1
ATOM 2798 C C . ILE A 1 368 ? 2.544 -10.808 -4.016 1.00 96.31 368 ILE A C 1
ATOM 2800 O O . ILE A 1 368 ? 1.557 -10.322 -4.569 1.00 96.31 368 ILE A O 1
ATOM 2804 N N . LYS A 1 369 ? 2.437 -11.504 -2.879 1.00 97.12 369 LYS A N 1
ATOM 2805 C CA . LYS A 1 369 ? 1.154 -11.826 -2.241 1.00 97.12 369 LYS A CA 1
ATOM 2806 C C . LYS A 1 369 ? 1.100 -11.328 -0.802 1.00 97.12 369 LYS A C 1
ATOM 2808 O O . LYS A 1 369 ? 2.118 -11.386 -0.114 1.00 97.12 369 LYS A O 1
ATOM 2813 N N . PRO A 1 370 ? -0.076 -10.874 -0.334 1.00 97.94 370 PRO A N 1
ATOM 2814 C CA . PRO A 1 370 ? -0.255 -10.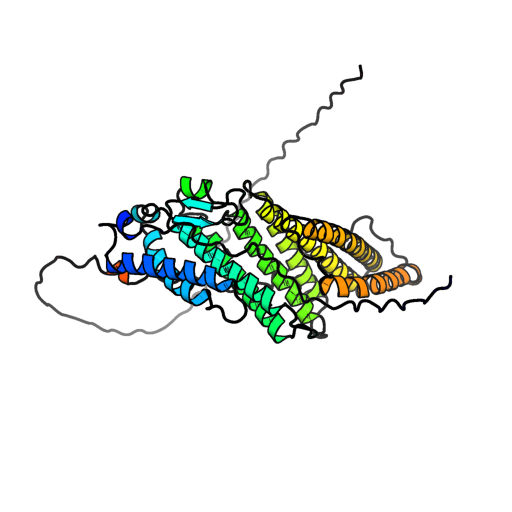533 1.070 1.00 97.94 370 PRO A CA 1
ATOM 2815 C C . PRO A 1 370 ? 0.038 -11.744 1.963 1.00 97.94 370 PRO A C 1
ATOM 2817 O O . PRO A 1 370 ? -0.254 -12.884 1.593 1.00 97.94 370 PRO A O 1
ATOM 2820 N N . GLU A 1 371 ? 0.583 -11.489 3.151 1.00 97.56 371 GLU A N 1
ATOM 2821 C CA . GLU A 1 371 ? 0.687 -12.517 4.185 1.00 97.56 371 GLU A CA 1
ATOM 2822 C C . GLU A 1 371 ? -0.732 -12.855 4.672 1.00 97.56 371 GLU A C 1
ATOM 2824 O O . GLU A 1 371 ? -1.488 -11.934 4.982 1.00 97.56 371 GLU A O 1
ATOM 2829 N N . PRO A 1 372 ? -1.146 -14.134 4.722 1.00 95.94 372 PRO A N 1
ATOM 2830 C CA . PRO A 1 372 ? -2.482 -14.481 5.187 1.00 95.94 372 PRO A CA 1
ATOM 2831 C C . PRO A 1 372 ? -2.735 -13.963 6.605 1.00 95.94 372 PRO A C 1
ATOM 2833 O O . PRO A 1 372 ? -1.984 -14.267 7.528 1.00 95.94 372 PRO A O 1
ATOM 2836 N N . TYR A 1 373 ? -3.822 -13.216 6.781 1.00 95.19 373 TYR A N 1
ATOM 2837 C CA . TYR A 1 373 ? -4.282 -12.753 8.084 1.00 95.19 373 TYR A CA 1
ATOM 2838 C C . TYR A 1 373 ? -5.727 -13.193 8.295 1.00 95.19 373 TYR A C 1
ATOM 2840 O O . TYR A 1 373 ? -6.597 -12.940 7.462 1.00 95.19 373 TYR A O 1
ATOM 2848 N N . THR A 1 374 ? -5.986 -13.835 9.428 1.00 93.25 374 THR A N 1
ATOM 2849 C CA . THR A 1 374 ? -7.326 -14.250 9.840 1.00 93.25 374 THR A CA 1
ATOM 2850 C C . THR A 1 374 ? -7.691 -13.550 11.133 1.00 93.25 374 THR A C 1
ATOM 2852 O O . THR A 1 374 ? -6.867 -13.457 12.043 1.00 93.25 374 THR A O 1
ATOM 2855 N N . LEU A 1 375 ? -8.939 -13.092 11.229 1.00 92.94 375 LEU A N 1
ATOM 2856 C CA . LEU A 1 375 ? -9.459 -12.584 12.493 1.00 92.94 375 LEU A CA 1
ATOM 2857 C C . LEU A 1 375 ? -9.380 -13.684 13.566 1.00 92.94 375 LEU A C 1
ATOM 2859 O O . LEU A 1 375 ? -9.660 -14.844 13.250 1.00 92.94 375 LEU A O 1
ATOM 2863 N N . PRO A 1 376 ? -9.000 -13.342 14.808 1.00 94.50 376 PRO A N 1
ATOM 2864 C CA . PRO A 1 376 ? -8.974 -14.304 15.898 1.00 94.50 376 PRO A CA 1
ATOM 2865 C C . PRO A 1 376 ? -10.390 -14.769 16.261 1.00 94.50 376 PRO A C 1
ATOM 2867 O O . PRO A 1 376 ? -11.395 -14.182 15.849 1.00 94.50 376 PRO A O 1
ATOM 2870 N N . GLU A 1 377 ? -10.471 -15.827 17.063 1.00 93.69 377 GLU A N 1
ATOM 2871 C CA . GLU A 1 377 ? -11.737 -16.247 17.658 1.00 93.69 377 GLU A CA 1
ATOM 2872 C C . GLU A 1 377 ? -12.277 -15.177 18.618 1.00 93.69 377 GLU A C 1
ATOM 2874 O O . GLU A 1 377 ? -11.525 -14.393 19.198 1.00 93.69 377 GLU A O 1
ATOM 2879 N N . ILE A 1 378 ? -13.599 -15.153 18.787 1.00 94.12 378 ILE A N 1
ATOM 2880 C CA . ILE A 1 378 ? -14.267 -14.270 19.750 1.00 94.12 378 ILE A CA 1
ATOM 2881 C C . ILE A 1 378 ? -13.825 -14.657 21.162 1.00 94.12 378 ILE A C 1
ATOM 2883 O O . ILE A 1 378 ? -13.731 -15.845 21.483 1.00 94.12 378 ILE A O 1
ATOM 2887 N N . ASP A 1 379 ? -13.612 -13.661 22.020 1.00 93.62 379 ASP A N 1
ATOM 2888 C CA . ASP A 1 379 ? -13.246 -13.903 23.412 1.00 93.62 379 ASP A CA 1
ATOM 2889 C C . ASP A 1 379 ? -14.293 -14.774 24.140 1.00 93.62 379 ASP A C 1
ATOM 2891 O O . ASP A 1 379 ? -15.506 -14.562 24.042 1.00 93.62 379 ASP A O 1
ATOM 2895 N N . ARG A 1 380 ? -13.823 -15.761 24.910 1.00 91.69 380 ARG A N 1
ATOM 2896 C CA . ARG A 1 380 ? -14.683 -16.713 25.631 1.00 91.69 380 ARG A CA 1
ATOM 2897 C C . ARG A 1 380 ? -15.572 -16.046 26.680 1.00 91.69 380 ARG A C 1
ATOM 2899 O O . ARG A 1 380 ? -16.597 -16.625 27.037 1.00 91.69 380 ARG A O 1
ATOM 2906 N N . ALA A 1 381 ? -15.232 -14.844 27.144 1.00 88.62 381 ALA A N 1
ATOM 2907 C CA . ALA A 1 381 ? -16.048 -14.059 28.067 1.00 88.62 381 ALA A CA 1
ATOM 2908 C C . ALA A 1 381 ? -17.466 -13.781 27.532 1.00 88.62 381 ALA A C 1
ATOM 2910 O O . ALA A 1 381 ? -18.387 -13.595 28.328 1.00 88.62 381 ALA A O 1
ATOM 2911 N N . TRP A 1 382 ? -17.663 -13.821 26.208 1.00 87.69 382 TRP A N 1
ATOM 2912 C CA . TRP A 1 382 ? -18.976 -13.695 25.569 1.00 87.69 382 TRP A CA 1
ATOM 2913 C C . TRP A 1 382 ? -19.870 -14.944 25.716 1.00 87.69 382 TRP A C 1
ATOM 2915 O O . TRP A 1 382 ? -21.081 -14.840 25.549 1.00 87.69 382 TRP A O 1
ATOM 2925 N N . GLY A 1 383 ? -19.313 -16.119 26.044 1.00 73.69 383 GLY A N 1
ATOM 2926 C CA . GLY A 1 383 ? -20.047 -17.393 26.135 1.00 73.69 383 GLY A CA 1
ATOM 2927 C C . GLY A 1 383 ? -20.661 -17.713 27.506 1.00 73.69 383 GLY A C 1
ATOM 2928 O O . GLY A 1 383 ? -21.410 -18.681 27.636 1.00 73.69 383 GLY A O 1
ATOM 2929 N N . SER A 1 384 ? -20.371 -16.917 28.536 1.00 53.69 384 SER A N 1
ATOM 2930 C CA . SER A 1 384 ? -20.636 -17.269 29.941 1.00 53.69 384 SER A CA 1
ATOM 2931 C C . SER A 1 384 ? -22.064 -16.992 30.441 1.00 53.69 384 SER A C 1
ATOM 2933 O O . SER A 1 384 ? -22.331 -17.170 31.626 1.00 53.69 384 SER A O 1
ATOM 2935 N N . SER A 1 385 ? -22.992 -16.546 29.589 1.00 44.44 385 SER A N 1
ATOM 2936 C CA . SER A 1 385 ? -24.350 -16.131 29.991 1.00 44.44 385 SER A CA 1
ATOM 2937 C C . SER A 1 385 ? -25.480 -17.093 29.585 1.00 44.44 385 SER A C 1
ATOM 2939 O O . SER A 1 385 ? -26.647 -16.727 29.687 1.00 44.44 385 SER A O 1
ATOM 2941 N N . SER A 1 386 ? -25.180 -18.337 29.185 1.00 38.19 386 SER A N 1
ATOM 2942 C CA . SER A 1 386 ? -26.199 -19.321 28.755 1.00 38.19 386 SER A CA 1
ATOM 2943 C C . SER A 1 386 ? -26.285 -20.604 29.596 1.00 38.19 386 SER A C 1
ATOM 2945 O O . SER A 1 386 ? -26.675 -21.656 29.097 1.00 38.19 386 SER A O 1
ATOM 2947 N N . SER A 1 387 ? -25.982 -20.546 30.893 1.00 35.28 387 SER A N 1
ATOM 2948 C CA . SER A 1 387 ? -26.272 -21.670 31.798 1.00 35.28 387 SER A CA 1
ATOM 2949 C C . SER A 1 387 ? -26.814 -21.192 33.141 1.00 35.28 387 SER A C 1
ATOM 2951 O O . SER A 1 387 ? -26.184 -21.343 34.186 1.00 35.28 387 SER A O 1
ATOM 2953 N N . GLY A 1 388 ? -28.004 -20.599 33.087 1.00 34.94 388 GLY A N 1
ATOM 2954 C CA . GLY A 1 388 ? -28.923 -20.511 34.210 1.00 34.94 388 GLY A CA 1
ATOM 2955 C C . GLY A 1 388 ? -30.216 -21.220 33.822 1.00 34.94 388 GLY A C 1
ATOM 2956 O O . GLY A 1 388 ? -30.914 -20.752 32.933 1.00 34.94 388 GLY A O 1
ATOM 2957 N N . ASP A 1 389 ? -30.498 -22.318 34.522 1.00 34.44 389 ASP A N 1
ATOM 2958 C CA . ASP A 1 389 ? -31.778 -23.033 34.603 1.00 34.44 389 ASP A CA 1
ATOM 2959 C C . ASP A 1 389 ? -32.049 -24.193 33.614 1.00 34.44 389 ASP A C 1
ATOM 2961 O O . ASP A 1 389 ? -32.665 -24.060 32.561 1.00 34.44 389 ASP A O 1
ATOM 2965 N N . SER A 1 390 ? -31.643 -25.401 34.014 1.00 31.94 390 SER A N 1
ATOM 2966 C CA . SER A 1 390 ? -32.611 -26.495 34.193 1.00 31.94 390 SER A CA 1
ATOM 2967 C C . SER A 1 390 ? -32.051 -27.543 35.160 1.00 31.94 390 SER A C 1
ATOM 2969 O O . SER A 1 390 ? -30.937 -28.047 35.013 1.00 31.94 390 SER A O 1
ATOM 2971 N N . GLY A 1 391 ? -32.833 -27.798 36.210 1.00 29.98 391 GLY A N 1
ATOM 2972 C CA . GLY A 1 391 ? -32.555 -28.752 37.275 1.00 29.98 391 GLY A CA 1
ATOM 2973 C C . GLY A 1 391 ? -32.395 -30.192 36.785 1.00 29.98 391 GLY A C 1
ATOM 2974 O O . GLY A 1 391 ? -32.881 -30.588 35.729 1.00 29.98 391 GLY A O 1
ATOM 2975 N N . GLY A 1 392 ? -31.667 -30.972 37.582 1.00 28.45 392 GLY A N 1
ATOM 2976 C CA . GLY A 1 392 ? -31.249 -32.318 37.225 1.00 28.45 392 GLY A CA 1
ATOM 2977 C C . GLY A 1 392 ? -32.372 -33.347 37.129 1.00 28.45 392 GLY A C 1
ATOM 2978 O O . GLY A 1 392 ? -33.417 -33.216 37.756 1.00 28.45 392 GLY A O 1
ATOM 2979 N N . SER A 1 393 ? -32.082 -34.437 36.420 1.00 28.95 393 SER A N 1
ATOM 2980 C CA . SER A 1 393 ? -32.421 -35.789 36.862 1.00 28.95 393 SER A CA 1
ATOM 2981 C C . SER A 1 393 ? -31.702 -36.845 36.014 1.00 28.95 393 SER A C 1
ATOM 2983 O O . SER A 1 393 ? -31.728 -36.807 34.791 1.00 28.95 393 SER A O 1
ATOM 2985 N N . HIS A 1 394 ? -31.093 -37.780 36.738 1.00 31.25 394 HIS A N 1
ATOM 2986 C CA . HIS A 1 394 ? -30.772 -39.170 36.422 1.00 31.25 394 HIS A CA 1
ATOM 2987 C C . HIS A 1 394 ? -29.949 -39.588 35.188 1.00 31.25 394 HIS A C 1
ATOM 2989 O O . HIS A 1 394 ? -30.337 -39.514 34.029 1.00 31.25 394 HIS A O 1
ATOM 2995 N N . ALA A 1 395 ? -28.830 -40.224 35.544 1.00 35.44 395 ALA A N 1
ATOM 2996 C CA . ALA A 1 395 ? -28.038 -41.154 34.763 1.00 35.44 395 ALA A CA 1
ATOM 2997 C C . ALA A 1 395 ? -28.847 -42.331 34.200 1.00 35.44 395 ALA A C 1
ATOM 2999 O O . ALA A 1 395 ? -29.529 -43.003 34.968 1.00 35.44 395 ALA A O 1
ATOM 3000 N N . VAL A 1 396 ? -28.610 -42.665 32.925 1.00 28.48 396 VAL A N 1
ATOM 3001 C CA . VAL A 1 396 ? -28.574 -44.043 32.399 1.00 28.48 396 VAL A CA 1
ATOM 3002 C C . VAL A 1 396 ? -27.568 -44.098 31.230 1.00 28.48 396 VAL A C 1
ATOM 3004 O O . VAL A 1 396 ? -27.739 -43.446 30.207 1.00 28.48 396 VAL A O 1
ATOM 3007 N N . ARG A 1 397 ? -26.495 -44.878 31.402 1.00 24.73 397 ARG A N 1
ATOM 3008 C CA . ARG A 1 397 ? -25.686 -45.545 30.346 1.00 24.73 397 ARG A CA 1
ATOM 3009 C C . ARG A 1 397 ? -26.332 -46.930 30.088 1.00 24.73 397 ARG A C 1
ATOM 3011 O O . ARG A 1 397 ? -27.042 -47.350 31.003 1.00 24.73 397 ARG A O 1
ATOM 3018 N N . PRO A 1 398 ? -26.017 -47.749 29.049 1.00 39.06 398 PRO A N 1
ATOM 3019 C CA . PRO A 1 398 ? -25.115 -47.654 27.870 1.00 39.06 398 PRO A CA 1
ATOM 3020 C C . PRO A 1 398 ? -25.867 -48.224 26.592 1.00 39.06 398 PRO A C 1
ATOM 3022 O O . PRO A 1 398 ? -27.092 -48.115 26.614 1.00 39.06 398 PRO A O 1
ATOM 3025 N N . PRO A 1 399 ? -25.299 -48.851 25.515 1.00 33.16 399 PRO A N 1
ATOM 3026 C CA . PRO A 1 399 ? -23.907 -49.208 25.229 1.00 33.16 399 PRO A CA 1
ATOM 3027 C C . PRO A 1 399 ? -23.348 -48.993 23.808 1.00 33.16 399 PRO A C 1
ATOM 3029 O O . PRO A 1 399 ? -24.028 -48.786 22.810 1.00 33.16 399 PRO A O 1
ATOM 3032 N N . ILE A 1 400 ? -22.021 -49.108 23.812 1.00 32.41 400 ILE A N 1
ATOM 3033 C CA . ILE A 1 400 ? -21.069 -49.273 22.719 1.00 32.41 400 ILE A CA 1
ATOM 3034 C C . ILE A 1 400 ? -21.340 -50.601 21.999 1.00 32.41 400 ILE A C 1
ATOM 3036 O O . ILE A 1 400 ? -21.526 -51.623 22.657 1.00 32.41 400 ILE A O 1
ATOM 3040 N N . THR A 1 401 ? -21.267 -50.602 20.670 1.00 28.75 401 THR A N 1
ATOM 3041 C CA . THR A 1 401 ? -20.826 -51.776 19.903 1.00 28.75 401 THR A CA 1
ATOM 3042 C C . THR A 1 401 ? -19.824 -51.317 18.851 1.00 28.75 401 THR A C 1
ATOM 3044 O O . THR A 1 401 ? -20.125 -50.498 17.987 1.00 28.75 401 THR A O 1
ATOM 3047 N N . GLU A 1 402 ? -18.602 -51.816 19.000 1.00 28.11 402 GLU A N 1
ATOM 3048 C CA . GLU A 1 402 ? -17.565 -51.839 17.978 1.00 28.11 402 GLU A CA 1
ATOM 3049 C C . GLU A 1 402 ? -17.966 -52.856 16.907 1.00 28.11 402 GLU A C 1
ATOM 3051 O O . GLU A 1 402 ? -18.406 -53.958 17.245 1.00 28.11 402 GLU A O 1
ATOM 3056 N N . THR A 1 403 ? -17.770 -52.548 15.625 1.00 29.12 403 THR A N 1
ATOM 3057 C CA . THR A 1 403 ? -17.279 -53.569 14.690 1.00 29.12 403 THR A CA 1
ATOM 3058 C C . THR A 1 403 ? -16.547 -52.943 13.505 1.00 29.12 403 THR A C 1
ATOM 3060 O O . THR A 1 403 ? -16.890 -51.875 13.007 1.00 29.12 403 THR A O 1
ATOM 3063 N N . GLU A 1 404 ? -15.481 -53.642 13.151 1.00 26.67 404 GLU A N 1
ATOM 3064 C CA . GLU A 1 404 ? -14.347 -53.343 12.289 1.00 26.67 404 GLU A CA 1
ATOM 3065 C C . GLU A 1 404 ? -14.657 -53.014 10.812 1.00 26.67 404 GLU A C 1
ATOM 3067 O O . GLU A 1 404 ? -15.646 -53.447 10.224 1.00 26.67 404 GLU A O 1
ATOM 3072 N N . VAL A 1 405 ? -13.713 -52.287 10.200 1.00 32.28 405 VAL A N 1
ATOM 3073 C CA . VAL A 1 405 ? -13.481 -52.153 8.743 1.00 32.28 405 VAL A CA 1
ATOM 3074 C C . VAL A 1 405 ? -12.856 -53.464 8.205 1.00 32.28 405 VAL A C 1
ATOM 3076 O O . VAL A 1 405 ? -12.238 -54.172 9.002 1.00 32.28 405 VAL A O 1
ATOM 3079 N N . PRO A 1 406 ? -12.884 -53.784 6.886 1.00 34.56 406 PRO A N 1
ATOM 3080 C CA . PRO A 1 406 ? -11.815 -53.271 6.007 1.00 34.56 406 PRO A CA 1
ATOM 3081 C C . PRO A 1 406 ? -12.151 -53.054 4.502 1.00 34.56 406 PRO A C 1
ATOM 3083 O O . PRO A 1 406 ? -12.925 -53.775 3.888 1.00 34.56 406 PRO A O 1
ATOM 3086 N N . LEU A 1 407 ? -11.422 -52.082 3.929 1.00 26.30 407 LEU A N 1
ATOM 3087 C CA . LEU A 1 407 ? -10.745 -52.044 2.612 1.00 26.30 407 LEU A CA 1
ATOM 3088 C C . LEU A 1 407 ? -11.505 -52.171 1.263 1.00 26.30 407 LEU A C 1
ATOM 3090 O O . LEU A 1 407 ? -11.943 -53.237 0.855 1.00 26.30 407 LEU A O 1
ATOM 3094 N N . SER A 1 408 ? -11.350 -51.086 0.481 1.00 26.89 408 SER A N 1
ATOM 3095 C CA . SER A 1 408 ? -11.015 -51.004 -0.962 1.00 26.89 408 SER A CA 1
ATOM 3096 C C . SER A 1 408 ? -11.983 -51.550 -2.025 1.00 26.89 408 SER A C 1
ATOM 3098 O O . SER A 1 408 ? -12.315 -52.725 -2.022 1.00 26.89 408 SER A O 1
ATOM 3100 N N . VAL A 1 409 ? -12.285 -50.736 -3.050 1.00 28.17 409 VAL A N 1
ATOM 3101 C CA . VAL A 1 409 ? -11.831 -50.946 -4.444 1.00 28.17 409 VAL A CA 1
ATOM 3102 C C . VAL A 1 409 ? -12.260 -49.768 -5.334 1.00 28.17 409 VAL A C 1
ATOM 3104 O O . VAL A 1 409 ? -13.331 -49.187 -5.194 1.00 28.17 409 VAL A O 1
ATOM 3107 N N . SER A 1 410 ? -11.343 -49.424 -6.232 1.00 26.30 410 SER A N 1
ATOM 3108 C CA . SER A 1 410 ? -11.408 -48.503 -7.367 1.00 26.30 410 SER A CA 1
ATOM 3109 C C . SER A 1 410 ? -12.656 -48.609 -8.252 1.00 26.30 410 SER A C 1
ATOM 3111 O O . SER A 1 410 ? -13.111 -49.709 -8.553 1.00 26.30 410 SER A O 1
ATOM 3113 N N . GLY A 1 411 ? -13.082 -47.482 -8.825 1.00 27.95 411 GLY A N 1
ATOM 3114 C CA . GLY A 1 411 ? -14.006 -47.461 -9.959 1.00 27.95 411 GLY A CA 1
ATOM 3115 C C . GLY A 1 411 ? -14.004 -46.110 -10.665 1.00 27.95 411 GLY A C 1
ATOM 3116 O O . GLY A 1 411 ? -14.573 -45.146 -10.166 1.00 27.95 411 GLY A O 1
ATOM 3117 N N . GLN A 1 412 ? -13.331 -46.052 -11.815 1.00 27.38 412 GLN A N 1
ATOM 3118 C CA . GLN A 1 412 ? -13.423 -44.968 -12.791 1.00 27.38 412 GLN A CA 1
ATOM 3119 C C . GLN A 1 412 ? -14.871 -44.815 -13.283 1.00 27.38 412 GLN A C 1
ATOM 3121 O O . GLN A 1 412 ? -15.546 -45.810 -13.539 1.00 27.38 412 GLN A O 1
ATOM 3126 N N . GLY A 1 413 ? -15.315 -43.573 -13.472 1.00 28.69 413 GLY A N 1
ATOM 3127 C CA . GLY A 1 413 ? -16.575 -43.241 -14.131 1.00 28.69 413 GLY A CA 1
ATOM 3128 C C . GLY A 1 413 ? -16.437 -41.924 -14.886 1.00 28.69 413 GLY A C 1
ATOM 3129 O O . GLY A 1 413 ? -16.443 -40.856 -14.283 1.00 28.69 413 GLY A O 1
ATOM 3130 N N . GLU A 1 414 ? -16.251 -42.030 -16.200 1.00 26.30 414 GLU A N 1
ATOM 3131 C CA . GLU A 1 414 ? -16.359 -40.943 -17.176 1.00 26.30 414 GLU A CA 1
ATOM 3132 C C . GLU A 1 414 ? -17.808 -40.435 -17.327 1.00 26.30 414 GLU A C 1
ATOM 3134 O O . GLU A 1 414 ? -18.758 -41.087 -16.896 1.00 26.30 414 GLU A O 1
ATOM 3139 N N . MET A 1 415 ? -17.939 -39.332 -18.082 1.00 27.78 415 MET A N 1
ATOM 3140 C CA . MET A 1 415 ? -19.153 -38.635 -18.554 1.00 27.78 415 MET A CA 1
ATOM 3141 C C . MET A 1 415 ? -19.664 -37.561 -17.570 1.00 27.78 415 MET A C 1
ATOM 3143 O O . MET A 1 415 ? -19.849 -37.817 -16.395 1.00 27.78 415 MET A O 1
ATOM 3147 N N . SER A 1 416 ? -19.929 -36.305 -17.935 1.00 27.81 416 SER A N 1
ATOM 3148 C CA . SER A 1 416 ? -20.386 -35.752 -19.211 1.00 27.81 416 SER A CA 1
ATOM 3149 C C . SER A 1 416 ? -20.044 -34.258 -19.310 1.00 27.81 416 SER A C 1
ATOM 3151 O O . SER A 1 416 ? -20.147 -33.523 -18.330 1.00 27.81 416 SER A O 1
ATOM 3153 N N . LYS A 1 417 ? -19.729 -33.787 -20.522 1.00 31.94 417 LYS A N 1
ATOM 3154 C CA . LYS A 1 417 ? -19.860 -32.370 -20.905 1.00 31.94 417 LYS A CA 1
ATOM 3155 C C . LYS A 1 417 ? -21.343 -31.976 -20.943 1.00 31.94 417 LYS A C 1
ATOM 3157 O O . LYS A 1 417 ? -22.147 -32.785 -21.405 1.00 31.94 417 LYS A O 1
ATOM 3162 N N . PRO A 1 418 ? -21.672 -30.701 -20.691 1.00 29.12 418 PRO A N 1
ATOM 3163 C CA . PRO A 1 418 ? -22.752 -30.047 -21.411 1.00 29.12 418 PRO A CA 1
ATOM 3164 C C . PRO A 1 418 ? -22.220 -28.894 -22.270 1.00 29.12 418 PRO A C 1
ATOM 3166 O O . PRO A 1 418 ? -21.404 -28.074 -21.854 1.00 29.12 418 PRO A O 1
ATOM 3169 N N . SER A 1 419 ? -22.699 -28.875 -23.510 1.00 26.23 419 SER A N 1
ATOM 3170 C CA . SER A 1 419 ? -22.556 -27.791 -24.472 1.00 26.23 419 SER A CA 1
ATOM 3171 C C . SER A 1 419 ? -23.811 -26.921 -24.413 1.00 26.23 419 SER A C 1
ATOM 3173 O O . SER A 1 419 ? -24.911 -27.449 -24.538 1.00 26.23 419 SER A O 1
ATOM 3175 N N . SER A 1 420 ? -23.647 -25.606 -24.275 1.00 30.88 420 SER A N 1
ATOM 3176 C CA . SER A 1 420 ? -24.591 -24.587 -24.764 1.00 30.88 420 SER A CA 1
ATOM 3177 C C . SER A 1 420 ? -23.862 -23.239 -24.738 1.00 30.88 420 SER A C 1
ATOM 3179 O O . SER A 1 420 ? -23.507 -22.749 -23.673 1.00 30.88 420 SER A O 1
ATOM 3181 N N . LYS A 1 421 ? -23.387 -22.727 -25.880 1.00 28.58 421 LYS A N 1
ATOM 3182 C CA . LYS A 1 421 ? -24.094 -21.715 -26.689 1.00 28.58 421 LYS A CA 1
ATOM 3183 C C . LYS A 1 421 ?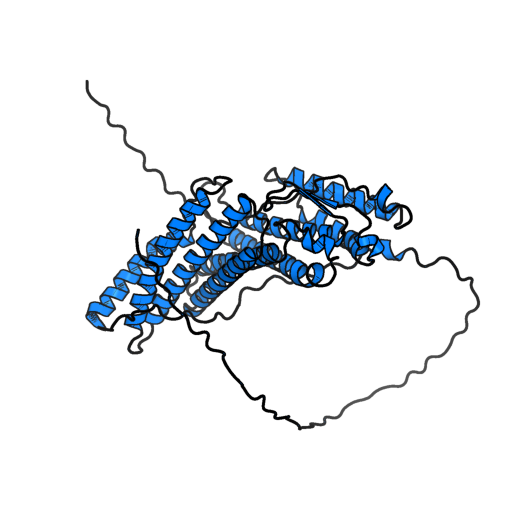 -24.812 -20.671 -25.825 1.00 28.58 421 LYS A C 1
ATOM 3185 O O . LYS A 1 421 ? -25.924 -20.915 -25.375 1.00 28.58 421 LYS A O 1
ATOM 3190 N N . VAL A 1 422 ? -24.190 -19.501 -25.682 1.00 32.91 422 VAL A N 1
ATOM 3191 C CA . VAL A 1 422 ? -24.908 -18.240 -25.480 1.00 32.91 422 VAL A CA 1
ATOM 3192 C C . VAL A 1 422 ? -24.503 -17.301 -26.607 1.00 32.91 422 VAL A C 1
ATOM 3194 O O . VAL A 1 422 ? -23.330 -17.135 -26.936 1.00 32.91 422 VAL A O 1
ATOM 3197 N N . GLU A 1 423 ? -25.549 -16.818 -27.246 1.00 28.69 423 GLU A N 1
ATOM 3198 C CA . GLU A 1 423 ? -25.649 -16.040 -28.463 1.00 28.69 423 GLU A CA 1
ATOM 3199 C C . GLU A 1 423 ? -25.441 -14.556 -28.130 1.00 28.69 423 GLU A C 1
ATOM 3201 O O . GLU A 1 423 ? -25.948 -14.061 -27.123 1.00 28.69 423 GLU A O 1
ATOM 3206 N N . ALA A 1 424 ? -24.652 -13.864 -28.950 1.00 28.33 424 ALA A N 1
ATOM 3207 C CA . ALA A 1 424 ? -24.379 -12.438 -28.830 1.00 28.33 424 ALA A CA 1
ATOM 3208 C C . ALA A 1 424 ? -25.434 -11.619 -29.590 1.00 28.33 424 ALA A C 1
ATOM 3210 O O . ALA A 1 424 ? -25.798 -11.970 -30.711 1.00 28.33 424 ALA A O 1
ATOM 3211 N N . ALA A 1 425 ? -25.866 -10.498 -29.008 1.00 30.31 425 ALA A N 1
ATOM 3212 C CA . ALA A 1 425 ? -26.621 -9.430 -29.671 1.00 30.31 425 ALA A CA 1
ATOM 3213 C C . ALA A 1 425 ? -26.386 -8.096 -28.905 1.00 30.31 425 ALA A C 1
ATOM 3215 O O . ALA A 1 425 ? -25.930 -8.141 -27.763 1.00 30.31 425 ALA A O 1
ATOM 3216 N N . PRO A 1 426 ? -26.625 -6.911 -29.499 1.00 36.47 426 PRO A N 1
ATOM 3217 C CA . PRO A 1 426 ? -25.564 -6.128 -30.134 1.00 36.47 426 PRO A CA 1
ATOM 3218 C C . PRO A 1 426 ? -25.372 -4.718 -29.541 1.00 36.47 426 PRO A C 1
ATOM 3220 O O . PRO A 1 426 ? -26.211 -4.193 -28.811 1.00 36.47 426 PRO A O 1
ATOM 3223 N N . GLU A 1 427 ? -24.250 -4.102 -29.923 1.00 28.77 427 GLU A N 1
ATOM 3224 C CA . GLU A 1 427 ? -23.865 -2.711 -29.659 1.00 28.77 427 GLU A CA 1
ATOM 3225 C C . GLU A 1 427 ? -24.898 -1.692 -30.167 1.00 28.77 427 GLU A C 1
ATOM 3227 O O . GLU A 1 427 ? -25.306 -1.713 -31.331 1.00 28.77 427 GLU A O 1
ATOM 3232 N N . VAL A 1 428 ? -25.251 -0.731 -29.308 1.00 30.08 428 VAL A N 1
ATOM 3233 C CA . VAL A 1 428 ? -25.977 0.485 -29.693 1.00 30.08 428 VAL A CA 1
ATOM 3234 C C . VAL A 1 428 ? -24.972 1.618 -29.887 1.00 30.08 428 VAL A C 1
ATOM 3236 O O . VAL A 1 428 ? -24.352 2.116 -28.950 1.00 30.08 428 VAL A O 1
ATOM 3239 N N . ARG A 1 429 ? -24.842 2.011 -31.152 1.00 26.83 429 ARG A N 1
ATOM 3240 C CA . ARG A 1 429 ? -24.108 3.162 -31.677 1.00 26.83 429 ARG A CA 1
ATOM 3241 C C . ARG A 1 429 ? -24.818 4.459 -31.272 1.00 26.83 429 ARG A C 1
ATOM 3243 O O . ARG A 1 429 ? -25.958 4.677 -31.672 1.00 26.83 429 ARG A O 1
ATOM 3250 N N . VAL A 1 430 ? -24.145 5.326 -30.517 1.00 32.25 430 VAL A N 1
ATOM 3251 C CA . VAL A 1 430 ? -24.605 6.702 -30.265 1.00 32.25 430 VAL A CA 1
ATOM 3252 C C . VAL A 1 430 ? -23.932 7.622 -31.278 1.00 32.25 430 VAL A C 1
ATOM 3254 O O . VAL A 1 430 ? -22.719 7.815 -31.255 1.00 32.25 430 VAL A O 1
ATOM 3257 N N . GLU A 1 431 ? -24.732 8.151 -32.201 1.00 29.75 431 GLU A N 1
ATOM 3258 C CA . GLU A 1 431 ? -24.328 9.190 -33.144 1.00 29.75 431 GLU A CA 1
ATOM 3259 C C . GLU A 1 431 ? -24.186 10.536 -32.425 1.00 29.75 431 GLU A C 1
ATOM 3261 O O . GLU A 1 431 ? -25.094 11.010 -31.741 1.00 29.75 431 GLU A O 1
ATOM 3266 N N . THR A 1 432 ? -23.029 11.164 -32.604 1.00 30.62 432 THR A N 1
ATOM 3267 C CA . THR A 1 432 ? -22.752 12.542 -32.215 1.00 30.62 432 THR A CA 1
ATOM 3268 C C . THR A 1 432 ? -23.390 13.494 -33.224 1.00 30.62 432 THR A C 1
ATOM 3270 O O . THR A 1 432 ? -23.092 13.447 -34.416 1.00 30.62 432 THR A O 1
ATOM 3273 N N . LYS A 1 433 ? -24.251 14.399 -32.745 1.00 32.91 433 LYS A N 1
ATOM 3274 C CA . LYS A 1 433 ? -24.720 15.550 -33.522 1.00 32.91 433 LYS A CA 1
ATOM 3275 C C . LYS A 1 433 ? -24.041 16.816 -33.015 1.00 32.91 433 LYS A C 1
ATOM 3277 O O . LYS A 1 433 ? -24.189 17.210 -31.863 1.00 32.91 433 LYS A O 1
ATOM 3282 N N . THR A 1 434 ? -23.256 17.399 -33.907 1.00 32.66 434 THR A N 1
ATOM 3283 C CA . THR A 1 434 ? -22.597 18.697 -33.812 1.00 32.66 434 THR A CA 1
ATOM 3284 C C . THR A 1 434 ? -23.639 19.794 -34.030 1.00 32.66 434 THR A C 1
ATOM 3286 O O . THR A 1 434 ? -24.335 19.759 -35.041 1.00 32.66 434 THR A O 1
ATOM 3289 N N . GLU A 1 435 ? -23.712 20.791 -33.150 1.00 35.38 435 GLU A N 1
ATOM 3290 C CA . GLU A 1 435 ? -24.314 22.086 -33.480 1.00 35.38 435 GLU A CA 1
ATOM 3291 C C . GLU A 1 435 ? -23.357 23.210 -33.086 1.00 35.38 435 GLU A C 1
ATOM 3293 O O . GLU A 1 435 ? -22.902 23.326 -31.948 1.00 35.38 435 GLU A O 1
ATOM 3298 N N . ALA A 1 436 ? -23.017 23.996 -34.101 1.00 33.28 436 ALA A N 1
ATOM 3299 C CA . ALA A 1 436 ? -22.268 25.230 -34.023 1.00 33.28 436 ALA A CA 1
ATOM 3300 C C . ALA A 1 436 ? -23.203 26.368 -33.600 1.00 33.28 436 ALA A C 1
ATOM 3302 O O . ALA A 1 436 ? -24.312 26.476 -34.120 1.00 33.28 436 ALA A O 1
ATOM 3303 N N . VAL A 1 437 ? -22.722 27.271 -32.744 1.00 39.97 437 VAL A N 1
ATOM 3304 C CA . VAL A 1 437 ? -23.293 28.615 -32.619 1.00 39.97 437 VAL A CA 1
ATOM 3305 C C . VAL A 1 437 ? -22.172 29.629 -32.780 1.00 39.97 437 VAL A C 1
ATOM 3307 O O . VAL A 1 437 ? -21.118 29.544 -32.152 1.00 39.97 437 VAL A O 1
ATOM 3310 N N . ALA A 1 438 ? -22.422 30.527 -33.724 1.00 38.56 438 ALA A N 1
ATOM 3311 C CA . ALA A 1 438 ? -21.548 31.571 -34.204 1.00 38.56 438 ALA A CA 1
ATOM 3312 C C . ALA A 1 438 ? -21.473 32.768 -33.247 1.00 38.56 438 ALA A C 1
ATOM 3314 O O . ALA A 1 438 ? -22.303 32.953 -32.360 1.00 38.56 438 ALA A O 1
ATOM 3315 N N . ALA A 1 439 ? -20.453 33.575 -33.517 1.00 38.38 439 ALA A N 1
ATOM 3316 C CA . ALA A 1 439 ? -20.154 34.870 -32.942 1.00 38.38 439 ALA A CA 1
ATOM 3317 C C . ALA A 1 439 ? -21.358 35.817 -32.825 1.00 38.38 439 ALA A C 1
ATOM 3319 O O . ALA A 1 439 ? -22.145 35.953 -33.764 1.00 38.38 439 ALA A O 1
ATOM 3320 N N . SER A 1 440 ? -21.372 36.567 -31.723 1.00 45.56 440 SER A N 1
ATOM 3321 C CA . SER A 1 440 ? -21.568 38.014 -31.746 1.00 45.56 440 SER A CA 1
ATOM 3322 C C . SER A 1 440 ? -20.932 38.661 -30.524 1.00 45.56 440 SER A C 1
ATOM 3324 O O . SER A 1 440 ? -20.953 38.017 -29.451 1.00 45.56 440 SER A O 1
#

pLDDT: mean 79.99, std 23.81, range [24.03, 98.56]

Sequence (440 aa):
MGCAAGKTSAVDDKEPGPQVFSPGLRHPSSDANFRVELSGKASDPLVETLSTLRTRVGATLNGATKPPSGPSLQPVLEEYIPVLLGLTKLESLDTAVNLGWTNHLARDSATELRSAKYELVSILQVMAVAFVEDAGRALQTQGDKEVGLAEMKAAFAALLKAAGILQQSIGSVLPNEMDVHARTNLPADVTPGALKALFRQCLAQAAELQLQLDRSKEDVPPATRRDVACEAVVHWGEARESMATVSTGGPLFEKWLAYVKWRQTLAKAVAYHQEGLILDEKEDKGTHGKAVKALKTAEELLKESEAFLKEFSEKQPATMPVTASPLIKDLRERLPKDSGKIGRFNTNVYYEKEPDDPPELPKPSFTIKPEPYTLPEIDRAWGSSSSGDSGGSHAVRPPITETEVPLSVSGQGEMSKPSSKVEAAPEVRVETKTEAVAAS

Nearest PDB structures (foldseek):
  3zxp-assembly1_B  TM=8.236E-01  e=1.019E-13  Homo sapiens
  3uly-assembly1_A  TM=7.686E-01  e=1.383E-12  Homo sapiens
  7l1k-assembly1_B  TM=3.990E-01  e=1.363E+00  Schizosaccharomyces pombe 972h-

Mean predicted aligned error: 12.01 Å

Solvent-accessible surface area (backbone atoms only — not comparable to full-atom values): 25081 Å² total; per-residue (Å²): 137,86,89,81,87,76,80,79,76,79,78,79,86,74,84,50,38,60,82,58,91,66,84,69,80,63,44,66,66,51,86,56,56,42,68,72,49,34,60,93,75,56,55,69,72,56,37,51,48,54,47,52,39,54,50,49,44,40,52,38,61,64,45,51,76,44,84,94,78,40,68,76,58,63,67,51,50,65,64,35,48,22,56,50,49,52,34,51,73,39,73,79,45,14,49,40,43,62,43,31,29,37,40,58,23,19,67,54,63,55,52,71,40,55,29,34,55,58,51,50,48,50,52,43,50,38,55,22,44,50,27,40,45,50,20,28,56,42,26,52,46,76,74,96,43,79,66,49,74,67,32,54,52,51,21,39,53,27,19,23,44,20,19,11,38,34,50,38,40,56,70,68,51,60,77,83,71,59,53,69,70,60,63,76,65,52,51,31,65,69,27,72,25,35,40,49,18,52,28,24,42,27,50,19,53,32,29,57,48,48,52,58,73,44,64,86,41,86,85,60,52,66,69,56,54,26,32,40,27,33,37,20,29,51,26,24,47,52,13,51,58,26,41,72,69,49,87,49,59,19,60,44,32,54,22,50,51,30,44,41,54,18,51,25,35,37,27,44,14,51,22,27,41,40,48,14,54,58,26,55,74,43,89,55,93,63,26,46,11,39,12,42,35,17,27,54,51,14,54,53,28,42,55,50,17,53,54,30,47,51,54,28,28,67,28,46,76,69,46,74,83,74,65,66,38,52,67,53,50,51,46,68,63,45,48,63,56,52,43,56,48,51,43,49,44,28,70,75,71,68,67,45,71,59,55,95,62,67,69,83,79,70,84,46,85,69,83,80,65,55,38,91,52,74,85,72,68,59,41,69,82,76,65,74,81,81,84,81,89,80,85,88,82,84,90,81,87,87,85,87,81,88,83,83,86,85,84,87,84,89,80,90,79,84,88,80,88,84,90,76,91,82,85,89,82,83,89,81,85,82,83,86,80,87,82,92,81,80,90,131